Protein AF-A0A4R8M2X4-F1 (afdb_monomer)

Solvent-accessible surface area (backbone atoms only — not comparable to full-atom values): 29322 Å² total; per-residue (Å²): 137,91,82,79,92,83,80,90,91,91,87,83,79,78,72,80,80,67,71,84,81,82,80,88,87,82,89,84,91,85,84,87,88,74,78,79,73,76,73,49,38,53,64,43,32,56,53,47,50,54,36,44,57,55,33,51,54,30,36,40,53,32,40,55,54,49,45,53,54,57,68,51,76,60,61,52,57,66,76,42,53,43,42,47,54,52,39,38,48,64,18,52,60,10,71,50,45,54,51,42,66,60,44,47,61,53,35,51,52,26,44,54,48,53,50,52,52,50,52,48,56,19,50,56,28,44,77,68,78,38,76,63,65,71,89,64,79,33,100,78,75,44,32,75,68,55,41,51,50,52,47,49,44,50,52,49,51,52,51,50,38,59,61,58,57,59,52,55,58,54,39,46,49,49,34,52,52,31,42,52,40,51,52,42,51,52,50,52,73,44,41,59,65,69,52,42,54,52,46,54,52,49,44,54,49,31,54,50,51,53,51,45,54,53,51,52,52,49,52,54,50,47,32,71,74,66,69,50,60,65,71,58,53,45,52,52,46,52,51,49,37,53,59,44,57,66,49,38,60,56,32,43,52,47,20,55,50,50,50,52,50,43,50,58,70,31,71,93,72,29,97,68,83,58,72,70,60,53,55,56,47,50,55,53,23,52,53,29,58,43,34,48,78,79,35,73,77,54,59,63,70,44,33,57,42,41,30,65,44,36,61,37,64,60,53,54,50,52,53,42,51,51,47,50,50,50,37,51,59,75,43,35,39,61,73,71,53,49,60,40,63,91,31,66,90,45,44,88,44,52,50,89,44,47,40,52,58,44,50,56,54,40,52,52,41,51,53,51,48,53,51,50,54,53,49,53,51,52,52,50,54,51,53,50,52,54,52,52,48,53,54,48,51,52,52,52,52,51,51,48,51,52,48,31,61,72,43,6,54,70,40,54,50,52,44,49,51,43,46,55,45,31,76,56,20,69,65,39,52,52,51,46,50,52,50,66,75,71,52,95,62,90,47,78,64,47,54,50,48,51,50,52,45,52,25,55,75,70,52,64,33,71,54,33,42,52,30,47,50,54,46,51,50,50,62,66,44,40,63,57,51,49,54,50,49,54,48,52,36,52,54,49,38,49,56,26,48,79,71,76,42,78,62,82,66,87,83,78,66,56,47,78,93,67,89,81,71,90,78,66,58,90,90,71,118

Nearest PDB structures (foldseek):
  7t56-assembly1_B  TM=2.288E-01  e=4.014E+00  Acetivibrio thermocellus
  6ixv-assembly3_C  TM=2.273E-01  e=6.049E+00  Homo sapiens

Radius of gyration: 67.29 Å; Cα contacts (8 Å, |Δi|>4): 449; chains: 1; bounding box: 116×67×214 Å

Organism: NCBI:txid1005740

Foldseek 3Di:
DDDDDDDDDDDDDPPPPPPPPPDDDDDDDDDDDDPVPQDALVRLLVVLLVLLVVLLVLLLVLLLQLLVLLQDLDLDCCSQLVSLVVSLDRHLVDPSLVVSVVSLVSSVVNLVVLVVVLVVQQVVQVVVVHHRDDQDQDPNSDTSVNSVLSSLLSVLSNVCSVVLSCSSLSSVVLSVLSVLLVVLVVCLVCLCVLLVVLLVLLLVLLVLLVVLVVVLVVLVVCCVPVVDDLVVNLVSLVVSLVVLVVSLVVLVVQLVSLVVVLQALDPVNYDDDDPVSLVVLLVLLVCLLCVCVSRVSRDPSSSVSSNSSNCSSVVSVVSSVVSVVSSCVSCVCSNVVVSNPPRPLSGPPHSNCSSVSSVVSSVVSVVVSVVSVVVVVVVVVLVVLVVVLVVLVVVLVVLLVVLCVLFFPVNLVVLVVQLQCFPNHPVLLVVLVVCLVPDPDCDPVNVVSVVVNVCVLVLVPPRNVVSVVSNVVSLVCLVVSVVVNVVSQVVQCVSCVVSVHHRDRDDGRGDDRDPDDSDDPPVPD

Mean predicted aligned error: 16.34 Å

pLDDT: mean 83.35, std 17.22, range [23.52, 97.75]

Sequence (525 aa):
MKVRKILNCRGTVVILLMGAFLLAGAGGTASQEQEARMPTYEEVAVEVEKRLADAEQKILAGVAAVEELLKSSKTDASQMTGKWNEIREQSFASPVMKELAQLRPLLKLTIDRGLHEAVQASRDRMNKGNAPVPPSSGKAGITLPIARDIHRDAEELLGFAQEIQSVGEAVAWTLKVNRHIEALEFDIGNAPARVGAYVDDMKLMSASLVDIRRKANQALENYSRNQGSLPELRGEMERYLTQTMTMKYKTQNAAVSLVNTSKYLEPEAGYVIPATELKRMEVLAEYWKDGKNLYPLLRQDIADGVARWAPHPKAKWANYLESKKEFNKVYAPLLQGNLFQGIPLFEGKKYTELSGVVLDTEMTLRTVIAAIAGQEKNVEIRRSALTQDNVLTRKEQEEIRKLEAMYGPEREKSLKNAVYKAAGGYAKVVELERFLENSDIKDGAYAKVKEELDALLKRRHPEQQAADSAMQTFYRQLPEAQKRVDTIIADHGKRKRDLGLQPLLKEAKLAKEKQFDTLKPRSQW

Structure (mmCIF, N/CA/C/O backbone):
data_AF-A0A4R8M2X4-F1
#
_entry.id   AF-A0A4R8M2X4-F1
#
loop_
_atom_site.group_PDB
_atom_site.id
_atom_site.type_symbol
_atom_site.label_atom_id
_atom_site.label_alt_id
_atom_site.label_comp_id
_atom_site.label_asym_id
_atom_site.label_entity_id
_atom_site.label_seq_id
_atom_site.pdbx_PDB_ins_code
_atom_site.Cartn_x
_atom_site.Cartn_y
_atom_site.Cartn_z
_atom_site.occupancy
_atom_site.B_iso_or_equiv
_atom_site.auth_seq_id
_atom_site.auth_comp_id
_atom_site.auth_asym_id
_atom_site.auth_atom_id
_atom_site.pdbx_PDB_model_num
ATOM 1 N N . MET A 1 1 ? 42.757 38.088 -14.265 1.00 30.20 1 MET A N 1
ATOM 2 C CA . MET A 1 1 ? 43.886 37.471 -14.998 1.00 30.20 1 MET A CA 1
ATOM 3 C C . MET A 1 1 ? 43.566 37.469 -16.482 1.00 30.20 1 MET A C 1
ATOM 5 O O . MET A 1 1 ? 42.574 36.879 -16.880 1.00 30.20 1 MET A O 1
ATOM 9 N N . LYS A 1 2 ? 44.355 38.208 -17.269 1.00 26.00 2 LYS A N 1
ATOM 10 C CA . LYS A 1 2 ? 44.283 38.274 -18.734 1.00 26.00 2 LYS A CA 1
ATOM 11 C C . LYS A 1 2 ? 44.980 37.042 -19.316 1.00 26.00 2 LYS A C 1
ATOM 13 O O . LYS A 1 2 ? 46.136 36.812 -18.976 1.00 26.00 2 LYS A O 1
ATOM 18 N N . VAL A 1 3 ? 44.325 36.316 -20.220 1.00 25.19 3 VAL A N 1
ATOM 19 C CA . VAL A 1 3 ? 44.986 35.335 -21.094 1.00 25.19 3 VAL A CA 1
ATOM 20 C C . VAL A 1 3 ? 44.802 35.765 -22.547 1.00 25.19 3 VAL A C 1
ATOM 22 O O . VAL A 1 3 ? 43.767 36.294 -22.944 1.00 25.19 3 VAL A O 1
ATOM 25 N N . ARG A 1 4 ? 45.917 35.651 -23.264 1.00 25.39 4 ARG A N 1
ATOM 26 C CA . ARG A 1 4 ? 46.284 36.271 -24.534 1.00 25.39 4 ARG A CA 1
ATOM 27 C C . ARG A 1 4 ? 45.539 35.697 -25.740 1.00 25.39 4 ARG A C 1
ATOM 29 O O . ARG A 1 4 ? 45.296 34.501 -25.825 1.00 25.39 4 ARG A O 1
ATOM 36 N N . LYS A 1 5 ? 45.336 36.586 -26.718 1.00 25.95 5 LYS A N 1
ATOM 37 C CA . LYS A 1 5 ? 45.200 36.296 -28.151 1.00 25.95 5 LYS A CA 1
ATOM 38 C C . LYS A 1 5 ? 46.307 35.348 -28.632 1.00 25.95 5 LYS A C 1
ATOM 40 O O . LYS A 1 5 ? 47.479 35.659 -28.428 1.00 25.95 5 LYS A O 1
ATOM 45 N N . ILE A 1 6 ? 45.931 34.313 -29.381 1.00 26.03 6 ILE A N 1
ATOM 46 C CA . ILE A 1 6 ? 46.716 33.806 -30.513 1.00 26.03 6 ILE A CA 1
ATOM 47 C C . ILE A 1 6 ? 45.761 33.691 -31.701 1.00 26.03 6 ILE A C 1
ATOM 49 O O . ILE A 1 6 ? 44.702 33.074 -31.621 1.00 26.03 6 ILE A O 1
ATOM 53 N N . LEU A 1 7 ? 46.140 34.396 -32.759 1.00 24.03 7 LEU A N 1
ATOM 54 C CA . LEU A 1 7 ? 45.492 34.515 -34.054 1.00 24.03 7 LEU A CA 1
ATOM 55 C C . LEU A 1 7 ? 46.228 33.585 -35.038 1.00 24.03 7 LEU A C 1
ATOM 57 O O . LEU A 1 7 ? 47.436 33.410 -34.903 1.00 24.03 7 LEU A O 1
ATOM 61 N N . ASN A 1 8 ? 45.506 33.142 -36.071 1.00 23.89 8 ASN A N 1
ATOM 62 C CA . ASN A 1 8 ? 45.984 32.697 -37.389 1.00 23.89 8 ASN A CA 1
ATOM 63 C C . ASN A 1 8 ? 46.661 31.321 -37.526 1.00 23.89 8 ASN A C 1
ATOM 65 O O . ASN A 1 8 ? 47.800 31.118 -37.127 1.00 23.89 8 ASN A O 1
ATOM 69 N N . CYS A 1 9 ? 45.990 30.408 -38.241 1.00 23.52 9 CYS A N 1
ATOM 70 C CA . CYS A 1 9 ? 46.277 30.098 -39.656 1.00 23.52 9 CYS A CA 1
ATOM 71 C C . CYS A 1 9 ? 45.623 28.763 -40.046 1.00 23.52 9 CYS A C 1
ATOM 73 O O . CYS A 1 9 ? 46.068 27.717 -39.585 1.00 23.52 9 CYS A O 1
ATOM 75 N N . ARG A 1 10 ? 44.601 28.815 -40.916 1.00 26.25 10 ARG A N 1
ATOM 76 C CA . ARG A 1 10 ? 44.239 27.834 -41.970 1.00 26.25 10 ARG A CA 1
ATOM 77 C C . ARG A 1 10 ? 42.838 28.165 -42.487 1.00 26.25 10 ARG A C 1
ATOM 79 O O . ARG A 1 10 ? 41.844 27.553 -42.121 1.00 26.25 10 ARG A O 1
ATOM 86 N N . GLY A 1 11 ? 42.791 29.208 -43.306 1.00 30.09 11 GLY A N 1
ATOM 87 C CA . GLY A 1 11 ? 41.611 29.673 -44.024 1.00 30.09 11 GLY A CA 1
ATOM 88 C C . GLY A 1 11 ? 42.044 30.076 -45.424 1.00 30.09 11 GLY A C 1
ATOM 89 O O . GLY A 1 11 ? 42.375 31.230 -45.670 1.00 30.09 11 GLY A O 1
ATOM 90 N N . THR A 1 12 ? 42.162 29.094 -46.309 1.00 37.19 12 THR A N 1
ATOM 91 C CA . THR A 1 12 ? 42.389 29.257 -47.753 1.00 37.19 12 THR A CA 1
ATOM 92 C C . THR A 1 12 ? 42.083 27.872 -48.326 1.00 37.19 12 THR A C 1
ATOM 94 O O . THR A 1 12 ? 42.739 26.914 -47.938 1.00 37.19 12 THR A O 1
ATOM 97 N N . VAL A 1 13 ? 40.969 27.641 -49.029 1.00 34.38 13 VAL A N 1
ATOM 98 C CA . VAL A 1 13 ? 40.991 27.589 -50.507 1.00 34.38 13 VAL A CA 1
ATOM 99 C C . VAL A 1 13 ? 39.581 27.642 -51.158 1.00 34.38 13 VAL A C 1
ATOM 101 O O . VAL A 1 13 ? 39.486 27.754 -52.370 1.00 34.38 13 VAL A O 1
ATOM 104 N N . VAL A 1 14 ? 38.454 27.668 -50.433 1.00 33.22 14 VAL A N 1
ATOM 105 C CA . VAL A 1 14 ? 37.118 27.492 -51.076 1.00 33.22 14 VAL A CA 1
ATOM 106 C C . VAL A 1 14 ? 36.456 28.791 -51.602 1.00 33.22 14 VAL A C 1
ATOM 108 O O . VAL A 1 14 ? 35.419 28.748 -52.254 1.00 33.22 14 VAL A O 1
ATOM 111 N N . ILE A 1 15 ? 37.058 29.972 -51.422 1.00 35.56 15 ILE A N 1
ATOM 112 C CA . ILE A 1 15 ? 36.416 31.248 -51.822 1.00 35.56 15 ILE A CA 1
ATOM 113 C C . ILE A 1 15 ? 36.503 31.543 -53.340 1.00 35.56 15 ILE A C 1
ATOM 115 O O . ILE A 1 15 ? 35.775 32.395 -53.841 1.00 35.56 15 ILE A O 1
ATOM 119 N N . LEU A 1 16 ? 37.298 30.804 -54.120 1.00 34.41 16 LEU A N 1
ATOM 120 C CA . LEU A 1 16 ? 37.508 31.123 -55.542 1.00 34.41 16 LEU A CA 1
ATOM 121 C C . LEU A 1 16 ? 36.467 30.557 -56.528 1.00 34.41 16 LEU A C 1
ATOM 123 O O . LEU A 1 16 ? 36.491 30.952 -57.687 1.00 34.41 16 LEU A O 1
ATOM 127 N N . LEU A 1 17 ? 35.521 29.709 -56.100 1.00 35.78 17 LEU A N 1
ATOM 128 C CA . LEU A 1 17 ? 34.530 29.103 -57.015 1.00 35.78 17 LEU A CA 1
ATOM 129 C C . LEU A 1 17 ? 33.101 29.666 -56.915 1.00 35.78 17 LEU A C 1
ATOM 131 O O . LEU A 1 17 ? 32.301 29.417 -57.810 1.00 35.78 17 LEU A O 1
ATOM 135 N N . MET A 1 18 ? 32.774 30.472 -55.896 1.00 36.84 18 MET A N 1
ATOM 136 C CA . MET A 1 18 ? 31.434 31.083 -55.759 1.00 36.84 18 MET A CA 1
ATOM 137 C C . MET A 1 18 ? 31.378 32.596 -56.027 1.00 36.84 18 MET A C 1
ATOM 139 O O . MET A 1 18 ? 30.291 33.146 -56.185 1.00 36.84 18 MET A O 1
ATOM 143 N N . GLY A 1 19 ? 32.519 33.286 -56.131 1.00 31.70 19 GLY A N 1
ATOM 144 C CA . GLY A 1 19 ? 32.556 34.744 -56.334 1.00 31.70 19 GLY A CA 1
ATOM 145 C C . GLY A 1 19 ? 32.101 35.233 -57.717 1.00 31.70 19 GLY A C 1
ATOM 146 O O . GLY A 1 19 ? 31.880 36.427 -57.890 1.00 31.70 19 GLY A O 1
ATOM 147 N N . ALA A 1 20 ? 31.937 34.340 -58.697 1.00 37.81 20 ALA A N 1
ATOM 148 C CA . ALA A 1 20 ? 31.684 34.713 -60.090 1.00 37.81 20 ALA A CA 1
ATOM 149 C C . ALA A 1 20 ? 30.195 34.760 -60.499 1.00 37.81 20 ALA A C 1
ATOM 151 O O . ALA A 1 20 ? 29.905 35.119 -61.635 1.00 37.81 20 ALA A O 1
ATOM 152 N N . PHE A 1 21 ? 29.244 34.432 -59.612 1.00 40.00 21 PHE A N 1
ATOM 153 C CA . PHE A 1 21 ? 27.822 34.304 -59.991 1.00 40.00 21 PHE A CA 1
ATOM 154 C C . PHE A 1 21 ? 26.855 35.333 -59.371 1.00 40.00 21 PHE A C 1
ATOM 156 O O . PHE A 1 21 ? 25.647 35.199 -59.548 1.00 40.00 21 PHE A O 1
ATOM 163 N N . LEU A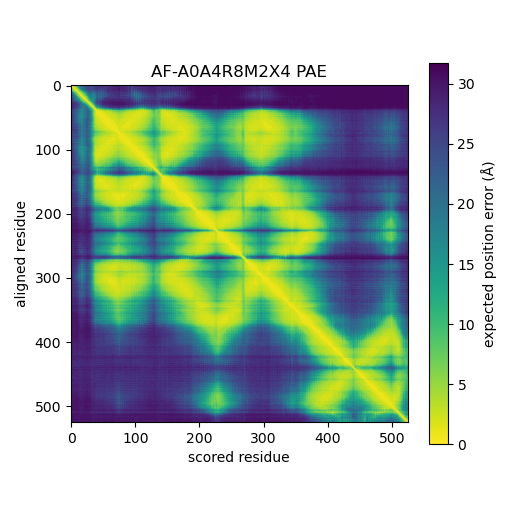 1 22 ? 27.342 36.383 -58.689 1.00 36.66 22 LEU A N 1
ATOM 164 C CA . LEU A 1 22 ? 26.475 37.386 -58.029 1.00 36.66 22 LEU A CA 1
ATOM 165 C C . LEU A 1 22 ? 26.706 38.863 -58.405 1.00 36.66 22 LEU A C 1
ATOM 167 O O . LEU A 1 22 ? 26.135 39.739 -57.762 1.00 36.66 22 LEU A O 1
ATOM 171 N N . LEU A 1 23 ? 27.462 39.182 -59.460 1.00 34.28 23 LEU A N 1
ATOM 172 C CA . LEU A 1 23 ? 27.629 40.575 -59.908 1.00 34.28 23 LEU A CA 1
ATOM 173 C C . LEU A 1 23 ? 27.471 40.707 -61.427 1.00 34.28 23 LEU A C 1
ATOM 175 O O . LEU A 1 23 ? 28.442 40.819 -62.167 1.00 34.28 23 LEU A O 1
ATOM 179 N N . ALA A 1 24 ? 26.221 40.738 -61.886 1.00 38.53 24 ALA A N 1
ATOM 180 C CA . ALA A 1 24 ? 25.860 41.270 -63.195 1.00 38.53 24 ALA A CA 1
ATOM 181 C C . ALA A 1 24 ? 24.995 42.520 -62.982 1.00 38.53 24 ALA A C 1
ATOM 183 O O . ALA A 1 24 ? 23.793 42.418 -62.752 1.00 38.53 24 ALA A O 1
ATOM 184 N N . GLY A 1 25 ? 25.617 43.702 -63.015 1.00 32.41 25 GLY A N 1
ATOM 185 C CA . GLY A 1 25 ? 24.890 44.969 -62.947 1.00 32.41 25 GLY A CA 1
ATOM 186 C C . GLY A 1 25 ? 25.736 46.182 -62.566 1.00 32.41 25 GLY A C 1
ATOM 187 O O . GLY A 1 25 ? 25.566 46.695 -61.470 1.00 32.41 25 GLY A O 1
ATOM 188 N N . ALA A 1 26 ? 26.634 46.618 -63.456 1.00 33.84 26 ALA A N 1
ATOM 189 C CA . ALA A 1 26 ? 27.012 48.020 -63.731 1.00 33.84 26 ALA A CA 1
ATOM 190 C C . ALA A 1 26 ? 28.356 48.036 -64.482 1.00 33.84 26 ALA A C 1
ATOM 19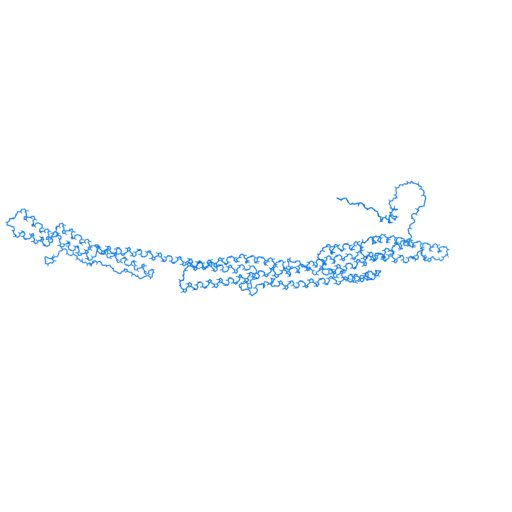2 O O . ALA A 1 26 ? 29.320 47.406 -64.060 1.00 33.84 26 ALA A O 1
ATOM 193 N N . GLY A 1 27 ? 28.386 48.701 -65.639 1.00 29.41 27 GLY A N 1
ATOM 194 C CA . GLY A 1 27 ? 29.486 48.649 -66.602 1.00 29.41 27 GLY A CA 1
ATOM 195 C C . GLY A 1 27 ? 30.730 49.464 -66.242 1.00 29.41 27 GLY A C 1
ATOM 196 O O . GLY A 1 27 ? 30.712 50.301 -65.345 1.00 29.41 27 GLY A O 1
ATOM 197 N N . GLY A 1 28 ? 31.795 49.247 -67.021 1.00 28.17 28 GLY A N 1
ATOM 198 C CA . GLY A 1 28 ? 32.978 50.112 -67.036 1.00 28.17 28 GLY A CA 1
ATOM 199 C C . GLY A 1 28 ? 34.302 49.374 -67.232 1.00 28.17 28 GLY A C 1
ATOM 200 O O . GLY A 1 28 ? 34.989 49.058 -66.274 1.00 28.17 28 GLY A O 1
ATOM 201 N N . THR A 1 29 ? 34.628 49.127 -68.498 1.00 32.31 29 THR A N 1
ATOM 202 C CA . THR A 1 29 ? 35.906 48.733 -69.126 1.00 32.31 29 THR A CA 1
ATOM 203 C C . THR A 1 29 ? 37.226 48.974 -68.363 1.00 32.31 29 THR A C 1
ATOM 205 O O . THR A 1 29 ? 37.575 50.127 -68.118 1.00 32.31 29 THR A O 1
ATOM 208 N N . ALA A 1 30 ? 38.035 47.918 -68.175 1.00 31.64 30 ALA A N 1
ATOM 209 C CA . ALA A 1 30 ? 39.402 47.788 -68.723 1.00 31.64 30 ALA A CA 1
ATOM 210 C C . ALA A 1 30 ? 40.079 46.455 -68.312 1.00 31.64 30 ALA A C 1
ATOM 212 O O . ALA A 1 30 ? 40.126 46.122 -67.132 1.00 31.64 30 ALA A O 1
ATOM 213 N N . SER A 1 31 ? 40.676 45.793 -69.314 1.00 33.09 31 SER A N 1
ATOM 214 C CA . SER A 1 31 ? 41.696 44.722 -69.263 1.00 33.09 31 SER A CA 1
ATOM 215 C C . SER A 1 31 ? 41.218 43.258 -69.291 1.00 33.09 31 SER A C 1
ATOM 217 O O . SER A 1 31 ? 40.565 42.758 -68.382 1.00 33.09 31 SER A O 1
ATOM 219 N N . GLN A 1 32 ? 41.573 42.597 -70.400 1.00 38.44 32 GLN A N 1
ATOM 220 C CA . GLN A 1 32 ? 41.346 41.196 -70.766 1.00 38.44 32 GLN A CA 1
ATOM 221 C C . GLN A 1 32 ? 42.093 40.191 -69.867 1.00 38.44 32 GLN A C 1
ATOM 223 O O . GLN A 1 32 ? 43.074 40.535 -69.218 1.00 38.44 32 GLN A O 1
ATOM 228 N N . GLU A 1 33 ? 41.646 38.932 -69.972 1.00 36.69 33 GLU A N 1
ATOM 229 C CA . GLU A 1 33 ? 42.269 37.679 -69.503 1.00 36.69 33 GLU A CA 1
ATOM 230 C C . GLU A 1 33 ? 41.954 37.204 -68.079 1.00 36.69 33 GLU A C 1
ATOM 232 O O . GLU A 1 33 ? 42.820 36.840 -67.293 1.00 36.69 33 GLU A O 1
ATOM 237 N N . GLN A 1 34 ? 40.663 37.037 -67.810 1.00 33.62 34 GLN A N 1
ATOM 238 C CA . GLN A 1 34 ? 40.184 35.793 -67.204 1.00 33.62 34 GLN A CA 1
ATOM 239 C C . GLN A 1 34 ? 38.731 35.596 -67.639 1.00 33.62 34 GLN A C 1
ATOM 241 O O . GLN A 1 34 ? 37.787 35.872 -66.904 1.00 33.62 34 GLN A O 1
ATOM 246 N N . GLU A 1 35 ? 38.530 35.125 -68.876 1.00 37.41 35 GLU A N 1
ATOM 247 C CA . GLU A 1 35 ? 37.345 34.305 -69.129 1.00 37.41 35 GLU A CA 1
ATOM 248 C C . GLU A 1 35 ? 37.392 33.202 -68.073 1.00 37.41 35 GLU A C 1
ATOM 250 O O . GLU A 1 35 ? 38.332 32.403 -68.054 1.00 37.41 35 GLU A O 1
ATOM 255 N N . ALA A 1 36 ? 36.445 33.211 -67.135 1.00 46.19 36 ALA A N 1
ATOM 256 C CA . ALA A 1 36 ? 36.276 32.135 -66.176 1.00 46.19 36 ALA A CA 1
ATOM 257 C C . ALA A 1 36 ? 35.954 30.873 -66.982 1.00 46.19 36 ALA A C 1
ATOM 259 O O . ALA A 1 36 ? 34.799 30.590 -67.299 1.00 46.19 36 ALA A O 1
ATOM 260 N N . ARG A 1 37 ? 37.004 30.168 -67.410 1.00 62.69 37 ARG A N 1
ATOM 261 C CA . ARG A 1 37 ? 36.914 28.947 -68.194 1.00 62.69 37 ARG A CA 1
ATOM 262 C C . ARG A 1 37 ? 36.084 27.981 -67.365 1.00 62.69 37 ARG A C 1
ATOM 264 O O . ARG A 1 37 ? 36.531 27.536 -66.312 1.00 62.69 37 ARG A O 1
ATOM 271 N N . MET A 1 38 ? 34.852 27.726 -67.804 1.00 67.25 38 MET A N 1
ATOM 272 C CA . MET A 1 38 ? 33.978 26.794 -67.102 1.00 67.25 38 MET A CA 1
ATOM 273 C C . MET A 1 38 ? 34.707 25.453 -66.969 1.00 67.25 38 MET A C 1
ATOM 275 O O . MET A 1 38 ? 35.207 24.960 -67.988 1.00 67.25 38 MET A O 1
ATOM 279 N N . PRO A 1 39 ? 34.758 24.868 -65.760 1.00 80.44 39 PRO A N 1
ATOM 280 C CA . PRO A 1 39 ? 35.546 23.673 -65.509 1.00 80.44 39 PRO A CA 1
ATOM 281 C C . PRO A 1 39 ? 35.091 22.534 -66.421 1.00 80.44 39 PRO A C 1
ATOM 283 O O . PRO A 1 39 ? 33.912 22.424 -66.781 1.00 80.44 39 PRO A O 1
ATOM 286 N N . THR A 1 40 ? 36.043 21.724 -66.863 1.00 85.12 40 THR A N 1
ATOM 287 C CA . THR A 1 40 ? 35.781 20.546 -67.702 1.00 85.12 40 THR A CA 1
ATOM 288 C C . THR A 1 40 ? 35.162 19.418 -66.873 1.00 85.12 40 THR A C 1
ATOM 290 O O . THR A 1 40 ? 35.250 19.425 -65.644 1.00 85.12 40 THR A O 1
ATOM 293 N N . TYR A 1 41 ? 34.500 18.448 -67.517 1.00 85.25 41 TYR A N 1
ATOM 294 C CA . TYR A 1 41 ? 33.925 17.323 -66.768 1.00 85.25 41 TYR A CA 1
ATOM 295 C C . TYR A 1 41 ? 35.024 16.478 -66.112 1.00 85.25 41 TYR A C 1
ATOM 297 O O . TYR A 1 41 ? 34.794 15.955 -65.028 1.00 85.25 41 TYR A O 1
ATOM 305 N N . GLU A 1 42 ? 36.223 16.400 -66.703 1.00 88.25 42 GLU A N 1
ATOM 306 C CA . GLU A 1 42 ? 37.369 15.718 -66.100 1.00 88.25 42 GLU A CA 1
ATOM 307 C C . GLU A 1 42 ? 37.820 16.395 -64.796 1.00 88.25 42 GLU A C 1
ATOM 309 O O . GLU A 1 42 ? 38.014 15.716 -63.793 1.00 88.25 42 GLU A O 1
ATOM 314 N N . GLU A 1 43 ? 37.942 17.727 -64.782 1.00 87.75 43 GLU A N 1
ATOM 315 C CA . GLU A 1 43 ? 38.360 18.487 -63.592 1.00 87.75 43 GLU A CA 1
ATOM 316 C C . GLU A 1 43 ? 37.350 18.361 -62.444 1.00 87.75 43 GLU A C 1
ATOM 318 O O . GLU A 1 43 ? 37.743 18.172 -61.292 1.00 87.75 43 GLU A O 1
ATOM 323 N N . VAL A 1 44 ? 36.049 18.431 -62.749 1.00 90.19 44 VAL A N 1
ATOM 324 C CA . VAL A 1 44 ? 35.001 18.271 -61.730 1.00 90.19 44 VAL A CA 1
ATOM 325 C C . VAL A 1 44 ? 34.918 16.817 -61.254 1.00 90.19 44 VAL A C 1
ATOM 327 O O . VAL A 1 44 ? 34.738 16.590 -60.061 1.00 90.19 44 VAL A O 1
ATOM 330 N N . ALA A 1 45 ? 35.083 15.832 -62.144 1.00 90.69 45 ALA A N 1
ATOM 331 C CA . ALA A 1 45 ? 35.029 14.414 -61.788 1.00 90.69 45 ALA A CA 1
ATOM 332 C C . ALA A 1 45 ? 36.162 14.004 -60.836 1.00 90.69 45 ALA A C 1
ATOM 334 O O . ALA A 1 45 ? 35.876 13.320 -59.859 1.00 90.69 45 ALA A O 1
ATOM 335 N N . VAL A 1 46 ? 37.402 14.472 -61.053 1.00 91.19 46 VAL A N 1
ATOM 336 C CA . VAL A 1 46 ? 38.529 14.217 -60.126 1.00 91.19 46 VAL A CA 1
ATOM 337 C C . VAL A 1 46 ? 38.218 14.748 -58.724 1.00 91.19 46 VAL A C 1
ATOM 339 O O . VAL A 1 46 ? 38.474 14.076 -57.724 1.00 91.19 46 VAL A O 1
ATOM 342 N N . GLU A 1 47 ? 37.664 15.960 -58.626 1.00 92.00 47 GLU A N 1
ATOM 343 C CA . GLU A 1 47 ? 37.327 16.531 -57.320 1.00 92.00 47 GLU A CA 1
ATOM 344 C C . GLU A 1 47 ? 36.155 15.779 -56.671 1.00 92.00 47 GLU A C 1
ATOM 346 O O . GLU A 1 47 ? 36.212 15.500 -55.475 1.00 92.00 47 GLU A O 1
ATOM 351 N N . VAL A 1 48 ? 35.126 15.385 -57.433 1.00 94.25 48 VAL A N 1
ATOM 352 C CA . VAL A 1 48 ? 34.016 14.566 -56.912 1.00 94.25 48 VAL A CA 1
ATOM 353 C C . VAL A 1 48 ? 34.512 13.205 -56.426 1.00 94.25 48 VAL A C 1
ATOM 355 O O . VAL A 1 48 ? 34.156 12.824 -55.318 1.00 94.25 48 VAL A O 1
ATOM 358 N N . GLU A 1 49 ? 35.362 12.509 -57.180 1.00 93.81 49 GLU A N 1
ATOM 359 C CA . GLU A 1 49 ? 35.939 11.210 -56.799 1.00 93.81 49 GLU A CA 1
ATOM 360 C C . GLU A 1 49 ? 36.733 11.307 -55.488 1.00 93.81 49 GLU A C 1
ATOM 362 O O . GLU A 1 49 ? 36.565 10.495 -54.575 1.00 93.81 49 GLU A O 1
ATOM 367 N N . LYS A 1 50 ? 37.533 12.366 -55.331 1.00 93.62 50 LYS A N 1
ATOM 368 C CA . LYS A 1 50 ? 38.253 12.632 -54.083 1.00 93.62 50 LYS A CA 1
ATOM 369 C C . LYS A 1 50 ? 37.301 12.860 -52.904 1.00 93.62 50 LYS A C 1
ATOM 371 O O . LYS A 1 50 ? 37.511 12.304 -51.826 1.00 93.62 50 LYS A O 1
ATOM 376 N N . ARG A 1 51 ? 36.257 13.677 -53.087 1.00 95.38 51 ARG A N 1
ATOM 377 C CA . ARG A 1 51 ? 35.265 13.946 -52.027 1.00 95.38 51 ARG A CA 1
ATOM 378 C C . ARG A 1 51 ? 34.397 12.740 -51.716 1.00 95.38 51 ARG A C 1
ATOM 380 O O . ARG A 1 51 ? 34.009 12.585 -50.563 1.00 95.38 51 ARG A O 1
ATOM 387 N N . LEU A 1 52 ? 34.130 11.893 -52.703 1.00 95.38 52 LEU A N 1
ATOM 388 C CA . LEU A 1 52 ? 33.429 10.630 -52.539 1.00 95.38 52 LEU A CA 1
ATOM 389 C C . LEU A 1 52 ? 34.209 9.708 -51.594 1.00 95.38 52 LEU A C 1
ATOM 391 O O . LEU A 1 52 ? 33.662 9.291 -50.578 1.00 95.38 52 LEU A O 1
ATOM 395 N N . ALA A 1 53 ? 35.504 9.492 -51.845 1.00 93.81 53 ALA A N 1
ATOM 396 C CA . ALA A 1 53 ? 36.346 8.661 -50.982 1.00 93.81 53 ALA A CA 1
ATOM 397 C C . ALA A 1 53 ? 36.414 9.190 -49.534 1.00 93.81 53 ALA A C 1
ATOM 399 O O . ALA A 1 53 ? 36.289 8.423 -48.574 1.00 93.81 53 ALA A O 1
ATOM 400 N N . ASP A 1 54 ? 36.561 10.508 -49.355 1.00 95.12 54 ASP A N 1
ATOM 401 C CA . ASP A 1 54 ? 36.541 11.136 -48.027 1.00 95.12 54 ASP A CA 1
ATOM 402 C C . ASP A 1 54 ? 35.169 10.974 -47.336 1.00 95.12 54 ASP A C 1
ATOM 404 O O . ASP A 1 54 ? 35.102 10.707 -46.130 1.00 95.12 54 ASP A O 1
ATOM 408 N N . ALA A 1 55 ? 34.070 11.121 -48.083 1.00 96.31 55 ALA A N 1
ATOM 409 C CA . ALA A 1 55 ? 32.701 10.963 -47.596 1.00 96.31 55 ALA A CA 1
ATOM 410 C C . ALA A 1 55 ? 32.406 9.526 -47.145 1.00 96.31 55 ALA A C 1
ATOM 412 O O . ALA A 1 55 ? 31.872 9.325 -46.052 1.00 96.31 55 ALA A O 1
ATOM 413 N N . GLU A 1 56 ? 32.809 8.528 -47.930 1.00 96.38 56 GLU A N 1
ATOM 414 C CA . GLU A 1 56 ? 32.665 7.113 -47.582 1.00 96.38 56 GLU A CA 1
ATOM 415 C C . GLU A 1 56 ? 33.376 6.775 -46.270 1.00 96.38 56 GLU A C 1
ATOM 417 O O . GLU A 1 56 ? 32.800 6.120 -45.402 1.00 96.38 56 GLU A O 1
ATOM 422 N N . GLN A 1 57 ? 34.601 7.272 -46.072 1.00 96.25 57 GLN A N 1
ATOM 423 C CA . GLN A 1 57 ? 35.345 7.056 -44.826 1.00 96.25 57 GLN A CA 1
ATOM 424 C C . GLN A 1 57 ? 34.641 7.691 -43.621 1.00 96.25 57 GLN A C 1
ATOM 426 O O . GLN A 1 57 ? 34.589 7.103 -42.535 1.00 96.25 57 GLN A O 1
ATOM 431 N N . LYS A 1 58 ? 34.061 8.886 -43.797 1.00 96.62 58 LYS A N 1
ATOM 432 C CA . LYS A 1 58 ? 33.272 9.551 -42.749 1.00 96.62 58 LYS A CA 1
ATOM 433 C C . LYS A 1 58 ? 32.008 8.776 -42.409 1.00 96.62 58 LYS A C 1
ATOM 435 O O . LYS A 1 58 ? 31.699 8.633 -41.222 1.00 96.62 58 LYS A O 1
ATOM 440 N N . ILE A 1 59 ? 31.307 8.270 -43.417 1.00 97.06 59 ILE A N 1
ATOM 441 C CA . ILE A 1 59 ? 30.108 7.451 -43.249 1.00 97.06 59 ILE A CA 1
ATOM 442 C C . ILE A 1 59 ? 30.455 6.135 -42.555 1.00 97.06 59 ILE A C 1
ATOM 444 O O . ILE A 1 59 ? 29.808 5.809 -41.567 1.00 97.06 59 ILE A O 1
ATOM 448 N N . LEU A 1 60 ? 31.503 5.427 -42.981 1.00 96.81 60 LEU A N 1
ATOM 449 C CA . LEU A 1 60 ? 31.936 4.171 -42.364 1.00 96.81 60 LEU A CA 1
ATOM 450 C C . LEU A 1 60 ? 32.254 4.344 -40.870 1.00 96.81 60 LEU A C 1
ATOM 452 O O . LEU A 1 60 ? 31.787 3.568 -40.034 1.00 96.81 60 LEU A O 1
ATOM 456 N N . ALA A 1 61 ? 32.990 5.403 -40.515 1.00 96.38 61 ALA A N 1
ATOM 457 C CA . ALA A 1 61 ? 33.267 5.739 -39.118 1.00 96.38 61 ALA A CA 1
ATOM 458 C C . ALA A 1 61 ? 31.985 6.075 -38.338 1.00 96.38 61 ALA A C 1
ATOM 460 O O . ALA A 1 61 ? 31.810 5.634 -37.200 1.00 96.38 61 ALA A O 1
ATOM 461 N N . GLY A 1 62 ? 31.067 6.820 -38.962 1.00 97.31 62 GLY A N 1
ATOM 462 C CA . GLY A 1 62 ? 29.754 7.112 -38.391 1.00 97.31 62 GLY A CA 1
ATOM 463 C C . GLY A 1 62 ? 28.940 5.846 -38.165 1.00 97.31 62 GLY A C 1
ATOM 464 O O . GLY A 1 62 ? 28.277 5.718 -37.137 1.00 97.31 62 GLY A O 1
ATOM 465 N N . VAL A 1 63 ? 29.046 4.879 -39.078 1.00 97.44 63 VAL A N 1
ATOM 466 C CA . VAL A 1 63 ? 28.281 3.644 -39.005 1.00 97.44 63 VAL A CA 1
ATOM 467 C C . VAL A 1 63 ? 28.699 2.793 -37.808 1.00 97.44 63 VAL A C 1
ATOM 469 O O . VAL A 1 63 ? 27.854 2.319 -37.045 1.00 97.44 63 VAL A O 1
ATOM 472 N N . ALA A 1 64 ? 30.009 2.666 -37.594 1.00 97.12 64 ALA A N 1
ATOM 473 C CA . ALA A 1 64 ? 30.557 2.004 -36.416 1.00 97.12 64 ALA A CA 1
ATOM 474 C C . ALA A 1 64 ? 30.171 2.731 -35.113 1.00 97.12 64 ALA A C 1
ATOM 476 O O . ALA A 1 64 ? 29.807 2.094 -34.128 1.00 97.12 64 ALA A O 1
ATOM 477 N N . ALA A 1 65 ? 30.191 4.068 -35.102 1.00 97.50 65 ALA A N 1
ATOM 478 C CA . ALA A 1 65 ? 29.823 4.846 -33.918 1.00 97.50 65 ALA A CA 1
ATOM 479 C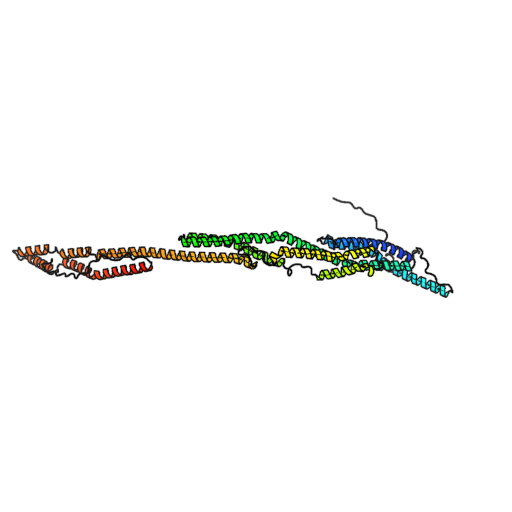 C . ALA A 1 65 ? 28.333 4.701 -33.543 1.00 97.50 65 ALA A C 1
ATOM 481 O O . ALA A 1 65 ? 27.996 4.648 -32.358 1.00 97.50 65 ALA A O 1
ATOM 482 N N . VAL A 1 66 ? 27.439 4.605 -34.532 1.00 97.75 66 VAL A N 1
ATOM 483 C CA . VAL A 1 66 ? 26.009 4.331 -34.307 1.00 97.75 66 VAL A CA 1
ATOM 484 C C . VAL A 1 66 ? 25.794 2.933 -33.734 1.00 97.75 66 VAL A C 1
ATOM 486 O O . VAL A 1 66 ? 24.990 2.776 -32.815 1.00 97.75 66 VAL A O 1
ATOM 489 N N . GLU A 1 67 ? 26.530 1.932 -34.222 1.00 97.38 67 GLU A N 1
ATOM 490 C CA . GLU A 1 67 ? 26.471 0.564 -33.692 1.00 97.38 67 GLU A CA 1
ATOM 491 C C . GLU A 1 67 ? 26.746 0.552 -32.176 1.00 97.38 67 GLU A C 1
ATOM 493 O O . GLU A 1 67 ? 25.986 -0.029 -31.397 1.00 97.38 67 GLU A O 1
ATOM 498 N N . GLU A 1 68 ? 27.771 1.283 -31.732 1.00 97.00 68 GLU A N 1
ATOM 499 C CA . GLU A 1 68 ? 28.106 1.418 -30.311 1.00 97.00 68 GLU A CA 1
ATOM 500 C C . GLU A 1 68 ? 27.031 2.161 -29.500 1.00 97.00 68 GLU A C 1
ATOM 502 O O . GLU A 1 68 ? 26.763 1.801 -28.348 1.00 97.00 68 GLU A O 1
ATOM 507 N N . LEU A 1 69 ? 26.348 3.150 -30.091 1.00 96.25 69 LEU A N 1
ATOM 508 C CA . LEU A 1 69 ? 25.202 3.795 -29.442 1.00 96.25 69 LEU A CA 1
ATOM 509 C C . LEU A 1 69 ? 24.032 2.830 -29.251 1.00 96.25 69 LEU A C 1
ATOM 511 O O . LEU A 1 69 ? 23.461 2.785 -28.163 1.00 96.25 69 LEU A O 1
ATOM 515 N N . LEU A 1 70 ? 23.692 2.032 -30.262 1.00 96.75 70 LEU A N 1
ATOM 516 C CA . LEU A 1 70 ? 22.593 1.063 -30.175 1.00 96.75 70 LEU A CA 1
ATOM 517 C C . LEU A 1 70 ? 22.891 -0.069 -29.175 1.00 96.75 70 LEU A C 1
ATOM 519 O O . LEU A 1 70 ? 21.979 -0.575 -28.515 1.00 96.75 70 LEU A O 1
ATOM 523 N N . LYS A 1 71 ? 24.166 -0.438 -28.998 1.00 95.62 71 LYS A N 1
ATOM 524 C CA . LYS A 1 71 ? 24.604 -1.375 -27.947 1.00 95.62 71 LYS A CA 1
ATOM 525 C C . LYS A 1 71 ? 24.546 -0.768 -26.547 1.00 95.62 71 LYS A C 1
ATOM 527 O O . LYS A 1 71 ? 24.326 -1.493 -25.572 1.00 95.62 71 LYS A O 1
ATOM 532 N N . SER A 1 72 ? 24.706 0.546 -26.427 1.00 94.62 72 SER A N 1
ATOM 533 C CA . SER A 1 72 ? 24.857 1.235 -25.148 1.00 94.62 72 SER A CA 1
ATOM 534 C C . SER A 1 72 ? 23.689 1.016 -24.179 1.00 94.62 72 SER A C 1
ATOM 536 O O . SER A 1 72 ? 22.520 0.982 -24.567 1.00 94.62 72 SER A O 1
ATOM 538 N N . SER A 1 73 ? 23.997 0.879 -22.890 1.00 94.31 73 SER A N 1
ATOM 539 C CA . SER A 1 73 ? 23.029 0.846 -21.782 1.00 94.31 73 SER A CA 1
ATOM 540 C C . SER A 1 73 ? 22.821 2.215 -21.126 1.00 94.31 73 SER A C 1
ATOM 542 O O . SER A 1 73 ? 22.142 2.318 -20.111 1.00 94.31 73 SER A O 1
ATOM 544 N N . LYS A 1 74 ? 23.407 3.280 -21.683 1.00 95.69 74 LYS A N 1
ATOM 545 C CA . LYS A 1 74 ? 23.341 4.623 -21.102 1.00 95.69 74 LYS A CA 1
ATOM 546 C C . LYS A 1 74 ? 21.912 5.166 -21.083 1.00 95.69 74 LYS A C 1
ATOM 548 O O . LYS A 1 74 ? 21.141 4.968 -22.026 1.00 95.69 74 LYS A O 1
ATOM 553 N N . THR A 1 75 ? 21.602 5.909 -20.026 1.00 94.44 75 THR A N 1
ATOM 554 C CA . THR A 1 75 ? 20.291 6.532 -19.771 1.00 94.44 75 THR A CA 1
ATOM 555 C C . THR A 1 75 ? 20.328 8.061 -19.857 1.00 94.44 75 THR A C 1
ATOM 557 O O . THR A 1 75 ? 19.290 8.733 -19.829 1.00 94.44 75 THR A O 1
ATOM 560 N N . ASP A 1 76 ? 21.519 8.632 -20.039 1.00 94.50 76 ASP A N 1
ATOM 561 C CA . ASP A 1 76 ? 21.719 10.064 -20.221 1.00 94.50 76 ASP A CA 1
ATOM 562 C C . ASP A 1 76 ? 21.485 10.497 -21.682 1.00 94.50 76 ASP A C 1
ATOM 564 O O . ASP A 1 76 ? 22.012 9.910 -22.632 1.00 94.50 76 ASP A O 1
ATOM 568 N N . ALA A 1 77 ? 20.698 11.561 -21.869 1.00 94.19 77 ALA A N 1
ATOM 569 C CA . ALA A 1 77 ? 20.337 12.048 -23.200 1.00 94.19 77 ALA A CA 1
ATOM 570 C C . ALA A 1 77 ? 21.527 12.664 -23.950 1.00 94.19 77 ALA A C 1
ATOM 572 O O . ALA A 1 77 ? 21.619 12.506 -25.169 1.00 94.19 77 ALA A O 1
ATOM 573 N N . SER A 1 78 ? 22.451 13.335 -23.253 1.00 94.38 78 SER A N 1
ATOM 574 C CA . SER A 1 78 ? 23.651 13.903 -23.882 1.00 94.38 78 SER A CA 1
ATOM 575 C C . SER A 1 78 ? 24.558 12.797 -24.423 1.00 94.38 78 SER A C 1
ATOM 577 O O . SER A 1 78 ? 25.140 12.938 -25.497 1.00 94.38 78 SER A O 1
ATOM 579 N N . GLN A 1 79 ? 24.598 11.649 -23.744 1.00 94.88 79 GLN A N 1
ATOM 580 C CA . GLN A 1 79 ? 25.429 10.517 -24.140 1.00 94.88 79 GLN A CA 1
ATOM 581 C C . GLN A 1 79 ? 24.787 9.580 -25.175 1.00 94.88 79 GLN A C 1
ATOM 583 O O . GLN A 1 79 ? 25.501 8.752 -25.734 1.00 94.88 79 GLN A O 1
ATOM 588 N N . MET A 1 80 ? 23.481 9.704 -25.428 1.00 96.56 80 MET A N 1
ATOM 589 C CA . MET A 1 80 ? 22.750 8.911 -26.424 1.00 96.56 80 MET A CA 1
ATOM 590 C C . MET A 1 80 ? 22.322 9.775 -27.612 1.00 96.56 80 MET A C 1
ATOM 592 O O . MET A 1 80 ? 22.985 9.794 -28.645 1.00 96.56 80 MET A O 1
ATOM 596 N N . THR A 1 81 ? 21.246 10.551 -27.467 1.00 95.31 81 THR A N 1
ATOM 597 C CA . THR A 1 81 ? 20.727 11.412 -28.540 1.00 95.31 81 THR A CA 1
ATOM 598 C C . THR A 1 81 ? 21.654 12.589 -28.855 1.00 95.31 81 THR A C 1
ATOM 600 O O . THR A 1 81 ? 21.753 12.999 -30.008 1.00 95.31 81 THR A O 1
ATOM 603 N N . GLY A 1 82 ? 22.378 13.112 -27.857 1.00 95.62 82 GLY A N 1
ATOM 604 C CA . GLY A 1 82 ? 23.410 14.132 -28.065 1.00 95.62 82 GLY A CA 1
ATOM 605 C C . GLY A 1 82 ? 24.579 13.591 -28.887 1.00 95.62 82 GLY A C 1
ATOM 606 O O . GLY A 1 82 ? 24.940 14.181 -29.902 1.00 95.62 82 GLY A O 1
ATOM 607 N N . LYS A 1 83 ? 25.088 12.407 -28.527 1.00 97.06 83 LYS A N 1
ATOM 608 C CA . LYS A 1 83 ? 26.119 11.707 -29.308 1.00 97.06 83 LYS A CA 1
ATOM 609 C C . LYS A 1 83 ? 25.658 11.338 -30.713 1.00 97.06 83 LYS A C 1
ATOM 611 O O . LYS A 1 83 ? 26.443 11.464 -31.644 1.00 97.06 83 LYS A O 1
ATOM 616 N N . TRP A 1 84 ? 24.394 10.961 -30.896 1.00 97.50 84 TRP A N 1
ATOM 617 C CA . TRP A 1 84 ? 23.824 10.789 -32.233 1.00 97.50 84 TRP A CA 1
ATOM 618 C C . TRP A 1 84 ? 23.901 12.080 -33.060 1.00 97.50 84 TRP A C 1
ATOM 620 O O . TRP A 1 84 ? 24.350 12.034 -34.201 1.00 97.50 84 TRP A O 1
ATOM 630 N N . ASN A 1 85 ? 23.528 13.232 -32.494 1.00 97.12 85 ASN A N 1
ATOM 631 C CA . ASN A 1 85 ? 23.617 14.511 -33.207 1.00 97.12 85 ASN A CA 1
ATOM 632 C C . ASN A 1 85 ? 25.064 14.859 -33.588 1.00 97.12 85 ASN A C 1
ATOM 634 O O . ASN A 1 85 ? 25.301 15.301 -34.712 1.00 97.12 85 ASN A O 1
ATOM 638 N N . GLU A 1 86 ? 26.027 14.603 -32.694 1.00 97.12 86 GLU A N 1
ATOM 639 C CA . GLU A 1 86 ? 27.457 14.760 -32.996 1.00 97.12 86 GLU A CA 1
ATOM 640 C C . GLU A 1 86 ? 27.888 13.856 -34.164 1.00 97.12 86 GLU A C 1
ATOM 642 O O . GLU A 1 86 ? 28.498 14.339 -35.117 1.00 97.12 86 GLU A O 1
ATOM 647 N N . ILE A 1 87 ? 27.536 12.565 -34.134 1.00 97.44 87 ILE A N 1
ATOM 648 C CA . ILE A 1 87 ? 27.857 11.611 -35.210 1.00 97.44 87 ILE A CA 1
ATOM 649 C C . ILE A 1 87 ? 27.208 12.045 -36.524 1.00 97.44 87 ILE A C 1
ATOM 651 O O . ILE A 1 87 ? 27.859 12.051 -37.568 1.00 97.44 87 ILE A O 1
ATOM 655 N N . ARG A 1 88 ? 25.937 12.453 -36.488 1.00 96.94 88 ARG A N 1
ATOM 656 C CA . ARG A 1 88 ? 25.221 12.962 -37.659 1.00 96.94 88 ARG A CA 1
ATOM 657 C C . ARG A 1 88 ? 25.986 14.113 -38.300 1.00 96.94 88 ARG A C 1
ATOM 659 O O . ARG A 1 88 ? 26.198 14.089 -39.504 1.00 96.94 88 ARG A O 1
ATOM 666 N N . GLU A 1 89 ? 26.430 15.093 -37.522 1.00 95.94 89 GLU A N 1
ATOM 667 C CA . GLU A 1 89 ? 27.145 16.266 -38.041 1.00 95.94 89 GLU A CA 1
ATOM 668 C C . GLU A 1 89 ? 28.579 15.963 -38.487 1.00 95.94 89 GLU A C 1
ATOM 670 O O . GLU A 1 89 ? 29.077 16.600 -39.414 1.00 95.94 89 GLU A O 1
ATOM 675 N N . GLN A 1 90 ? 29.246 14.988 -37.869 1.00 96.00 90 GLN A N 1
ATOM 676 C CA . GLN A 1 90 ? 30.626 14.623 -38.201 1.00 96.00 90 GLN A CA 1
ATOM 677 C C . GLN A 1 90 ? 30.735 13.639 -39.371 1.00 96.00 90 GLN A C 1
ATOM 679 O O . GLN A 1 90 ? 31.749 13.653 -40.074 1.00 96.00 90 GLN A O 1
ATOM 684 N N . SER A 1 91 ? 29.705 12.818 -39.590 1.00 95.69 91 SER A N 1
ATOM 685 C CA . SER A 1 91 ? 29.704 11.730 -40.570 1.00 95.69 91 SER A CA 1
ATOM 686 C C . SER A 1 91 ? 28.679 11.946 -41.681 1.00 95.69 91 SER A C 1
ATOM 688 O O . SER A 1 91 ? 29.062 12.235 -42.813 1.00 95.69 91 SER A O 1
ATOM 690 N N . PHE A 1 92 ? 27.385 11.863 -41.363 1.00 95.19 92 PHE A N 1
ATOM 691 C CA . PHE A 1 92 ? 26.298 11.796 -42.355 1.00 95.19 92 PHE A CA 1
ATOM 692 C C . PHE A 1 92 ? 25.895 13.160 -42.950 1.00 95.19 92 PHE A C 1
ATOM 694 O O . PHE A 1 92 ? 25.371 13.230 -44.056 1.00 95.19 92 PHE A O 1
ATOM 701 N N . ALA A 1 93 ? 26.170 14.253 -42.240 1.00 94.31 93 ALA A N 1
ATOM 702 C CA . ALA A 1 93 ? 25.926 15.640 -42.644 1.00 94.31 93 ALA A CA 1
ATOM 703 C C . ALA A 1 93 ? 27.210 16.490 -42.563 1.00 94.31 93 ALA A C 1
ATOM 705 O O . ALA A 1 93 ? 27.163 17.705 -42.332 1.00 94.31 93 ALA A O 1
ATOM 706 N N . SER A 1 94 ? 28.360 15.829 -42.729 1.00 95.25 94 SER A N 1
ATOM 707 C CA . SER A 1 94 ? 29.684 16.434 -42.610 1.00 95.25 94 SER A CA 1
ATOM 708 C C . SER A 1 94 ? 29.942 17.515 -43.670 1.00 95.25 94 SER A C 1
ATOM 710 O O . SER A 1 94 ? 29.257 17.562 -44.696 1.00 95.25 94 SER A O 1
ATOM 712 N N . PRO A 1 95 ? 30.943 18.395 -43.471 1.00 95.44 95 PRO A N 1
ATOM 713 C CA . PRO A 1 95 ? 31.330 19.370 -44.490 1.00 95.44 95 PRO A CA 1
ATOM 714 C C . PRO A 1 95 ? 31.617 18.731 -45.855 1.00 95.44 95 PRO A C 1
ATOM 716 O O . PRO A 1 95 ? 31.163 19.252 -46.866 1.00 95.44 95 PRO A O 1
ATOM 719 N N . VAL A 1 96 ? 32.260 17.557 -45.877 1.00 94.62 96 VAL A N 1
ATOM 720 C CA . VAL A 1 96 ? 32.551 16.816 -47.116 1.00 94.62 96 VAL A CA 1
ATOM 721 C C . VAL A 1 96 ? 31.264 16.361 -47.810 1.00 94.62 96 VAL A C 1
ATOM 723 O O . VAL A 1 96 ? 31.159 16.489 -49.024 1.00 94.62 96 VAL A O 1
ATOM 726 N N . MET A 1 97 ? 30.245 15.921 -47.062 1.00 94.12 97 MET A N 1
ATOM 727 C CA . MET A 1 97 ? 28.933 15.579 -47.634 1.00 94.12 97 MET A CA 1
ATOM 728 C C . MET A 1 97 ? 28.253 16.797 -48.270 1.00 94.12 97 MET A C 1
ATOM 730 O O . MET A 1 97 ? 27.654 16.694 -49.339 1.00 94.12 97 MET A O 1
ATOM 734 N N . LYS A 1 98 ? 28.363 17.971 -47.635 1.00 94.19 98 LYS A N 1
ATOM 735 C CA . LYS A 1 98 ? 27.813 19.228 -48.171 1.00 94.19 98 LYS A CA 1
ATOM 736 C C . LYS A 1 98 ? 28.551 19.674 -49.432 1.00 94.19 98 LYS A C 1
ATOM 738 O O . LYS A 1 98 ? 27.908 20.107 -50.382 1.00 94.19 98 LYS A O 1
ATOM 743 N N . GLU A 1 99 ? 29.874 19.549 -49.448 1.00 94.56 99 GLU A N 1
ATOM 744 C CA . GLU A 1 99 ? 30.702 19.823 -50.626 1.00 94.56 99 GLU A CA 1
ATOM 745 C C . GLU A 1 99 ? 30.361 18.862 -51.774 1.00 94.56 99 GLU A C 1
ATOM 747 O O . GLU A 1 99 ? 30.127 19.308 -52.895 1.00 94.56 99 GLU A O 1
ATOM 752 N N . LEU A 1 100 ? 30.220 17.562 -51.492 1.00 94.69 100 LEU A N 1
ATOM 753 C CA . LEU A 1 100 ? 29.808 16.557 -52.475 1.00 94.69 100 LEU A CA 1
ATOM 754 C C . LEU A 1 100 ? 28.417 16.868 -53.058 1.00 94.69 100 LEU A C 1
ATOM 756 O O . LEU A 1 100 ? 28.229 16.819 -54.273 1.00 94.69 100 LEU A O 1
ATOM 760 N N . ALA A 1 101 ? 27.462 17.278 -52.215 1.00 94.38 101 ALA A N 1
ATOM 761 C CA . ALA A 1 101 ? 26.125 17.696 -52.640 1.00 94.38 101 ALA A CA 1
ATOM 762 C C . ALA A 1 101 ? 26.131 18.942 -53.546 1.00 94.38 101 ALA A C 1
ATOM 764 O O . ALA A 1 101 ? 25.245 19.085 -54.388 1.00 94.38 101 ALA A O 1
ATOM 765 N N . GLN A 1 102 ? 27.116 19.833 -53.393 1.00 94.25 102 GLN A N 1
ATOM 766 C CA . GLN A 1 102 ? 27.298 21.017 -54.243 1.00 94.25 102 GLN A CA 1
ATOM 767 C C . GLN A 1 102 ? 28.011 20.684 -55.560 1.00 94.25 102 GLN A C 1
ATOM 769 O O . GLN A 1 102 ? 27.660 21.232 -56.605 1.00 94.25 102 GLN A O 1
ATOM 774 N N . LEU A 1 103 ? 28.993 19.778 -55.526 1.00 93.50 103 LEU A N 1
ATOM 775 C CA . LEU A 1 103 ? 29.774 19.388 -56.701 1.00 93.50 103 LEU A CA 1
ATOM 776 C C . LEU A 1 103 ? 29.015 18.434 -57.631 1.00 93.50 103 LEU A C 1
ATOM 778 O O . LEU A 1 103 ? 29.184 18.519 -58.845 1.00 93.50 103 LEU A O 1
ATOM 782 N N . ARG A 1 104 ? 28.138 17.566 -57.107 1.00 94.62 104 ARG A N 1
ATOM 783 C CA . ARG A 1 104 ? 27.379 16.600 -57.924 1.00 94.62 104 ARG A CA 1
ATOM 784 C C . ARG A 1 104 ? 26.533 17.271 -59.025 1.00 94.62 104 ARG A C 1
ATOM 786 O O . ARG A 1 104 ? 26.654 16.856 -60.178 1.00 94.62 104 ARG A O 1
ATOM 793 N N . PRO A 1 105 ? 25.707 18.306 -58.754 1.00 94.50 105 PRO A N 1
ATOM 794 C CA . PRO A 1 105 ? 24.974 19.010 -59.810 1.00 94.50 105 PRO A CA 1
ATOM 795 C C . PRO A 1 105 ? 25.889 19.659 -60.854 1.00 94.50 105 PRO A C 1
ATOM 797 O O . PRO A 1 105 ? 25.555 19.664 -62.038 1.00 94.50 105 PRO A O 1
ATOM 800 N N . LEU A 1 106 ? 27.048 20.177 -60.430 1.00 92.94 106 LEU A N 1
ATOM 801 C CA . LEU A 1 106 ? 28.038 20.751 -61.341 1.00 92.94 106 LEU A CA 1
ATOM 802 C C . LEU A 1 106 ? 28.636 19.674 -62.255 1.00 92.94 106 LEU A C 1
ATOM 804 O O . LEU A 1 106 ? 28.756 19.904 -63.455 1.00 92.94 106 LEU A O 1
ATOM 808 N N . LEU A 1 107 ? 28.944 18.492 -61.715 1.00 93.25 107 LEU A N 1
ATOM 809 C CA . LEU A 1 107 ? 29.416 17.348 -62.495 1.00 93.25 107 LEU A CA 1
ATOM 810 C C . LEU A 1 107 ? 28.370 16.901 -63.521 1.00 93.25 107 LEU A C 1
ATOM 812 O O . LEU A 1 107 ? 28.703 16.662 -64.677 1.00 93.25 107 LEU A O 1
ATOM 816 N N . LYS A 1 108 ? 27.092 16.846 -63.133 1.00 94.25 108 LYS A N 1
ATOM 817 C CA . LYS A 1 108 ? 26.000 16.536 -64.065 1.00 94.25 108 LYS A CA 1
ATOM 818 C C . LYS A 1 108 ? 25.961 17.518 -65.236 1.00 94.25 108 LYS A C 1
ATOM 820 O O . LYS A 1 108 ? 25.943 17.100 -66.389 1.00 94.25 108 LYS A O 1
ATOM 825 N N . LEU A 1 109 ? 26.015 18.816 -64.937 1.00 93.06 109 LEU A N 1
ATOM 826 C CA . LEU A 1 109 ? 25.989 19.871 -65.947 1.00 93.06 109 LEU A CA 1
ATOM 827 C C . LEU A 1 109 ? 27.177 19.770 -66.917 1.00 93.06 109 LEU A C 1
ATOM 829 O O . LEU A 1 109 ? 27.006 19.919 -68.128 1.00 93.06 109 LEU A O 1
ATOM 833 N N . THR A 1 110 ? 28.384 19.518 -66.404 1.00 90.06 110 THR A N 1
ATOM 834 C CA . THR A 1 110 ? 29.583 19.405 -67.247 1.00 90.06 110 THR A CA 1
ATOM 835 C C . THR A 1 110 ? 29.594 18.117 -68.068 1.00 90.06 110 THR A C 1
ATOM 837 O O . THR A 1 110 ? 30.037 18.161 -69.218 1.00 90.06 110 THR A O 1
ATOM 840 N N . ILE A 1 111 ? 29.053 17.010 -67.543 1.00 90.56 111 ILE A N 1
ATOM 841 C CA . ILE A 1 111 ? 28.809 15.768 -68.294 1.00 90.56 111 ILE A CA 1
ATOM 842 C C . ILE A 1 111 ? 27.823 16.017 -69.440 1.00 90.56 111 ILE A C 1
ATOM 844 O O . ILE A 1 111 ? 28.119 15.656 -70.579 1.00 90.56 111 ILE A O 1
ATOM 848 N N . ASP A 1 112 ? 26.680 16.649 -69.166 1.00 89.69 112 ASP A N 1
ATOM 849 C CA . ASP A 1 112 ? 25.643 16.932 -70.168 1.00 89.69 112 ASP A CA 1
ATOM 850 C C . ASP A 1 112 ? 26.184 17.820 -71.295 1.00 89.69 112 ASP A C 1
ATOM 852 O O . ASP A 1 112 ? 25.964 17.545 -72.480 1.00 89.69 112 ASP A O 1
ATOM 856 N N . ARG A 1 113 ? 26.983 18.835 -70.944 1.00 86.88 113 ARG A N 1
ATOM 857 C CA . ARG A 1 113 ? 27.698 19.662 -71.922 1.00 86.88 113 ARG A CA 1
ATOM 858 C C . ARG A 1 113 ? 28.710 18.845 -72.730 1.00 86.88 113 ARG A C 1
ATOM 860 O O . ARG A 1 113 ? 28.703 18.934 -73.954 1.00 86.88 113 ARG A O 1
ATOM 867 N N . GLY A 1 114 ? 29.546 18.037 -72.076 1.00 84.69 114 GLY A N 1
ATOM 868 C CA . GLY A 1 114 ? 30.553 17.210 -72.751 1.00 84.69 114 GLY A CA 1
ATOM 869 C C . GLY A 1 114 ? 29.935 16.206 -73.732 1.00 84.69 114 GLY A C 1
ATOM 870 O O . GLY A 1 114 ? 30.466 15.981 -74.818 1.00 84.69 114 GLY A O 1
ATOM 871 N N . LEU A 1 115 ? 28.764 15.658 -73.401 1.00 84.88 115 LEU A N 1
ATOM 872 C CA . LEU A 1 115 ? 27.980 14.815 -74.306 1.00 84.88 115 LEU A CA 1
ATOM 873 C C . LEU A 1 115 ? 27.467 15.594 -75.513 1.00 84.88 115 LEU A C 1
ATOM 875 O O . LEU A 1 115 ? 27.580 15.116 -76.641 1.00 84.88 115 LEU A O 1
ATOM 879 N N . HIS A 1 116 ? 26.912 16.782 -75.285 1.00 85.00 116 HIS A N 1
ATOM 880 C CA . HIS A 1 116 ? 26.412 17.633 -76.357 1.00 85.00 116 HIS A CA 1
ATOM 881 C C . HIS A 1 116 ? 27.535 18.030 -77.326 1.00 85.00 116 HIS A C 1
ATOM 883 O O . HIS A 1 116 ? 27.377 17.890 -78.538 1.00 85.00 116 HIS A O 1
ATOM 889 N N . GLU A 1 117 ? 28.693 18.434 -76.803 1.00 82.75 117 GLU A N 1
ATOM 890 C CA . GLU A 1 117 ? 29.888 18.760 -77.590 1.00 82.75 117 GLU A CA 1
ATOM 891 C C . GLU A 1 117 ? 30.401 17.546 -78.383 1.00 82.75 117 GLU A C 1
ATOM 893 O O . GLU A 1 117 ? 30.695 17.666 -79.573 1.00 82.75 117 GLU A O 1
ATOM 898 N N . ALA A 1 118 ? 30.444 16.354 -77.777 1.00 78.94 118 ALA A N 1
ATOM 899 C CA . ALA A 1 118 ? 30.862 15.125 -78.458 1.00 78.94 118 ALA A CA 1
ATOM 900 C C . ALA A 1 118 ? 29.903 14.718 -79.595 1.00 78.94 118 ALA A C 1
ATOM 902 O O . ALA A 1 118 ? 30.342 14.286 -80.670 1.00 78.94 118 ALA A O 1
ATOM 903 N N . VAL A 1 119 ? 28.592 14.880 -79.386 1.00 83.50 119 VAL A N 1
ATOM 904 C CA . VAL A 1 119 ? 27.559 14.625 -80.402 1.00 83.50 119 VAL A CA 1
ATOM 905 C C . VAL A 1 119 ? 27.655 15.641 -81.540 1.00 83.50 119 VAL A C 1
ATOM 907 O O . VAL A 1 119 ? 27.616 15.247 -82.708 1.00 83.50 119 VAL A O 1
ATOM 910 N N . GLN A 1 120 ? 27.832 16.927 -81.227 1.00 81.81 120 GLN A N 1
ATOM 911 C CA . GLN A 1 120 ? 28.021 17.981 -82.228 1.00 81.81 120 GLN A CA 1
ATOM 912 C C . GLN A 1 120 ? 29.287 17.750 -83.058 1.00 81.81 120 GLN A C 1
ATOM 914 O O . GLN A 1 120 ? 29.206 17.708 -84.283 1.00 81.81 120 GLN A O 1
ATOM 919 N N . ALA A 1 121 ? 30.427 17.484 -82.417 1.00 80.06 121 ALA A N 1
ATOM 920 C CA . ALA A 1 121 ? 31.684 17.199 -83.107 1.00 80.06 121 ALA A CA 1
ATOM 921 C C . ALA A 1 121 ? 31.585 15.964 -84.023 1.00 80.06 121 ALA A C 1
ATOM 923 O O . ALA A 1 121 ? 32.134 15.953 -85.128 1.00 80.06 121 ALA A O 1
ATOM 924 N N . SER A 1 122 ? 30.851 14.932 -83.597 1.00 79.25 122 SER A N 1
ATOM 925 C CA . SER A 1 122 ? 30.592 13.740 -84.412 1.00 79.25 122 SER A CA 1
ATOM 926 C C . SER A 1 122 ? 29.685 14.036 -85.606 1.00 79.25 122 SER A C 1
ATOM 928 O O . SER A 1 122 ? 29.957 13.564 -86.711 1.00 79.25 122 SER A O 1
ATOM 930 N N . ARG A 1 123 ? 28.640 14.847 -85.412 1.00 80.44 123 ARG A N 1
ATOM 931 C CA . ARG A 1 123 ? 27.734 15.288 -86.482 1.00 80.44 123 ARG A CA 1
ATOM 932 C C . ARG A 1 123 ? 28.459 16.152 -87.512 1.00 80.44 123 ARG A C 1
ATOM 934 O O . ARG A 1 123 ? 28.300 15.930 -88.709 1.00 80.44 123 ARG A O 1
ATOM 941 N N . ASP A 1 124 ? 29.308 17.069 -87.063 1.00 79.75 124 ASP A N 1
ATOM 942 C CA . ASP A 1 124 ? 30.102 17.936 -87.936 1.00 79.75 124 ASP A CA 1
ATOM 943 C C . ASP A 1 124 ? 31.137 17.154 -88.748 1.00 79.75 124 ASP A C 1
ATOM 945 O O . ASP A 1 124 ? 31.386 17.484 -89.910 1.00 79.75 124 ASP A O 1
ATOM 949 N N . ARG A 1 125 ? 31.727 16.094 -88.178 1.00 76.06 125 ARG A N 1
ATOM 950 C CA . ARG A 1 125 ? 32.611 15.191 -88.929 1.00 76.06 125 ARG A CA 1
ATOM 951 C C . ARG A 1 125 ? 31.859 14.364 -89.960 1.00 76.06 125 ARG A C 1
ATOM 953 O O . ARG A 1 125 ? 32.315 14.308 -91.099 1.00 76.06 125 ARG A O 1
ATOM 960 N N . MET A 1 126 ? 30.708 13.803 -89.597 1.00 77.38 126 MET A N 1
ATOM 961 C CA . MET A 1 126 ? 29.866 13.056 -90.536 1.00 77.38 126 MET A CA 1
ATOM 962 C C . MET A 1 126 ? 29.390 13.935 -91.699 1.00 77.38 126 MET A C 1
ATOM 964 O O . MET A 1 126 ? 29.490 13.525 -92.852 1.00 77.38 126 MET A O 1
ATOM 968 N N . ASN A 1 127 ? 28.983 15.180 -91.427 1.00 80.19 127 ASN A N 1
ATOM 969 C CA . ASN A 1 127 ? 28.615 16.154 -92.463 1.00 80.19 127 ASN A CA 1
ATOM 970 C C . ASN A 1 127 ? 29.784 16.504 -93.404 1.00 80.19 127 ASN A C 1
ATOM 972 O O . ASN A 1 127 ? 29.560 16.904 -94.543 1.00 80.19 127 ASN A O 1
ATOM 976 N N . LYS A 1 128 ? 31.032 16.347 -92.945 1.00 81.00 128 LYS A N 1
ATOM 977 C CA . LYS A 1 128 ? 32.263 16.549 -93.728 1.00 81.00 128 LYS A CA 1
ATOM 978 C C . LYS A 1 128 ? 32.802 15.253 -94.357 1.00 81.00 128 LYS A C 1
ATOM 980 O O . LYS A 1 128 ? 33.943 15.238 -94.806 1.00 81.00 128 LYS A O 1
ATOM 985 N N . GLY A 1 129 ? 32.017 14.170 -94.369 1.00 71.38 129 GLY A N 1
ATOM 986 C CA . GLY A 1 129 ? 32.399 12.873 -94.945 1.00 71.38 129 GLY A CA 1
ATOM 987 C C . GLY A 1 129 ? 33.419 12.075 -94.122 1.00 71.38 129 GLY A C 1
ATOM 988 O O . GLY A 1 129 ? 33.942 11.075 -94.603 1.00 71.38 129 GLY A O 1
ATOM 989 N N . ASN A 1 130 ? 33.708 12.499 -92.888 1.00 74.62 130 ASN A N 1
ATOM 990 C CA . ASN A 1 130 ? 34.661 11.845 -91.997 1.00 74.62 130 ASN A CA 1
ATOM 991 C C . ASN A 1 130 ? 33.957 10.912 -91.004 1.00 74.62 130 ASN A C 1
ATOM 993 O O . ASN A 1 130 ? 32.816 11.150 -90.603 1.00 74.62 130 ASN A O 1
ATOM 997 N N . ALA A 1 131 ? 34.677 9.884 -90.547 1.00 69.12 131 ALA A N 1
ATOM 998 C CA . ALA A 1 131 ? 34.194 8.989 -89.501 1.00 69.12 131 ALA A CA 1
ATOM 999 C C . ALA A 1 131 ? 33.865 9.761 -88.195 1.00 69.12 131 ALA A C 1
ATOM 1001 O O . ALA A 1 131 ? 34.552 10.747 -87.879 1.00 69.12 131 ALA A O 1
ATOM 1002 N N . PRO A 1 132 ? 32.845 9.321 -87.427 1.00 66.75 132 PRO A N 1
ATOM 1003 C CA . PRO A 1 132 ? 32.491 9.908 -86.134 1.00 66.75 132 PRO A CA 1
ATOM 1004 C C . PRO A 1 132 ? 33.689 9.966 -85.181 1.00 66.75 132 PRO A C 1
ATOM 1006 O O . PRO A 1 132 ? 34.602 9.143 -85.263 1.00 66.75 132 PRO A O 1
ATOM 1009 N N . VAL A 1 133 ? 33.686 10.932 -84.260 1.00 64.00 133 VAL A N 1
ATOM 1010 C CA . VAL A 1 133 ? 34.736 11.028 -83.240 1.00 64.00 133 VAL A CA 1
ATOM 1011 C C . VAL A 1 133 ? 34.472 9.939 -82.194 1.00 64.00 133 VAL A C 1
ATOM 1013 O O . VAL A 1 133 ? 33.416 9.978 -81.561 1.00 64.00 133 VAL A O 1
ATOM 1016 N N . PRO A 1 134 ? 35.377 8.963 -81.985 1.00 58.94 134 PRO A N 1
ATOM 1017 C CA . PRO A 1 134 ? 35.264 8.087 -80.828 1.00 58.94 134 PRO A CA 1
ATOM 1018 C C . PRO A 1 134 ? 35.407 8.942 -79.562 1.00 58.94 134 PRO A C 1
ATOM 1020 O O . PRO A 1 134 ? 36.171 9.910 -79.588 1.00 58.94 134 PRO A O 1
ATOM 1023 N N . PRO A 1 135 ? 34.701 8.622 -78.465 1.00 57.06 135 PRO A N 1
ATOM 1024 C CA . PRO A 1 135 ? 34.843 9.360 -77.215 1.00 57.06 135 PRO A CA 1
ATOM 1025 C C . PRO A 1 135 ? 36.326 9.377 -76.828 1.00 57.06 135 PRO A C 1
ATOM 1027 O O . PRO A 1 135 ? 36.912 8.335 -76.540 1.00 57.06 135 PRO A O 1
ATOM 1030 N N . SER A 1 136 ? 36.963 10.543 -76.925 1.00 55.75 136 SER A N 1
ATOM 1031 C CA . SER A 1 136 ? 38.396 10.668 -76.680 1.00 55.75 136 SER A CA 1
ATOM 1032 C C . SER A 1 136 ? 38.688 10.387 -75.212 1.00 55.75 136 SER A C 1
ATOM 1034 O O . SER A 1 136 ? 37.937 10.827 -74.341 1.00 55.75 136 SER A O 1
ATOM 1036 N N . SER A 1 137 ? 39.805 9.714 -74.932 1.00 54.50 137 SER A N 1
ATOM 1037 C CA . SER A 1 137 ? 40.368 9.652 -73.585 1.00 54.50 137 SER A CA 1
ATOM 1038 C C . SER A 1 137 ? 40.594 11.080 -73.078 1.00 54.50 137 SER A C 1
ATOM 1040 O O . SER A 1 137 ? 41.377 11.824 -73.678 1.00 54.50 137 SER A O 1
ATOM 1042 N N . GLY A 1 138 ? 39.881 11.474 -72.020 1.00 56.56 138 GLY A N 1
ATOM 1043 C CA . GLY A 1 138 ? 40.022 12.792 -71.407 1.00 56.56 138 GLY A CA 1
ATOM 1044 C C . GLY A 1 138 ? 41.448 13.026 -70.909 1.00 56.56 138 GLY A C 1
ATOM 1045 O O . GLY A 1 138 ? 42.202 12.083 -70.653 1.00 56.56 138 GLY A O 1
ATOM 1046 N N . LYS A 1 139 ? 41.836 14.297 -70.760 1.00 57.06 139 LYS A N 1
ATOM 1047 C CA . LYS A 1 139 ? 43.217 14.703 -70.416 1.00 57.06 139 LYS A CA 1
ATOM 1048 C C . LYS A 1 139 ? 43.734 14.150 -69.076 1.00 57.06 139 LYS A C 1
ATOM 1050 O O . LYS A 1 139 ? 44.937 14.187 -68.848 1.00 57.06 139 LYS A O 1
ATOM 1055 N N . ALA A 1 140 ? 42.848 13.631 -68.225 1.00 60.31 140 ALA A N 1
ATOM 1056 C CA . ALA A 1 140 ? 43.156 13.059 -66.913 1.00 60.31 140 ALA A CA 1
ATOM 1057 C C . ALA A 1 140 ? 42.904 11.537 -66.820 1.00 60.31 140 ALA A C 1
ATOM 1059 O O . ALA A 1 140 ? 42.837 10.997 -65.723 1.00 60.31 140 ALA A O 1
ATOM 1060 N N . GLY A 1 141 ? 42.689 10.836 -67.940 1.00 70.94 141 GLY A N 1
ATOM 1061 C CA . GLY A 1 141 ? 42.294 9.417 -67.932 1.00 70.94 141 GLY A CA 1
ATOM 1062 C C . GLY A 1 141 ? 40.819 9.171 -67.578 1.00 70.94 141 GLY A C 1
ATOM 1063 O O . GLY A 1 141 ? 40.316 8.072 -67.796 1.00 70.94 141 GLY A O 1
ATOM 1064 N N . ILE A 1 142 ? 40.096 10.201 -67.124 1.00 80.12 142 ILE A N 1
ATOM 1065 C CA . ILE A 1 142 ? 38.643 10.167 -66.931 1.00 80.12 142 ILE A CA 1
ATOM 1066 C C . ILE A 1 142 ? 37.944 10.290 -68.285 1.00 80.12 142 ILE A C 1
ATOM 1068 O O . ILE A 1 142 ? 38.121 11.263 -69.017 1.00 80.12 142 ILE A O 1
ATOM 1072 N N . THR A 1 143 ? 37.127 9.293 -68.610 1.00 85.38 143 THR A N 1
ATOM 1073 C CA . THR A 1 143 ? 36.243 9.297 -69.782 1.00 85.38 143 THR A CA 1
ATOM 1074 C C . THR A 1 143 ? 34.821 9.692 -69.377 1.00 85.38 143 THR A C 1
ATOM 1076 O O . THR A 1 143 ? 34.459 9.608 -68.205 1.00 85.38 143 THR A O 1
ATOM 1079 N N . LEU A 1 144 ? 33.982 10.099 -70.337 1.00 83.56 144 LEU A N 1
ATOM 1080 C CA . LEU A 1 144 ? 32.568 10.418 -70.078 1.00 83.56 144 LEU A CA 1
ATOM 1081 C C . LEU A 1 144 ? 31.794 9.291 -69.351 1.00 83.56 144 LEU A C 1
ATOM 1083 O O . LEU A 1 144 ? 31.012 9.616 -68.457 1.00 83.56 144 LEU A O 1
ATOM 1087 N N . PRO A 1 145 ? 31.980 7.992 -69.677 1.00 87.81 145 PRO A N 1
ATOM 1088 C CA . PRO A 1 145 ? 31.414 6.897 -68.885 1.00 87.81 145 PRO A CA 1
ATOM 1089 C C . PRO A 1 145 ? 31.875 6.898 -67.424 1.00 87.81 145 PRO A C 1
ATOM 1091 O O . PRO A 1 145 ? 31.030 6.888 -66.540 1.00 87.81 145 PRO A O 1
ATOM 1094 N N . ILE A 1 146 ? 33.183 7.028 -67.171 1.00 89.81 146 ILE A N 1
ATOM 1095 C CA . ILE A 1 146 ? 33.740 7.057 -65.806 1.00 89.81 146 ILE A CA 1
ATOM 1096 C C . ILE A 1 146 ? 33.178 8.246 -65.012 1.00 89.81 146 ILE A C 1
ATOM 1098 O O . ILE A 1 146 ? 32.765 8.090 -63.870 1.00 89.81 146 ILE A O 1
ATOM 1102 N N . ALA A 1 147 ? 33.083 9.431 -65.626 1.00 89.69 147 ALA A N 1
ATOM 1103 C CA . ALA A 1 147 ? 32.491 10.604 -64.980 1.00 89.69 147 ALA A CA 1
ATOM 1104 C C . ALA A 1 147 ? 31.007 10.394 -64.618 1.00 89.69 147 ALA A C 1
ATOM 1106 O O . ALA A 1 147 ? 30.547 10.869 -63.579 1.00 89.69 147 ALA A O 1
ATOM 1107 N N . ARG A 1 148 ? 30.247 9.671 -65.455 1.00 91.88 148 ARG A N 1
ATOM 1108 C CA . ARG A 1 148 ? 28.856 9.294 -65.156 1.00 91.88 148 ARG A CA 1
ATOM 1109 C C . ARG A 1 148 ? 28.760 8.293 -64.010 1.00 91.88 148 ARG A C 1
ATOM 1111 O O . ARG A 1 148 ? 27.830 8.425 -63.221 1.00 91.88 148 ARG A O 1
ATOM 1118 N N . ASP A 1 149 ? 29.675 7.335 -63.926 1.00 94.12 149 ASP A N 1
ATOM 1119 C CA . ASP A 1 149 ? 29.710 6.364 -62.829 1.00 94.12 149 ASP A CA 1
ATOM 1120 C C . ASP A 1 149 ? 30.025 7.078 -61.504 1.00 94.12 149 ASP A C 1
ATOM 1122 O O . ASP A 1 149 ? 29.221 7.005 -60.581 1.00 94.12 149 ASP A O 1
ATOM 1126 N N . ILE A 1 150 ? 31.049 7.945 -61.475 1.00 94.44 150 ILE A N 1
ATOM 1127 C CA . ILE A 1 150 ? 31.368 8.810 -60.318 1.00 94.44 150 ILE A CA 1
ATOM 1128 C C . ILE A 1 150 ? 30.158 9.664 -59.893 1.00 94.44 150 ILE A C 1
ATOM 1130 O O . ILE A 1 150 ? 29.887 9.831 -58.703 1.00 94.44 150 ILE A O 1
ATOM 1134 N N . HIS A 1 151 ? 29.404 10.220 -60.852 1.00 95.50 151 HIS A N 1
ATOM 1135 C CA . HIS A 1 151 ? 28.177 10.959 -60.542 1.00 95.50 151 HIS A CA 1
ATOM 1136 C C . HIS A 1 151 ? 27.125 10.071 -59.861 1.00 95.50 151 HIS A C 1
ATOM 1138 O O . HIS A 1 151 ? 26.473 10.532 -58.922 1.00 95.50 151 HIS A O 1
ATOM 1144 N N . ARG A 1 152 ? 26.922 8.836 -60.341 1.00 95.81 152 ARG A N 1
ATOM 1145 C CA . ARG A 1 152 ? 25.950 7.893 -59.761 1.00 95.81 152 ARG A CA 1
ATOM 1146 C C . ARG A 1 152 ? 26.367 7.453 -58.363 1.00 95.81 152 ARG A C 1
ATOM 1148 O O . ARG A 1 152 ? 25.526 7.495 -57.474 1.00 95.81 152 ARG A O 1
ATOM 1155 N N . ASP A 1 153 ? 27.644 7.145 -58.153 1.00 94.94 153 ASP A N 1
ATOM 1156 C CA . ASP A 1 153 ? 28.170 6.779 -56.833 1.00 94.94 153 ASP A CA 1
ATOM 1157 C C . ASP A 1 153 ? 27.942 7.918 -55.824 1.00 94.94 153 ASP A C 1
ATOM 1159 O O . ASP A 1 153 ? 27.447 7.705 -54.717 1.00 94.94 153 ASP A O 1
ATOM 1163 N N . ALA A 1 154 ? 28.214 9.165 -56.232 1.00 95.69 154 ALA A N 1
ATOM 1164 C CA . ALA A 1 154 ? 27.954 10.343 -55.407 1.00 95.69 154 ALA A CA 1
ATOM 1165 C C . ALA A 1 154 ? 26.459 10.568 -55.135 1.00 95.69 154 ALA A C 1
ATOM 1167 O O . ALA A 1 154 ? 26.086 10.966 -54.030 1.00 95.69 154 ALA A O 1
ATOM 1168 N N . GLU A 1 155 ? 25.595 10.351 -56.128 1.00 95.81 155 GLU A N 1
ATOM 1169 C CA . GLU A 1 155 ? 24.141 10.439 -55.971 1.00 95.81 155 GLU A CA 1
ATOM 1170 C C . GLU A 1 155 ? 23.619 9.411 -54.965 1.00 95.81 155 GLU A C 1
ATOM 1172 O O . GLU A 1 155 ? 22.859 9.774 -54.063 1.00 95.81 155 GLU A O 1
ATOM 1177 N N . GLU A 1 156 ? 24.078 8.169 -55.082 1.00 95.56 156 GLU A N 1
ATOM 1178 C CA . GLU A 1 156 ? 23.669 7.065 -54.227 1.00 95.56 156 GLU A CA 1
ATOM 1179 C C . GLU A 1 156 ? 24.160 7.241 -52.784 1.00 95.56 156 GLU A C 1
ATOM 1181 O O . GLU A 1 156 ? 23.363 7.147 -51.84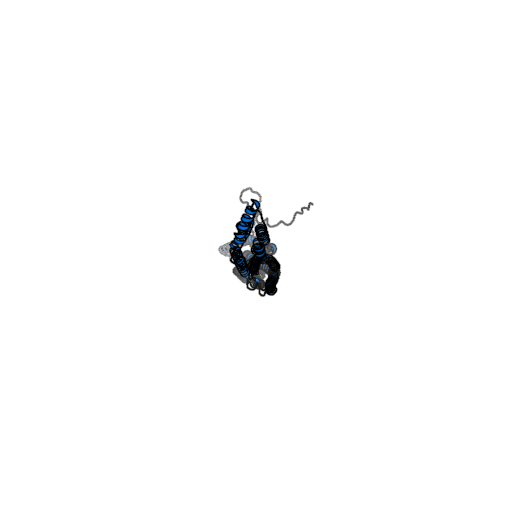9 1.00 95.56 156 GLU A O 1
ATOM 1186 N N . LEU A 1 157 ? 25.434 7.608 -52.589 1.00 96.12 157 LEU A N 1
ATOM 1187 C CA . LEU A 1 157 ? 26.000 7.867 -51.261 1.00 96.12 157 LEU A CA 1
ATOM 1188 C C . LEU A 1 157 ? 25.270 9.010 -50.536 1.00 96.12 157 LEU A C 1
ATOM 1190 O O . LEU A 1 157 ? 25.023 8.931 -49.330 1.00 96.12 157 LEU A O 1
ATOM 1194 N N . LEU A 1 158 ? 24.904 10.073 -51.263 1.00 95.88 158 LEU A N 1
ATOM 1195 C CA . LEU A 1 158 ? 24.128 11.193 -50.722 1.00 95.88 158 LEU A CA 1
ATOM 1196 C C . LEU A 1 158 ? 22.704 10.774 -50.338 1.00 95.88 158 LEU A C 1
ATOM 1198 O O . LEU A 1 158 ? 22.229 11.181 -49.275 1.00 95.88 158 LEU A O 1
ATOM 1202 N N . GLY A 1 159 ? 22.044 9.965 -51.172 1.00 94.50 159 GLY A N 1
ATOM 1203 C CA . GLY A 1 159 ? 20.723 9.404 -50.876 1.00 94.50 159 GLY A CA 1
ATOM 1204 C C . GLY A 1 159 ? 20.749 8.538 -49.618 1.00 94.50 159 GLY A C 1
ATOM 1205 O O . GLY A 1 159 ? 20.012 8.802 -48.664 1.00 94.50 159 GLY A O 1
ATOM 1206 N N . PHE A 1 160 ? 21.692 7.597 -49.557 1.00 95.62 160 PHE A N 1
ATOM 1207 C CA . PHE A 1 160 ? 21.924 6.756 -48.385 1.00 95.62 160 PHE A CA 1
ATOM 1208 C C . PHE A 1 160 ? 22.157 7.591 -47.116 1.00 95.62 160 PHE A C 1
ATOM 1210 O O . PHE A 1 160 ? 21.498 7.379 -46.096 1.00 95.62 160 PHE A O 1
ATOM 1217 N N . ALA A 1 161 ? 23.050 8.585 -47.165 1.00 94.88 161 ALA A N 1
ATOM 1218 C CA . ALA A 1 161 ? 23.382 9.418 -46.009 1.00 94.88 161 ALA A CA 1
ATOM 1219 C C . ALA A 1 161 ? 22.211 10.278 -45.503 1.00 94.88 161 ALA A C 1
ATOM 1221 O O . ALA A 1 161 ? 22.196 10.675 -44.333 1.00 94.88 161 ALA A O 1
ATOM 1222 N N . GLN A 1 162 ? 21.235 10.581 -46.360 1.00 93.38 162 GLN A N 1
ATOM 1223 C CA . GLN A 1 162 ? 20.011 11.272 -45.973 1.00 93.38 162 GLN A CA 1
ATOM 1224 C C . GLN A 1 162 ? 19.021 10.315 -45.297 1.00 93.38 162 GLN A C 1
ATOM 1226 O O . GLN A 1 162 ? 18.507 10.628 -44.222 1.00 93.38 162 GLN A O 1
ATOM 1231 N N . GLU A 1 163 ? 18.773 9.147 -45.887 1.00 92.50 163 GLU A N 1
ATOM 1232 C CA . GLU A 1 163 ? 17.771 8.193 -45.393 1.00 92.50 163 GLU A CA 1
ATOM 1233 C C . GLU A 1 163 ? 18.212 7.471 -44.112 1.00 92.50 163 GLU A C 1
ATOM 1235 O O . GLU A 1 163 ? 17.403 7.236 -43.202 1.00 92.50 163 GLU A O 1
ATOM 1240 N N . ILE A 1 164 ? 19.512 7.187 -43.977 1.00 93.19 164 ILE A N 1
ATOM 1241 C CA . ILE A 1 164 ? 20.061 6.473 -42.817 1.00 93.19 164 ILE A CA 1
ATOM 1242 C C . ILE A 1 164 ? 19.926 7.263 -41.507 1.00 93.19 164 ILE A C 1
ATOM 1244 O O . ILE A 1 164 ? 19.993 6.686 -40.423 1.00 93.19 164 ILE A O 1
ATOM 1248 N N . GLN A 1 165 ? 19.650 8.571 -41.574 1.00 91.38 165 GLN A N 1
ATOM 1249 C CA . GLN A 1 165 ? 19.417 9.418 -40.397 1.00 91.38 165 GLN A CA 1
ATOM 1250 C C . GLN A 1 165 ? 18.179 9.008 -39.588 1.00 91.38 165 GLN A C 1
ATOM 1252 O O . GLN A 1 165 ? 18.070 9.366 -38.413 1.00 91.38 165 GLN A O 1
ATOM 1257 N N . SER A 1 166 ? 17.284 8.208 -40.176 1.00 89.94 166 SER A N 1
ATOM 1258 C CA . SER A 1 166 ? 16.180 7.547 -39.470 1.00 89.94 166 SER A CA 1
ATOM 1259 C C . SER A 1 166 ? 16.646 6.680 -38.292 1.00 89.94 166 SER A C 1
ATOM 1261 O O . SER A 1 166 ? 15.888 6.497 -37.341 1.00 89.94 166 SER A O 1
ATOM 1263 N N . VAL A 1 167 ? 17.911 6.237 -38.259 1.00 94.19 167 VAL A N 1
ATOM 1264 C CA . VAL A 1 167 ? 18.487 5.536 -37.097 1.00 94.19 167 VAL A CA 1
ATOM 1265 C C . VAL A 1 167 ? 18.466 6.371 -35.812 1.00 94.19 167 VAL A C 1
ATOM 1267 O O . VAL A 1 167 ? 18.441 5.812 -34.716 1.00 94.19 167 VAL A O 1
ATOM 1270 N N . GLY A 1 168 ? 18.377 7.701 -35.914 1.00 94.94 168 GLY A N 1
ATOM 1271 C CA . GLY A 1 168 ? 18.149 8.574 -34.762 1.00 94.94 168 GLY A CA 1
ATOM 1272 C C . GLY A 1 168 ? 16.871 8.234 -33.986 1.00 94.94 168 GLY A C 1
ATOM 1273 O O . GLY A 1 168 ? 16.851 8.353 -32.760 1.00 94.94 168 GLY A O 1
ATOM 1274 N N . GLU A 1 169 ? 15.834 7.742 -34.673 1.00 95.38 169 GLU A N 1
ATOM 1275 C CA . GLU A 1 169 ? 14.605 7.228 -34.056 1.00 95.38 169 GLU A CA 1
ATOM 1276 C C . GLU A 1 169 ? 14.912 6.014 -33.166 1.00 95.38 169 GLU A C 1
ATOM 1278 O O . GLU A 1 169 ? 14.483 5.954 -32.013 1.00 95.38 169 GLU A O 1
ATOM 1283 N N . ALA A 1 170 ? 15.736 5.088 -33.661 1.00 95.75 170 ALA A N 1
ATOM 1284 C CA . ALA A 1 170 ? 16.143 3.899 -32.923 1.00 95.75 170 ALA A CA 1
ATOM 1285 C C . ALA A 1 170 ? 17.078 4.200 -31.749 1.00 95.75 170 ALA A C 1
ATOM 1287 O O . ALA A 1 170 ? 16.969 3.562 -30.699 1.00 95.75 170 ALA A O 1
ATOM 1288 N N . VAL A 1 171 ? 17.956 5.200 -31.870 1.00 96.75 171 VAL A N 1
ATOM 1289 C CA . VAL A 1 171 ? 18.781 5.674 -30.746 1.00 96.75 171 VAL A CA 1
ATOM 1290 C C . VAL A 1 171 ? 17.902 6.290 -29.653 1.00 96.75 171 VAL A C 1
ATOM 1292 O O . VAL A 1 171 ? 18.079 5.977 -28.474 1.00 96.75 171 VAL A O 1
ATOM 1295 N N . ALA A 1 1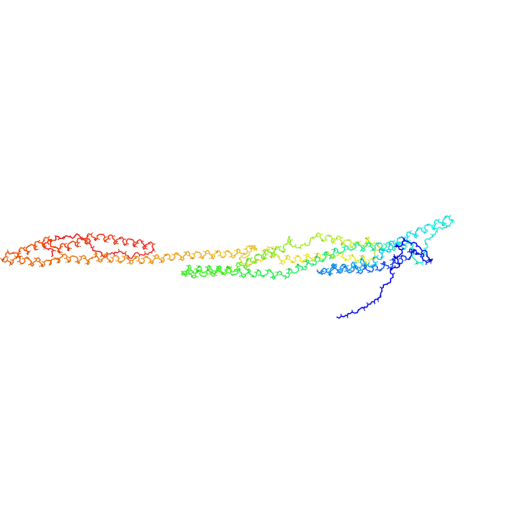72 ? 16.931 7.131 -30.022 1.00 95.19 172 ALA A N 1
ATOM 1296 C CA . ALA A 1 172 ? 15.996 7.728 -29.069 1.00 95.19 172 ALA A CA 1
ATOM 1297 C C . ALA A 1 172 ? 15.120 6.668 -28.382 1.00 95.19 172 ALA A C 1
ATOM 1299 O O . ALA A 1 172 ? 14.928 6.709 -27.163 1.00 95.19 172 ALA A O 1
ATOM 1300 N N . TRP A 1 173 ? 14.640 5.682 -29.140 1.00 95.44 173 TRP A N 1
ATOM 1301 C CA . TRP A 1 173 ? 13.905 4.545 -28.592 1.00 95.44 173 TRP A CA 1
ATOM 1302 C C . TRP A 1 173 ? 14.777 3.697 -27.655 1.00 95.44 173 TRP A C 1
ATOM 1304 O O . TRP A 1 173 ? 14.343 3.358 -26.557 1.00 95.44 173 TRP A O 1
ATOM 1314 N N . THR A 1 174 ? 16.038 3.439 -28.013 1.00 95.12 174 THR A N 1
ATOM 1315 C CA . THR A 1 174 ? 16.992 2.714 -27.154 1.00 95.12 174 THR A CA 1
ATOM 1316 C C . THR A 1 174 ? 17.224 3.447 -25.832 1.00 95.12 174 THR A C 1
ATOM 1318 O O . THR A 1 174 ? 17.183 2.826 -24.773 1.00 95.12 174 THR A O 1
ATOM 1321 N N . LEU A 1 175 ? 17.396 4.775 -25.863 1.00 95.19 175 LEU A N 1
ATOM 1322 C CA . LEU A 1 175 ? 17.490 5.606 -24.656 1.00 95.19 175 LEU A CA 1
ATOM 1323 C C . LEU A 1 175 ? 16.245 5.457 -23.768 1.00 95.19 175 LEU A C 1
ATOM 1325 O O . LEU A 1 175 ? 16.369 5.306 -22.552 1.00 95.19 175 LEU A O 1
ATOM 1329 N N . LYS A 1 176 ? 15.050 5.493 -24.367 1.00 93.12 176 LYS A N 1
ATOM 1330 C CA . LYS A 1 176 ? 13.790 5.284 -23.645 1.00 93.12 176 LYS A CA 1
ATOM 1331 C C . LYS A 1 176 ? 13.766 3.902 -22.988 1.00 93.12 176 LYS A C 1
ATOM 1333 O O . LYS A 1 176 ? 13.543 3.820 -21.786 1.00 93.12 176 LYS A O 1
ATOM 1338 N N . VAL A 1 177 ? 14.066 2.837 -23.731 1.00 93.75 177 VAL A N 1
ATOM 1339 C CA . VAL A 1 177 ? 14.121 1.465 -23.199 1.00 93.75 177 VAL A CA 1
ATOM 1340 C C . VAL A 1 177 ? 15.120 1.347 -22.046 1.00 93.75 177 VAL A C 1
ATOM 1342 O O . VAL A 1 177 ? 14.755 0.834 -20.991 1.00 93.75 177 VAL A O 1
ATOM 1345 N N . ASN A 1 178 ? 16.334 1.884 -22.194 1.00 94.56 178 ASN A N 1
ATOM 1346 C CA . ASN A 1 178 ? 17.350 1.858 -21.138 1.00 94.56 178 ASN A CA 1
ATOM 1347 C C . ASN A 1 178 ? 16.863 2.554 -19.855 1.00 94.56 178 ASN A C 1
ATOM 1349 O O . ASN A 1 178 ? 17.037 2.015 -18.768 1.00 94.56 178 ASN A O 1
ATOM 1353 N N . ARG A 1 179 ? 16.208 3.720 -19.964 1.00 92.44 179 ARG A N 1
ATOM 1354 C CA . ARG A 1 179 ? 15.650 4.437 -18.799 1.00 92.44 179 ARG A CA 1
ATOM 1355 C C . ARG A 1 179 ? 14.572 3.641 -18.079 1.00 92.44 179 ARG A C 1
ATOM 1357 O O . ARG A 1 179 ? 14.508 3.669 -16.857 1.00 92.44 179 ARG A O 1
ATOM 1364 N N . HIS A 1 180 ? 13.720 2.940 -18.824 1.00 90.44 180 HIS A N 1
ATOM 1365 C CA . HIS A 1 180 ? 12.726 2.067 -18.205 1.00 90.44 180 HIS A CA 1
ATOM 1366 C C . HIS A 1 180 ? 13.374 0.864 -17.524 1.00 90.44 180 HIS A C 1
ATOM 1368 O O . HIS A 1 180 ? 12.932 0.495 -16.443 1.00 90.44 180 HIS A O 1
ATOM 1374 N N . ILE A 1 181 ? 14.399 0.260 -18.130 1.00 91.94 181 ILE A N 1
ATOM 1375 C CA . ILE A 1 181 ? 15.157 -0.827 -17.497 1.00 91.94 181 ILE A CA 1
ATOM 1376 C C . ILE A 1 181 ? 15.759 -0.340 -16.173 1.00 91.94 181 ILE A C 1
ATOM 1378 O O . ILE A 1 181 ? 15.513 -0.963 -15.148 1.00 91.94 181 ILE A O 1
ATOM 1382 N N . GLU A 1 182 ? 16.441 0.809 -16.170 1.00 91.38 182 GLU A N 1
ATOM 1383 C CA . GLU A 1 182 ? 17.030 1.402 -14.959 1.00 91.38 182 GLU A CA 1
ATOM 1384 C C . GLU A 1 182 ? 15.971 1.704 -13.885 1.00 91.38 182 GLU A C 1
ATOM 1386 O O . GLU A 1 182 ? 16.177 1.404 -12.711 1.00 91.38 182 GLU A O 1
ATOM 1391 N N . ALA A 1 183 ? 14.808 2.240 -14.273 1.00 88.31 183 ALA A N 1
ATOM 1392 C CA . ALA A 1 183 ? 13.704 2.480 -13.342 1.00 88.31 183 ALA A CA 1
ATOM 1393 C C . ALA A 1 183 ? 13.164 1.174 -12.729 1.00 88.31 183 ALA A C 1
ATOM 1395 O O . ALA A 1 183 ? 12.961 1.103 -11.517 1.00 88.31 183 ALA A O 1
ATOM 1396 N N . LEU A 1 184 ? 12.983 0.126 -13.541 1.00 88.44 184 LEU A N 1
ATOM 1397 C CA . LEU A 1 184 ? 12.556 -1.191 -13.060 1.00 88.44 184 LEU A CA 1
ATOM 1398 C C . LEU A 1 184 ? 13.594 -1.804 -12.114 1.00 88.44 184 LEU A C 1
ATOM 1400 O O . LEU A 1 184 ? 13.225 -2.322 -11.065 1.00 88.44 184 LEU A O 1
ATOM 1404 N N . GLU A 1 185 ? 14.879 -1.734 -12.456 1.00 89.69 185 GLU A N 1
ATOM 1405 C CA . GLU A 1 185 ? 15.978 -2.230 -11.618 1.00 89.69 185 GLU A CA 1
ATOM 1406 C C . GLU A 1 185 ? 16.062 -1.477 -10.286 1.00 89.69 185 GLU A C 1
ATOM 1408 O O . GLU A 1 185 ? 16.224 -2.099 -9.232 1.00 89.69 185 GLU A O 1
ATOM 1413 N N . PHE A 1 186 ? 15.878 -0.155 -10.310 1.00 88.19 186 PHE A N 1
ATOM 1414 C CA . PHE A 1 186 ? 15.789 0.660 -9.103 1.00 88.19 186 PHE A CA 1
ATOM 1415 C C . PHE A 1 186 ? 14.612 0.229 -8.222 1.00 88.19 186 PHE A C 1
ATOM 1417 O O . PHE A 1 186 ? 14.784 0.029 -7.016 1.00 88.19 186 PHE A O 1
ATOM 1424 N N . ASP A 1 187 ? 13.422 0.051 -8.794 1.00 84.75 187 ASP A N 1
ATOM 1425 C CA . ASP A 1 187 ? 12.252 -0.377 -8.029 1.00 84.75 187 ASP A CA 1
ATOM 1426 C C . ASP A 1 187 ? 12.404 -1.806 -7.494 1.00 84.75 187 ASP A C 1
ATOM 1428 O O . ASP A 1 187 ? 12.010 -2.056 -6.354 1.00 84.75 187 ASP A O 1
ATOM 1432 N N . ILE A 1 188 ? 13.008 -2.725 -8.255 1.00 87.25 188 ILE A N 1
ATOM 1433 C CA . ILE A 1 188 ? 13.349 -4.085 -7.804 1.00 87.25 188 ILE A CA 1
ATOM 1434 C C . ILE A 1 188 ? 14.288 -4.026 -6.595 1.00 87.25 188 ILE A C 1
ATOM 1436 O O . ILE A 1 188 ? 14.004 -4.645 -5.569 1.00 87.25 188 ILE A O 1
ATOM 1440 N N . GLY A 1 189 ? 15.379 -3.261 -6.687 1.00 86.50 189 GLY A N 1
ATOM 1441 C CA . GLY A 1 189 ? 16.371 -3.151 -5.615 1.00 86.50 189 GLY A CA 1
ATOM 1442 C C . GLY A 1 189 ? 15.812 -2.537 -4.328 1.00 86.50 189 GLY A C 1
ATOM 1443 O O . GLY A 1 189 ? 16.210 -2.924 -3.231 1.00 86.50 189 GLY A O 1
ATOM 1444 N N . ASN A 1 190 ? 14.848 -1.620 -4.446 1.00 84.12 190 ASN A N 1
ATOM 1445 C CA . ASN A 1 190 ? 14.228 -0.945 -3.303 1.00 84.12 190 ASN A CA 1
ATOM 1446 C C . ASN A 1 190 ? 12.965 -1.640 -2.769 1.00 84.12 190 ASN A C 1
ATOM 1448 O O . ASN A 1 190 ? 12.495 -1.285 -1.681 1.00 84.12 190 ASN A O 1
ATOM 1452 N N . ALA A 1 191 ? 12.418 -2.626 -3.487 1.00 79.12 191 ALA A N 1
ATOM 1453 C CA . ALA A 1 191 ? 11.198 -3.330 -3.094 1.00 79.12 191 ALA A CA 1
ATOM 1454 C C . ALA A 1 191 ? 11.273 -3.920 -1.674 1.00 79.12 191 ALA A C 1
ATOM 1456 O O . ALA A 1 191 ? 10.350 -3.671 -0.890 1.00 79.12 191 ALA A O 1
ATOM 1457 N N . PRO A 1 192 ? 12.358 -4.629 -1.281 1.00 76.19 192 PRO A N 1
ATOM 1458 C CA . PRO A 1 192 ? 12.437 -5.243 0.042 1.00 76.19 192 PRO A CA 1
ATOM 1459 C C . PRO A 1 192 ? 12.396 -4.216 1.173 1.00 76.19 192 PRO A C 1
ATOM 1461 O O . PRO A 1 192 ? 11.719 -4.436 2.170 1.00 76.19 192 PRO A O 1
ATOM 1464 N N . ALA A 1 193 ? 13.063 -3.071 1.010 1.00 81.38 193 ALA A N 1
ATOM 1465 C CA . ALA A 1 193 ? 13.065 -2.019 2.022 1.00 81.38 193 ALA A CA 1
ATOM 1466 C C . ALA A 1 193 ? 11.700 -1.322 2.114 1.00 81.38 193 ALA A C 1
ATOM 1468 O O . ALA A 1 193 ? 11.175 -1.118 3.209 1.00 81.38 193 ALA A O 1
ATOM 1469 N N . ARG A 1 194 ? 11.104 -0.980 0.964 1.00 77.88 194 ARG A N 1
ATOM 1470 C CA . ARG A 1 194 ? 9.847 -0.221 0.909 1.00 77.88 194 ARG A CA 1
ATOM 1471 C C . ARG A 1 194 ? 8.660 -1.049 1.401 1.00 77.88 194 ARG A C 1
ATOM 1473 O O . ARG A 1 194 ? 7.814 -0.535 2.123 1.00 77.88 194 ARG A O 1
ATOM 1480 N N . VAL A 1 195 ? 8.595 -2.319 1.013 1.00 83.88 195 VAL A N 1
ATOM 1481 C CA . VAL A 1 195 ? 7.464 -3.203 1.315 1.00 83.88 195 VAL A CA 1
ATOM 1482 C C . VAL A 1 195 ? 7.703 -4.009 2.599 1.00 83.88 195 VAL A C 1
ATOM 1484 O O . VAL A 1 195 ? 6.776 -4.194 3.389 1.00 83.88 195 VAL A O 1
ATOM 1487 N N . GLY A 1 196 ? 8.941 -4.440 2.854 1.00 85.44 196 GLY A N 1
ATOM 1488 C CA . GLY A 1 196 ? 9.302 -5.236 4.031 1.00 85.44 196 GLY A CA 1
ATOM 1489 C C . GLY A 1 196 ? 9.068 -4.507 5.353 1.00 85.44 196 GLY A C 1
ATOM 1490 O O . GLY A 1 196 ? 8.570 -5.116 6.294 1.00 85.44 196 GLY A O 1
ATOM 1491 N N . ALA A 1 197 ? 9.296 -3.190 5.402 1.00 87.56 197 ALA A N 1
ATOM 1492 C CA . ALA A 1 197 ? 8.997 -2.389 6.591 1.00 87.56 197 ALA A CA 1
ATOM 1493 C C . ALA A 1 197 ? 7.516 -2.491 7.005 1.00 87.56 197 ALA A C 1
ATOM 1495 O O . ALA A 1 197 ? 7.211 -2.677 8.181 1.00 87.56 197 ALA A O 1
ATOM 1496 N N . TYR A 1 198 ? 6.590 -2.453 6.038 1.00 90.44 198 TYR A N 1
ATOM 1497 C CA . TYR A 1 198 ? 5.162 -2.624 6.321 1.00 90.44 198 TYR A CA 1
ATOM 1498 C C . TYR A 1 198 ? 4.827 -4.044 6.776 1.00 90.44 198 TYR A C 1
ATOM 1500 O O . TYR A 1 198 ? 3.997 -4.217 7.665 1.00 90.44 198 TYR A O 1
ATOM 1508 N N . VAL A 1 199 ? 5.461 -5.058 6.184 1.00 91.50 199 VAL A N 1
ATOM 1509 C CA . VAL A 1 199 ? 5.295 -6.461 6.590 1.00 91.50 199 VAL A CA 1
ATOM 1510 C C . VAL A 1 199 ? 5.711 -6.649 8.047 1.00 91.50 199 VAL A C 1
ATOM 1512 O O . VAL A 1 199 ? 4.963 -7.243 8.823 1.00 91.50 199 VAL A O 1
ATOM 1515 N N . ASP A 1 200 ? 6.868 -6.125 8.436 1.00 91.75 200 ASP A N 1
ATOM 1516 C CA . ASP A 1 200 ? 7.382 -6.270 9.797 1.00 91.75 200 ASP A CA 1
ATOM 1517 C C . ASP A 1 200 ? 6.561 -5.466 10.812 1.00 91.75 200 ASP A C 1
ATOM 1519 O O . ASP A 1 200 ? 6.229 -5.989 11.880 1.00 91.75 200 ASP A O 1
ATOM 1523 N N . ASP A 1 201 ? 6.118 -4.258 10.451 1.00 91.69 201 ASP A N 1
ATOM 1524 C CA . ASP A 1 201 ? 5.164 -3.496 11.260 1.00 91.69 201 ASP A CA 1
ATOM 1525 C C . ASP A 1 201 ? 3.853 -4.274 11.464 1.00 91.69 201 ASP A C 1
ATOM 1527 O O . ASP A 1 201 ? 3.383 -4.399 12.598 1.00 91.69 201 ASP A O 1
ATOM 1531 N N . MET A 1 202 ? 3.268 -4.854 10.406 1.00 94.19 202 MET A N 1
ATOM 1532 C CA . MET A 1 202 ? 2.027 -5.631 10.525 1.00 94.19 202 MET A CA 1
ATOM 1533 C C . MET A 1 202 ? 2.223 -6.920 11.336 1.00 94.19 202 MET A C 1
ATOM 1535 O O . MET A 1 202 ? 1.325 -7.289 12.095 1.00 94.19 202 MET A O 1
ATOM 1539 N N . LYS A 1 203 ? 3.388 -7.582 11.259 1.00 95.00 203 LYS A N 1
ATOM 1540 C CA . LYS A 1 203 ? 3.726 -8.724 12.133 1.00 95.00 203 LYS A CA 1
ATOM 1541 C C . LYS A 1 203 ? 3.738 -8.319 13.604 1.00 95.00 203 LYS A C 1
ATOM 1543 O O . LYS A 1 203 ? 3.099 -8.978 14.425 1.00 95.00 203 LYS A O 1
ATOM 1548 N N . LEU A 1 204 ? 4.433 -7.231 13.940 1.00 94.00 204 LEU A N 1
ATOM 1549 C CA . LEU A 1 204 ? 4.516 -6.728 15.314 1.00 94.00 204 LEU A CA 1
ATOM 1550 C C . LEU A 1 204 ? 3.139 -6.313 15.841 1.00 94.00 204 LEU A C 1
ATOM 1552 O O . LEU A 1 204 ? 2.774 -6.639 16.976 1.00 94.00 204 LEU A O 1
ATOM 1556 N N . MET A 1 205 ? 2.354 -5.625 15.012 1.00 94.38 205 MET A N 1
ATOM 1557 C CA . MET A 1 205 ? 0.996 -5.208 15.360 1.00 94.38 205 MET A CA 1
ATOM 1558 C C . MET A 1 205 ? 0.071 -6.406 15.550 1.00 94.38 205 MET A C 1
ATOM 1560 O O . MET A 1 205 ? -0.659 -6.456 16.535 1.00 94.38 205 MET A O 1
ATOM 1564 N N . SER A 1 206 ? 0.139 -7.397 14.663 1.00 95.69 206 SER A N 1
ATOM 1565 C CA . SER A 1 206 ? -0.620 -8.642 14.779 1.00 95.69 206 SER A CA 1
ATOM 1566 C C . SER A 1 206 ? -0.340 -9.353 16.101 1.00 95.69 206 SER A C 1
ATOM 1568 O O . SER A 1 206 ? -1.266 -9.609 16.872 1.00 95.69 206 SER A O 1
ATOM 1570 N N . ALA A 1 207 ? 0.938 -9.596 16.406 1.00 95.75 207 ALA A N 1
ATOM 1571 C CA . ALA A 1 207 ? 1.355 -10.231 17.651 1.00 95.75 207 ALA A CA 1
ATOM 1572 C C . ALA A 1 207 ? 0.864 -9.452 18.881 1.00 95.75 207 ALA A C 1
ATOM 1574 O O . ALA A 1 207 ? 0.345 -10.043 19.830 1.00 95.75 207 ALA A O 1
ATOM 1575 N N . SER A 1 208 ? 0.956 -8.120 18.838 1.00 95.88 208 SER A N 1
ATOM 1576 C CA . SER A 1 208 ? 0.491 -7.257 19.926 1.00 95.88 208 SER A CA 1
ATOM 1577 C C . SER A 1 208 ? -1.029 -7.303 20.104 1.00 95.88 208 SER A C 1
ATOM 1579 O O . SER A 1 208 ? -1.505 -7.401 21.231 1.00 95.88 208 SER A O 1
ATOM 1581 N N . LEU A 1 209 ? -1.808 -7.275 19.019 1.00 96.12 209 LEU A N 1
ATOM 1582 C CA . LEU A 1 209 ? -3.271 -7.369 19.080 1.00 96.12 209 LEU A CA 1
ATOM 1583 C C . LEU A 1 209 ? -3.733 -8.737 19.589 1.00 96.12 209 LEU A C 1
ATOM 1585 O O . LEU A 1 209 ? -4.659 -8.806 20.398 1.00 96.12 209 LEU A O 1
ATOM 1589 N N . VAL A 1 210 ? -3.089 -9.822 19.151 1.00 95.94 210 VAL A N 1
ATOM 1590 C CA . VAL A 1 210 ? -3.360 -11.177 19.656 1.00 95.94 210 VAL A CA 1
ATOM 1591 C C . VAL A 1 210 ? -3.074 -11.254 21.156 1.00 95.94 210 VAL A C 1
ATOM 1593 O O . VAL A 1 210 ? -3.909 -11.756 21.911 1.00 95.94 210 VAL A O 1
ATOM 1596 N N . ASP A 1 211 ? -1.939 -10.717 21.608 1.00 96.50 211 ASP A N 1
ATOM 1597 C CA . ASP A 1 211 ? -1.584 -10.693 23.028 1.00 96.50 211 ASP A CA 1
ATOM 1598 C C . ASP A 1 211 ? -2.555 -9.838 23.858 1.00 96.50 211 ASP A C 1
ATOM 1600 O O . ASP A 1 211 ? -2.996 -10.280 24.920 1.00 96.50 211 ASP A O 1
ATOM 1604 N N . ILE A 1 212 ? -2.961 -8.668 23.355 1.00 96.56 212 ILE A N 1
ATOM 1605 C CA . ILE A 1 212 ? -3.975 -7.813 23.990 1.00 96.56 212 ILE A CA 1
ATOM 1606 C C . ILE A 1 212 ? -5.302 -8.562 24.131 1.00 96.56 212 ILE A C 1
ATOM 1608 O O . ILE A 1 212 ? -5.848 -8.618 25.231 1.00 96.56 212 ILE A O 1
ATOM 1612 N N . ARG A 1 213 ? -5.808 -9.175 23.052 1.00 95.19 213 ARG A N 1
ATOM 1613 C CA . ARG A 1 213 ? -7.067 -9.943 23.081 1.00 95.19 213 ARG A CA 1
ATOM 1614 C C . ARG A 1 213 ? -6.994 -11.085 24.094 1.00 95.19 213 ARG A C 1
ATOM 1616 O O . ARG A 1 213 ? -7.915 -11.269 24.886 1.00 95.19 213 ARG A O 1
ATOM 1623 N N . ARG A 1 214 ? -5.879 -11.818 24.114 1.00 96.12 214 ARG A N 1
ATOM 1624 C CA . ARG A 1 214 ? -5.640 -12.910 25.065 1.00 96.12 214 ARG A CA 1
ATOM 1625 C C . ARG A 1 214 ? -5.624 -12.409 26.511 1.00 96.12 214 ARG A C 1
ATOM 1627 O O . ARG A 1 214 ? -6.306 -12.986 27.353 1.00 96.12 214 ARG A O 1
ATOM 1634 N N . LYS A 1 215 ? -4.864 -11.350 26.805 1.00 95.69 215 LYS A N 1
ATOM 1635 C CA . LYS A 1 215 ? -4.758 -10.772 28.154 1.00 95.69 215 LYS A CA 1
ATOM 1636 C C . LYS A 1 215 ? -6.082 -10.176 28.631 1.00 95.69 215 LYS A C 1
ATOM 1638 O O . LYS A 1 215 ? -6.446 -10.389 29.781 1.00 95.69 215 LYS A O 1
ATOM 1643 N N . ALA A 1 216 ? -6.825 -9.507 27.751 1.00 94.94 216 ALA A N 1
ATOM 1644 C CA . ALA A 1 216 ? -8.148 -8.981 28.068 1.00 94.94 216 ALA A CA 1
ATOM 1645 C C . ALA A 1 216 ? -9.126 -10.108 28.449 1.00 94.94 216 ALA A C 1
ATOM 1647 O O . ALA A 1 216 ? -9.790 -10.031 29.480 1.00 94.94 216 ALA A O 1
ATOM 1648 N N . ASN A 1 217 ? -9.153 -11.200 27.680 1.00 93.88 217 ASN A N 1
ATOM 1649 C CA . ASN A 1 217 ? -9.984 -12.360 28.012 1.00 93.88 217 ASN A CA 1
ATOM 1650 C C . ASN A 1 217 ? -9.572 -13.003 29.347 1.00 93.88 217 ASN A C 1
ATOM 1652 O O . ASN A 1 217 ? -10.431 -13.317 30.165 1.00 93.88 217 ASN A O 1
ATOM 1656 N N . GLN A 1 218 ? -8.268 -13.138 29.610 1.00 93.50 218 GLN A N 1
ATOM 1657 C CA . GLN A 1 218 ? -7.770 -13.661 30.889 1.00 93.50 218 GLN A CA 1
ATOM 1658 C C . GLN A 1 218 ? -8.158 -12.777 32.081 1.00 93.50 218 GLN A C 1
ATOM 1660 O O . GLN A 1 218 ? -8.553 -13.296 33.122 1.00 93.50 218 GLN A O 1
ATOM 1665 N N . ALA A 1 219 ? -8.082 -11.452 31.940 1.00 92.94 219 ALA A N 1
ATOM 1666 C CA . ALA A 1 219 ? -8.500 -10.517 32.981 1.00 92.94 219 ALA A CA 1
ATOM 1667 C C . ALA A 1 219 ? -10.003 -10.641 33.290 1.00 92.94 219 ALA A C 1
ATOM 1669 O O . ALA A 1 219 ? -10.394 -10.683 34.459 1.00 92.94 219 ALA A O 1
ATOM 1670 N N . LEU A 1 220 ? -10.840 -10.791 32.256 1.00 92.25 220 LEU A N 1
ATOM 1671 C CA . LEU A 1 220 ? -12.278 -11.035 32.413 1.00 92.25 220 LEU A CA 1
ATOM 1672 C C . LEU A 1 220 ? -12.574 -12.364 33.122 1.00 92.25 220 LEU A C 1
ATOM 1674 O O . LEU A 1 220 ? -13.404 -12.405 34.032 1.00 92.25 220 LEU A O 1
ATOM 1678 N N . GLU A 1 221 ? -11.881 -13.442 32.750 1.00 91.31 221 GLU A N 1
ATOM 1679 C CA . GLU A 1 221 ? -12.024 -14.745 33.413 1.00 91.31 221 GLU A CA 1
ATOM 1680 C C . GLU A 1 221 ? -11.591 -14.696 34.883 1.00 91.31 221 GLU A C 1
ATOM 1682 O O . GLU A 1 221 ? -12.299 -15.208 35.753 1.00 91.31 221 GLU A O 1
ATOM 1687 N N . ASN A 1 222 ? -10.459 -14.052 35.177 1.00 89.19 222 ASN A N 1
ATOM 1688 C CA . ASN A 1 222 ? -9.953 -13.896 36.540 1.00 89.19 222 ASN A CA 1
ATOM 1689 C C . ASN A 1 222 ? -10.924 -13.094 37.410 1.00 89.19 222 ASN A C 1
ATOM 1691 O O . ASN A 1 222 ? -11.212 -13.501 38.537 1.00 89.19 222 ASN A O 1
ATOM 1695 N N . TYR A 1 223 ? -11.474 -11.999 36.876 1.00 89.56 223 TYR A N 1
ATOM 1696 C CA . TYR A 1 223 ? -12.525 -11.235 37.543 1.00 89.56 223 TYR A CA 1
ATOM 1697 C C . TYR A 1 223 ? -13.745 -12.115 37.845 1.00 89.56 223 TYR A C 1
ATOM 1699 O O . TYR A 1 223 ? -14.211 -12.150 38.984 1.00 89.56 223 TYR A O 1
ATOM 1707 N N . SER A 1 224 ? -14.222 -12.875 36.853 1.00 86.50 224 SER A N 1
ATOM 1708 C CA . SER A 1 224 ? -15.402 -13.730 37.004 1.00 86.50 224 SER A CA 1
ATOM 1709 C C . SER A 1 224 ? -15.206 -14.860 38.018 1.00 86.50 224 SER A C 1
ATOM 1711 O O . SER A 1 224 ? -16.170 -15.229 38.687 1.00 86.50 224 SER A O 1
ATOM 1713 N N . ARG A 1 225 ? -14.003 -15.440 38.120 1.00 86.31 225 ARG A N 1
ATOM 1714 C CA . ARG A 1 225 ? -13.720 -16.558 39.039 1.00 86.31 225 ARG A CA 1
ATOM 1715 C C . ARG A 1 225 ? -13.443 -16.098 40.465 1.00 86.31 225 ARG A C 1
ATOM 1717 O O . ARG A 1 225 ? -13.923 -16.726 41.401 1.00 86.31 225 ARG A O 1
ATOM 1724 N N . ASN A 1 226 ? -12.689 -15.014 40.621 1.00 84.19 226 ASN A N 1
ATOM 1725 C CA . ASN A 1 226 ? -12.177 -14.588 41.923 1.00 84.19 226 ASN A CA 1
ATOM 1726 C C . ASN A 1 226 ? -12.943 -13.402 42.521 1.00 84.19 226 ASN A C 1
ATOM 1728 O O . ASN A 1 226 ? -12.550 -12.918 43.577 1.00 84.19 226 ASN A O 1
ATOM 1732 N N . GLN A 1 227 ? -14.000 -12.916 41.853 1.00 74.44 227 GLN A N 1
ATOM 1733 C CA . GLN A 1 227 ? -14.682 -11.662 42.199 1.00 74.44 227 GLN A CA 1
ATOM 1734 C C . GLN A 1 227 ? -13.679 -10.515 42.394 1.00 74.44 227 GLN A C 1
ATOM 1736 O O . GLN A 1 227 ? -13.656 -9.849 43.429 1.00 74.44 227 GLN A O 1
ATOM 1741 N N . GLY A 1 228 ? -12.811 -10.329 41.395 1.00 77.56 228 GLY A N 1
ATOM 1742 C CA . GLY A 1 228 ? -11.786 -9.285 41.417 1.00 77.56 228 GLY A CA 1
ATOM 1743 C C . GLY A 1 228 ? -12.372 -7.871 41.536 1.00 77.56 228 GLY A C 1
ATOM 1744 O O . GLY A 1 228 ? -13.579 -7.653 41.449 1.00 77.56 228 GLY A O 1
ATOM 1745 N N . SER A 1 229 ? -11.510 -6.875 41.711 1.00 87.81 229 SER A N 1
ATOM 1746 C CA . SER A 1 229 ? -11.931 -5.475 41.791 1.00 87.81 229 SER A CA 1
ATOM 1747 C C . SER A 1 229 ? -12.374 -4.950 40.415 1.00 87.81 229 SER A C 1
ATOM 1749 O O . SER A 1 229 ? -11.604 -4.981 39.454 1.00 87.81 229 SER A O 1
ATOM 1751 N N . LEU A 1 230 ? -13.610 -4.440 40.311 1.00 89.50 230 LEU A N 1
ATOM 1752 C CA . LEU A 1 230 ? -14.125 -3.799 39.087 1.00 89.50 230 LEU A CA 1
ATOM 1753 C C . LEU A 1 230 ? -13.242 -2.619 38.620 1.00 89.50 230 LEU A C 1
ATOM 1755 O O . LEU A 1 230 ? -12.900 -2.591 37.436 1.00 89.50 230 LEU A O 1
ATOM 1759 N N . PRO A 1 231 ? -12.802 -1.701 39.511 1.00 89.81 231 PRO A N 1
ATOM 1760 C CA . PRO A 1 231 ? -11.869 -0.635 39.145 1.00 89.81 231 PRO A CA 1
ATOM 1761 C C . PRO A 1 231 ? -10.543 -1.125 38.553 1.00 89.81 231 PRO A C 1
ATOM 1763 O O . PRO A 1 231 ? -10.025 -0.516 37.619 1.00 89.81 231 PRO A O 1
ATOM 1766 N N . GLU A 1 232 ? -9.991 -2.229 39.068 1.00 90.94 232 GLU A N 1
ATOM 1767 C CA . GLU A 1 232 ? -8.739 -2.799 38.550 1.00 90.94 232 GLU A CA 1
ATOM 1768 C C . GLU A 1 232 ? -8.942 -3.364 37.143 1.00 90.94 232 GLU A C 1
ATOM 1770 O O . GLU A 1 232 ? -8.190 -3.021 36.229 1.00 90.94 232 GLU A O 1
ATOM 1775 N N . LEU A 1 233 ? -10.009 -4.147 36.941 1.00 93.81 233 LEU A N 1
ATOM 1776 C CA . LEU A 1 233 ? -10.374 -4.675 35.625 1.00 93.81 233 LEU A CA 1
ATOM 1777 C C . LEU A 1 233 ? -10.589 -3.542 34.614 1.00 93.81 233 LEU A C 1
ATOM 1779 O O . LEU A 1 233 ? -10.103 -3.612 33.485 1.00 93.81 233 LEU A O 1
ATOM 1783 N N . ARG A 1 234 ? -11.291 -2.477 35.018 1.00 94.12 234 ARG A N 1
ATOM 1784 C CA . ARG A 1 234 ? -11.497 -1.291 34.184 1.00 94.12 234 ARG A CA 1
ATOM 1785 C C . ARG A 1 234 ? -10.169 -0.659 33.773 1.00 94.12 234 ARG A C 1
ATOM 1787 O O . ARG A 1 234 ? -9.968 -0.416 32.584 1.00 94.12 234 ARG A O 1
ATOM 1794 N N . GLY A 1 235 ? -9.266 -0.443 34.729 1.00 94.25 235 GLY A N 1
ATOM 1795 C CA . GLY A 1 235 ? -7.940 0.119 34.470 1.00 94.25 235 GLY A CA 1
ATOM 1796 C C . GLY A 1 235 ? -7.108 -0.738 33.511 1.00 94.25 235 GLY A C 1
ATOM 1797 O O . GLY A 1 235 ? -6.444 -0.206 32.618 1.00 94.25 235 GLY A O 1
ATOM 1798 N N . GLU A 1 236 ? -7.183 -2.068 33.622 1.00 94.81 236 GLU A N 1
ATOM 1799 C CA . GLU A 1 236 ? -6.529 -2.973 32.671 1.00 94.81 236 GLU A CA 1
ATOM 1800 C C . GLU A 1 236 ? -7.108 -2.851 31.256 1.00 94.81 236 GLU A C 1
ATOM 1802 O O . GLU A 1 236 ? -6.341 -2.723 30.295 1.00 94.81 236 GLU A O 1
ATOM 1807 N N . MET A 1 237 ? -8.438 -2.831 31.117 1.00 97.12 237 MET A N 1
ATOM 1808 C CA . MET A 1 237 ? -9.101 -2.673 29.816 1.00 97.12 237 MET A CA 1
ATOM 1809 C C . MET A 1 237 ? -8.807 -1.314 29.178 1.00 97.12 237 MET A C 1
ATOM 1811 O O . MET A 1 237 ? -8.551 -1.245 27.976 1.00 97.12 237 MET A O 1
ATOM 1815 N N . GLU A 1 238 ? -8.786 -0.235 29.964 1.00 96.75 238 GLU A N 1
ATOM 1816 C CA . GLU A 1 238 ? -8.421 1.109 29.499 1.00 96.75 238 GLU A CA 1
ATOM 1817 C C . GLU A 1 238 ? -6.955 1.170 29.036 1.00 96.75 238 GLU A C 1
ATOM 1819 O O . GLU A 1 238 ? -6.646 1.778 28.001 1.00 96.75 238 GLU A O 1
ATOM 1824 N N . ARG A 1 239 ? -6.044 0.472 29.728 1.00 96.62 239 ARG A N 1
ATOM 1825 C CA . ARG A 1 239 ? -4.646 0.325 29.291 1.00 96.62 239 ARG A CA 1
ATOM 1826 C C . ARG A 1 239 ? -4.553 -0.408 27.952 1.00 96.62 239 ARG A C 1
ATOM 1828 O O . ARG A 1 239 ? -3.852 0.060 27.052 1.00 96.62 239 ARG A O 1
ATOM 1835 N N . TYR A 1 240 ? -5.260 -1.527 27.796 1.00 97.12 240 TYR A N 1
ATOM 1836 C CA . TYR A 1 240 ? -5.300 -2.279 26.537 1.00 97.12 240 TYR A CA 1
ATOM 1837 C C . TYR A 1 240 ? -5.934 -1.477 25.395 1.00 97.12 240 TYR A C 1
ATOM 1839 O O . TYR A 1 240 ? -5.446 -1.524 24.262 1.00 97.12 240 TYR A O 1
ATOM 1847 N N . LEU A 1 241 ? -6.973 -0.689 25.685 1.00 96.69 241 LEU A N 1
ATOM 1848 C CA . LEU A 1 241 ? -7.595 0.212 24.716 1.00 96.69 241 LEU A CA 1
ATOM 1849 C C . LEU A 1 241 ? -6.597 1.273 24.247 1.00 96.69 241 LEU A C 1
ATOM 1851 O O . LEU A 1 241 ? -6.449 1.485 23.047 1.00 96.69 241 LEU A O 1
ATOM 1855 N N . THR A 1 242 ? -5.855 1.880 25.174 1.00 95.06 242 THR A N 1
ATOM 1856 C CA . THR A 1 242 ? -4.824 2.877 24.854 1.00 95.06 242 THR A CA 1
ATOM 1857 C C . THR A 1 242 ? -3.736 2.280 23.956 1.00 95.06 242 THR A C 1
ATOM 1859 O O . THR A 1 242 ? -3.389 2.870 22.934 1.00 95.06 242 THR A O 1
ATOM 1862 N N . GLN A 1 243 ? -3.242 1.080 24.280 1.00 93.94 243 GLN A N 1
ATOM 1863 C CA . GLN A 1 243 ? -2.270 0.359 23.445 1.00 93.94 243 GLN A CA 1
ATOM 1864 C C . GLN A 1 243 ? -2.823 0.042 22.049 1.00 93.94 243 GLN A C 1
ATOM 1866 O O . GLN A 1 243 ? -2.110 0.179 21.061 1.00 93.94 243 GLN A O 1
ATOM 1871 N N . THR A 1 244 ? -4.099 -0.329 21.946 1.00 94.75 244 THR A N 1
ATOM 1872 C CA . THR A 1 244 ? -4.761 -0.592 20.658 1.00 94.75 244 THR A CA 1
ATOM 1873 C C . THR A 1 244 ? -4.912 0.692 19.836 1.00 94.75 244 THR A C 1
ATOM 1875 O O . THR A 1 244 ? -4.660 0.702 18.633 1.00 94.75 244 THR A O 1
ATOM 1878 N N . MET A 1 245 ? -5.264 1.813 20.468 1.00 92.00 245 MET A N 1
ATOM 1879 C CA . MET A 1 245 ? -5.454 3.091 19.776 1.00 92.00 245 MET A CA 1
ATOM 1880 C C . MET A 1 245 ? -4.155 3.650 19.181 1.00 92.00 245 MET A C 1
ATOM 1882 O O . MET A 1 245 ? -4.197 4.249 18.107 1.00 92.00 245 MET A O 1
ATOM 1886 N N . THR A 1 246 ? -2.994 3.431 19.807 1.00 90.75 246 THR A N 1
ATOM 1887 C CA . THR A 1 246 ? -1.706 3.876 19.231 1.00 90.75 246 THR A CA 1
ATOM 1888 C C . THR A 1 246 ? -1.342 3.116 17.951 1.00 90.75 246 THR A C 1
ATOM 1890 O O . THR A 1 246 ? -0.683 3.668 17.069 1.00 90.75 246 THR A O 1
ATOM 1893 N N . MET A 1 247 ? -1.831 1.882 17.793 1.00 93.50 247 MET A N 1
ATOM 1894 C CA . MET A 1 247 ? -1.645 1.062 16.590 1.00 93.50 247 MET A CA 1
ATOM 1895 C C . MET A 1 247 ? -2.483 1.552 15.396 1.00 93.50 247 MET A C 1
ATOM 1897 O O . MET A 1 247 ? -2.134 1.298 14.242 1.00 93.50 247 MET A O 1
ATOM 1901 N N . LYS A 1 248 ? -3.564 2.300 15.637 1.00 89.31 248 LYS A N 1
ATOM 1902 C CA . LYS A 1 248 ? -4.486 2.767 14.591 1.00 89.31 248 LYS A CA 1
ATOM 1903 C C . LYS A 1 248 ? -3.806 3.654 13.548 1.00 89.31 248 LYS A C 1
ATOM 1905 O O . LYS A 1 248 ? -3.965 3.433 12.352 1.00 89.31 248 LYS A O 1
ATOM 1910 N N . TYR A 1 249 ? -2.996 4.616 13.987 1.00 86.25 249 TYR A N 1
ATOM 1911 C CA . TYR A 1 249 ? -2.302 5.526 13.070 1.00 86.25 249 TYR A CA 1
ATOM 1912 C C . TYR A 1 249 ? -1.298 4.789 12.181 1.00 86.25 249 TYR A C 1
ATOM 1914 O O . TYR A 1 249 ? -1.214 5.058 10.985 1.00 86.25 249 TYR A O 1
ATOM 1922 N N . LYS A 1 250 ? -0.578 3.807 12.739 1.00 88.88 250 LYS A N 1
ATOM 1923 C CA . LYS A 1 250 ? 0.377 2.997 11.972 1.00 88.88 250 LYS A CA 1
ATOM 1924 C C . LYS A 1 250 ? -0.314 2.167 10.889 1.00 88.88 250 LYS A C 1
ATOM 1926 O O . LYS A 1 250 ? 0.129 2.181 9.746 1.00 88.88 250 LYS A O 1
ATOM 1931 N N . THR A 1 251 ? -1.429 1.509 11.212 1.00 91.25 251 THR A N 1
ATOM 1932 C CA . THR A 1 251 ? -2.203 0.725 10.226 1.00 91.25 251 THR A CA 1
ATOM 1933 C C . THR A 1 251 ? -2.850 1.602 9.163 1.00 91.25 251 THR A C 1
ATOM 1935 O O . THR A 1 251 ? -2.872 1.216 7.999 1.00 91.25 251 THR A O 1
ATOM 1938 N N . GLN A 1 252 ? -3.349 2.786 9.526 1.00 90.81 252 GLN A N 1
ATOM 1939 C CA . GLN A 1 252 ? -3.890 3.744 8.558 1.00 90.81 252 GLN A CA 1
ATOM 1940 C C . GLN A 1 252 ? -2.811 4.250 7.594 1.00 90.81 252 GLN A C 1
ATOM 1942 O O . GLN A 1 252 ? -3.022 4.245 6.383 1.00 90.81 252 GLN A O 1
ATOM 1947 N N . ASN A 1 253 ? -1.639 4.626 8.111 1.00 90.06 253 ASN A N 1
ATOM 1948 C CA . ASN A 1 253 ? -0.525 5.076 7.278 1.00 90.06 253 ASN A CA 1
ATOM 1949 C C . ASN A 1 253 ? -0.027 3.960 6.350 1.00 90.06 253 ASN A C 1
ATOM 1951 O O . ASN A 1 253 ? 0.211 4.210 5.169 1.00 90.06 253 ASN A O 1
ATOM 1955 N N . ALA A 1 254 ? 0.081 2.727 6.858 1.00 91.06 254 ALA A N 1
ATOM 1956 C CA . ALA A 1 254 ? 0.429 1.563 6.049 1.00 91.06 254 ALA A CA 1
ATOM 1957 C C . ALA A 1 254 ? -0.603 1.315 4.940 1.00 91.06 254 ALA A C 1
ATOM 1959 O O . ALA A 1 254 ? -0.224 1.165 3.782 1.00 91.06 254 ALA A O 1
ATOM 1960 N N . ALA A 1 255 ? -1.900 1.350 5.264 1.00 91.94 255 ALA A N 1
ATOM 1961 C CA . ALA A 1 255 ? -2.982 1.182 4.295 1.00 91.94 255 ALA A CA 1
ATOM 1962 C C . ALA A 1 255 ? -2.891 2.194 3.145 1.00 91.94 255 ALA A C 1
ATOM 1964 O O . ALA A 1 255 ? -2.871 1.805 1.978 1.00 91.94 255 ALA A O 1
ATOM 1965 N N . VAL A 1 256 ? -2.788 3.487 3.468 1.00 91.00 256 VAL A N 1
ATOM 1966 C CA . VAL A 1 256 ? -2.697 4.557 2.462 1.00 91.00 256 VAL A CA 1
ATOM 1967 C C . VAL A 1 256 ? -1.443 4.399 1.607 1.00 91.00 256 VAL A C 1
ATOM 1969 O O . VAL A 1 256 ? -1.519 4.476 0.381 1.00 91.00 256 VAL A O 1
ATOM 1972 N N . SER A 1 257 ? -0.296 4.142 2.236 1.00 89.75 257 SER A N 1
ATOM 1973 C CA . SER A 1 257 ? 0.969 4.005 1.516 1.00 89.75 257 SER A CA 1
ATOM 1974 C C . SER A 1 257 ? 0.980 2.796 0.580 1.00 89.75 257 SER A C 1
ATOM 1976 O O . SER A 1 257 ? 1.390 2.919 -0.573 1.00 89.75 257 SER A O 1
ATOM 1978 N N . LEU A 1 258 ? 0.473 1.644 1.027 1.00 90.56 258 LEU A N 1
ATOM 1979 C CA . LEU A 1 258 ? 0.418 0.425 0.217 1.00 90.56 258 LEU A CA 1
ATOM 1980 C C . LEU A 1 258 ? -0.552 0.558 -0.956 1.00 90.56 258 LEU A C 1
ATOM 1982 O O . LEU A 1 258 ? -0.204 0.143 -2.056 1.00 90.56 258 LEU A O 1
ATOM 1986 N N . VAL A 1 259 ? -1.714 1.192 -0.761 1.00 89.19 259 VAL A N 1
ATOM 1987 C CA . VAL A 1 259 ? -2.658 1.490 -1.855 1.00 89.19 259 VAL A CA 1
ATOM 1988 C C . VAL A 1 259 ? -2.033 2.434 -2.883 1.00 89.19 259 VAL A C 1
ATOM 1990 O O . VAL A 1 259 ? -2.189 2.236 -4.085 1.00 89.19 259 VAL A O 1
ATOM 1993 N N . ASN A 1 260 ? -1.318 3.468 -2.438 1.00 85.69 260 ASN A N 1
ATOM 1994 C CA . ASN A 1 260 ? -0.649 4.387 -3.359 1.00 85.69 260 ASN A CA 1
ATOM 1995 C C . ASN A 1 260 ? 0.508 3.705 -4.093 1.00 85.69 260 ASN A C 1
ATOM 1997 O O . ASN A 1 260 ? 0.683 3.909 -5.292 1.00 85.69 260 ASN A O 1
ATOM 2001 N N . THR A 1 261 ? 1.268 2.866 -3.388 1.00 83.69 261 THR A N 1
ATOM 2002 C CA . THR A 1 261 ? 2.374 2.102 -3.968 1.00 83.69 261 THR A CA 1
ATOM 2003 C C . THR A 1 261 ? 1.853 1.097 -4.991 1.00 83.69 261 THR A C 1
ATOM 2005 O O . THR A 1 261 ? 2.394 1.040 -6.088 1.00 83.69 261 THR A O 1
ATOM 2008 N N . SER A 1 262 ? 0.777 0.359 -4.697 1.00 83.31 262 SER A N 1
ATOM 2009 C CA . SER A 1 262 ? 0.198 -0.590 -5.654 1.00 83.31 262 SER A CA 1
ATOM 2010 C C . SER A 1 262 ? -0.290 0.120 -6.916 1.00 83.31 262 SER A C 1
ATOM 2012 O O . SER A 1 262 ? 0.050 -0.307 -8.012 1.00 83.31 262 SER A O 1
ATOM 2014 N N . LYS A 1 263 ? -0.983 1.258 -6.775 1.00 80.62 263 LYS A N 1
ATOM 2015 C CA . LYS A 1 263 ? -1.441 2.070 -7.916 1.00 80.62 263 LYS A CA 1
ATOM 2016 C C . LYS A 1 263 ? -0.295 2.602 -8.770 1.00 80.62 263 LYS A C 1
ATOM 2018 O O . LYS A 1 263 ? -0.403 2.598 -9.985 1.00 80.62 263 LYS A O 1
ATOM 2023 N N . TYR A 1 264 ? 0.790 3.070 -8.153 1.00 74.06 264 TYR A N 1
ATOM 2024 C CA . TYR A 1 264 ? 1.958 3.561 -8.891 1.00 74.06 264 TYR A CA 1
ATOM 2025 C C . TYR A 1 264 ? 2.624 2.457 -9.725 1.00 74.06 264 TYR A C 1
ATOM 2027 O O . TYR A 1 264 ? 3.130 2.716 -10.813 1.00 74.06 264 TYR A O 1
ATOM 2035 N N . LEU A 1 265 ? 2.615 1.227 -9.208 1.00 75.12 265 LEU A N 1
ATOM 2036 C CA . LEU A 1 265 ? 3.243 0.068 -9.839 1.00 75.12 265 LEU A CA 1
ATOM 2037 C C . LEU A 1 265 ? 2.309 -0.661 -10.824 1.00 75.12 265 LEU A C 1
ATOM 2039 O O . LEU A 1 265 ? 2.771 -1.524 -11.572 1.00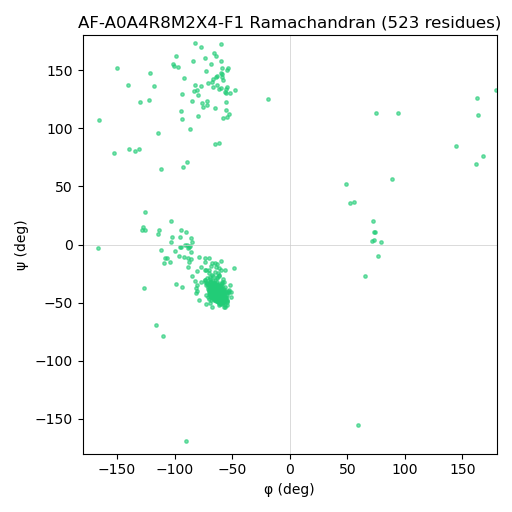 75.12 265 LEU A O 1
ATOM 2043 N N . GLU A 1 266 ? 1.009 -0.344 -10.836 1.00 66.06 266 GLU A N 1
ATOM 2044 C CA . GLU A 1 266 ? 0.033 -0.961 -11.734 1.00 66.06 266 GLU A CA 1
ATOM 2045 C C . GLU A 1 266 ? 0.227 -0.511 -13.198 1.00 66.06 266 GLU A C 1
ATOM 2047 O O . GLU A 1 266 ? 0.423 0.677 -13.467 1.00 66.06 266 GLU A O 1
ATOM 2052 N N . PRO A 1 267 ? 0.115 -1.426 -14.183 1.00 54.94 267 PRO A N 1
ATOM 2053 C CA . PRO A 1 267 ? 0.406 -1.134 -15.591 1.00 54.94 267 PRO A CA 1
ATOM 2054 C C . PRO A 1 267 ? -0.462 -0.047 -16.241 1.00 54.94 267 PRO A C 1
ATOM 2056 O O . PRO A 1 267 ? -0.019 0.557 -17.211 1.00 54.94 267 PRO A O 1
ATOM 2059 N N . GLU A 1 268 ? -1.687 0.185 -15.751 1.00 47.75 268 GLU A N 1
ATOM 2060 C CA . GLU A 1 268 ? -2.604 1.199 -16.307 1.00 47.75 268 GLU A CA 1
ATOM 2061 C C . GLU A 1 268 ? -2.242 2.633 -15.883 1.00 47.75 268 GLU A C 1
ATOM 2063 O O . GLU A 1 268 ? -2.621 3.589 -16.559 1.00 47.75 268 GLU A O 1
ATOM 2068 N N . ALA A 1 269 ? -1.462 2.788 -14.808 1.00 47.47 269 ALA A N 1
ATOM 2069 C CA . ALA A 1 269 ? -0.902 4.064 -14.359 1.00 47.47 269 ALA A CA 1
ATOM 2070 C C . ALA A 1 269 ? 0.625 4.158 -14.580 1.00 47.47 269 ALA A C 1
ATOM 2072 O O . ALA A 1 269 ? 1.190 5.254 -14.544 1.00 47.47 269 ALA A O 1
ATOM 2073 N N . GLY A 1 270 ? 1.289 3.023 -14.828 1.00 50.88 270 GLY A N 1
ATOM 2074 C CA . GLY A 1 270 ? 2.729 2.882 -15.013 1.00 50.88 270 GLY A CA 1
ATOM 2075 C C . GLY A 1 270 ? 3.188 2.977 -16.472 1.00 50.88 270 GLY A C 1
ATOM 2076 O O . GLY A 1 270 ? 2.556 2.495 -17.407 1.00 50.88 270 GLY A O 1
ATOM 2077 N N . TYR A 1 271 ? 4.352 3.590 -16.663 1.00 57.09 271 TYR A N 1
ATOM 2078 C CA . TYR A 1 271 ? 5.023 3.817 -17.942 1.00 57.09 271 TYR A CA 1
ATOM 2079 C C . TYR A 1 271 ? 5.429 2.459 -18.586 1.00 57.09 271 TYR A C 1
ATOM 2081 O O . TYR A 1 271 ? 6.536 1.957 -18.386 1.00 57.09 271 TYR A O 1
ATOM 2089 N N . VAL A 1 272 ? 4.535 1.812 -19.345 1.00 73.88 272 VAL A N 1
ATOM 2090 C CA . VAL A 1 272 ? 4.846 0.616 -20.157 1.00 73.88 272 VAL A CA 1
ATOM 2091 C C . VAL A 1 272 ? 5.198 1.060 -21.571 1.00 73.88 272 VAL A C 1
ATOM 2093 O O . VAL A 1 272 ? 4.441 1.801 -22.191 1.00 73.88 272 VAL A O 1
ATOM 2096 N N . ILE A 1 273 ? 6.326 0.589 -22.107 1.00 81.69 273 ILE A N 1
ATOM 2097 C CA . ILE A 1 273 ? 6.652 0.823 -23.517 1.00 81.69 273 ILE A CA 1
ATOM 2098 C C . ILE A 1 273 ? 5.706 -0.046 -24.360 1.00 81.69 273 ILE A C 1
ATOM 2100 O O . ILE A 1 273 ? 5.709 -1.268 -24.192 1.00 81.69 273 ILE A O 1
ATOM 2104 N N . PRO A 1 274 ? 4.871 0.531 -25.242 1.00 83.31 274 PRO A N 1
ATOM 2105 C CA . PRO A 1 274 ? 3.970 -0.243 -26.083 1.00 83.31 274 PRO A CA 1
ATOM 2106 C C . PRO A 1 274 ? 4.743 -1.159 -27.035 1.00 83.31 274 PRO A C 1
ATOM 2108 O O . PRO A 1 274 ? 5.689 -0.731 -27.694 1.00 83.31 274 PRO A O 1
ATOM 2111 N N . ALA A 1 275 ? 4.288 -2.404 -27.198 1.00 83.50 275 ALA A N 1
ATOM 2112 C CA . ALA A 1 275 ? 4.884 -3.339 -28.158 1.00 83.50 275 ALA A CA 1
ATOM 2113 C C . ALA A 1 275 ? 4.798 -2.838 -29.617 1.00 83.50 275 ALA A C 1
ATOM 2115 O O . ALA A 1 275 ? 5.562 -3.271 -30.476 1.00 83.50 275 ALA A O 1
ATOM 2116 N N . THR A 1 276 ? 3.886 -1.905 -29.909 1.00 85.56 276 THR A N 1
ATOM 2117 C CA . THR A 1 276 ? 3.797 -1.226 -31.208 1.00 85.56 276 THR A CA 1
ATOM 2118 C C . THR A 1 276 ? 5.038 -0.392 -31.526 1.00 85.56 276 THR A C 1
ATOM 2120 O O . THR A 1 276 ? 5.365 -0.252 -32.700 1.00 85.56 276 THR A O 1
ATOM 2123 N N . GLU A 1 277 ? 5.760 0.111 -30.518 1.00 89.06 277 GLU A N 1
ATOM 2124 C CA . GLU A 1 277 ? 7.021 0.832 -30.735 1.00 89.06 277 GLU A CA 1
ATOM 2125 C C . GLU A 1 277 ? 8.132 -0.109 -31.230 1.00 89.06 277 GLU A C 1
ATOM 2127 O O . GLU A 1 277 ? 8.904 0.276 -32.103 1.00 89.06 277 GLU A O 1
ATOM 2132 N N . LEU A 1 278 ? 8.170 -1.371 -30.772 1.00 90.88 278 LEU A N 1
ATOM 2133 C CA . LEU A 1 278 ? 9.119 -2.361 -31.300 1.00 90.88 278 LEU A CA 1
ATOM 2134 C C . LEU A 1 278 ? 8.873 -2.642 -32.785 1.00 90.88 278 LEU A C 1
ATOM 2136 O O . LEU A 1 278 ? 9.829 -2.697 -33.549 1.00 90.88 278 LEU A O 1
ATOM 2140 N N . LYS A 1 279 ? 7.610 -2.768 -33.213 1.00 92.38 279 LYS A N 1
ATOM 2141 C CA . LYS A 1 279 ? 7.280 -3.017 -34.630 1.00 92.38 279 LYS A CA 1
ATOM 2142 C C . LYS A 1 279 ? 7.872 -1.951 -35.550 1.00 92.38 279 LYS A C 1
ATOM 2144 O O . LYS A 1 279 ? 8.330 -2.253 -36.646 1.00 92.38 279 LYS A O 1
ATOM 2149 N N . ARG A 1 280 ? 7.897 -0.695 -35.096 1.00 92.94 280 ARG A N 1
ATOM 2150 C CA . ARG A 1 280 ? 8.523 0.407 -35.832 1.00 92.94 280 ARG A CA 1
ATOM 2151 C C . ARG A 1 280 ? 10.042 0.231 -35.942 1.00 92.94 280 ARG A C 1
ATOM 2153 O O . ARG A 1 280 ? 10.600 0.484 -37.004 1.00 92.94 280 ARG A O 1
ATOM 2160 N N . MET A 1 281 ? 10.692 -0.257 -34.888 1.00 95.44 281 MET A N 1
ATOM 2161 C CA . MET A 1 281 ? 12.119 -0.593 -34.916 1.00 95.44 281 MET A CA 1
ATOM 2162 C C . MET A 1 281 ? 12.421 -1.800 -35.807 1.00 95.44 281 MET A C 1
ATOM 2164 O O . MET A 1 281 ? 13.457 -1.822 -36.461 1.00 95.44 281 MET A O 1
ATOM 2168 N N . GLU A 1 282 ? 11.524 -2.785 -35.867 1.00 93.75 282 GLU A N 1
ATOM 2169 C CA . GLU A 1 282 ? 11.651 -3.939 -36.765 1.00 93.75 282 GLU A CA 1
ATOM 2170 C C . GLU A 1 282 ? 11.596 -3.512 -38.238 1.00 93.75 282 GLU A C 1
ATOM 2172 O O . GLU A 1 282 ? 12.398 -3.990 -39.033 1.00 93.75 282 GLU A O 1
ATOM 2177 N N . VAL A 1 283 ? 10.740 -2.546 -38.592 1.00 94.06 283 VAL A N 1
ATOM 2178 C CA . VAL A 1 283 ? 10.716 -1.964 -39.948 1.00 94.06 283 VAL A CA 1
ATOM 2179 C C . VAL A 1 283 ? 12.053 -1.302 -40.298 1.00 94.06 283 VAL A C 1
ATOM 2181 O O . VAL A 1 283 ? 12.582 -1.534 -41.382 1.00 94.06 283 VAL A O 1
ATOM 2184 N N . LEU A 1 284 ? 12.628 -0.513 -39.381 1.00 94.44 284 LEU A N 1
ATOM 2185 C CA . LEU A 1 284 ? 13.956 0.082 -39.587 1.00 94.44 284 LEU A CA 1
ATOM 2186 C C . LEU A 1 284 ? 15.049 -0.992 -39.695 1.00 94.44 284 LEU A C 1
ATOM 2188 O O . LEU A 1 284 ? 15.945 -0.877 -40.524 1.00 94.44 284 LEU A O 1
ATOM 2192 N N . ALA A 1 285 ? 14.956 -2.056 -38.898 1.00 95.12 285 ALA A N 1
ATOM 2193 C CA . ALA A 1 285 ? 15.904 -3.162 -38.925 1.00 95.12 285 ALA A CA 1
ATOM 2194 C C . ALA A 1 285 ? 15.889 -3.927 -40.257 1.00 95.12 285 ALA A C 1
ATOM 2196 O O . ALA A 1 285 ? 16.956 -4.307 -40.735 1.00 95.12 285 ALA A O 1
ATOM 2197 N N . GLU A 1 286 ? 14.721 -4.137 -40.870 1.00 94.56 286 GLU A N 1
ATOM 2198 C CA . GLU A 1 286 ? 14.635 -4.734 -42.210 1.00 94.56 286 GLU A CA 1
ATOM 2199 C C . GLU A 1 286 ? 15.245 -3.817 -43.275 1.00 94.56 286 GLU A C 1
ATOM 2201 O O . GLU A 1 286 ? 16.035 -4.281 -44.094 1.00 94.56 286 GLU A O 1
ATOM 2206 N N . TYR A 1 287 ? 14.986 -2.508 -43.199 1.00 93.38 287 TYR A N 1
ATOM 2207 C CA . TYR A 1 287 ? 15.630 -1.529 -44.078 1.00 93.38 287 TYR A CA 1
ATOM 2208 C C . TYR A 1 287 ? 17.166 -1.564 -43.962 1.00 93.38 287 TYR A C 1
ATOM 2210 O O . TYR A 1 287 ? 17.869 -1.560 -44.969 1.00 93.38 287 TYR A O 1
ATOM 2218 N N . TRP A 1 288 ? 17.711 -1.672 -42.746 1.00 95.62 288 TRP A N 1
ATOM 2219 C CA . TRP A 1 288 ? 19.162 -1.767 -42.540 1.00 95.62 288 TRP A CA 1
ATOM 2220 C C . TRP A 1 288 ? 19.773 -3.059 -43.088 1.00 95.62 288 TRP A C 1
ATOM 2222 O O . TRP A 1 288 ? 20.891 -3.031 -43.598 1.00 95.62 288 TRP A O 1
ATOM 2232 N N . LYS A 1 289 ? 19.061 -4.190 -43.003 1.00 94.44 289 LYS A N 1
ATOM 2233 C CA . LYS A 1 289 ? 19.512 -5.459 -43.603 1.00 94.44 289 LYS A CA 1
ATOM 2234 C C . LYS A 1 289 ? 19.540 -5.392 -45.125 1.00 94.44 289 LYS A C 1
ATOM 2236 O O . LYS A 1 289 ? 20.431 -5.972 -45.737 1.00 94.44 289 LYS A O 1
ATOM 2241 N N . ASP A 1 290 ? 18.571 -4.698 -45.716 1.00 91.69 290 ASP A N 1
ATOM 2242 C CA . ASP A 1 290 ? 18.408 -4.594 -47.166 1.00 91.69 290 ASP A CA 1
ATOM 2243 C C . ASP A 1 290 ? 19.261 -3.482 -47.801 1.00 91.69 290 ASP A C 1
ATOM 2245 O O . ASP A 1 290 ? 19.235 -3.285 -49.014 1.00 91.69 290 ASP A O 1
ATOM 2249 N N . GLY A 1 291 ? 20.071 -2.772 -47.003 1.00 87.12 291 GLY A N 1
ATOM 2250 C CA . GLY A 1 291 ? 20.841 -1.608 -47.447 1.00 87.12 291 GLY A CA 1
ATOM 2251 C C . GLY A 1 291 ? 21.700 -1.850 -48.695 1.00 87.12 291 GLY A C 1
ATOM 2252 O O . GLY A 1 291 ? 21.796 -0.966 -49.536 1.00 87.12 291 GLY A O 1
ATOM 2253 N N . LYS A 1 292 ? 22.256 -3.055 -48.872 1.00 89.06 292 LYS A N 1
ATOM 2254 C CA . LYS A 1 292 ? 23.036 -3.420 -50.070 1.00 89.06 292 LYS A CA 1
ATOM 2255 C C . LYS A 1 292 ? 22.191 -3.522 -51.346 1.00 89.06 292 LYS A C 1
ATOM 2257 O O . LYS A 1 292 ? 22.689 -3.246 -52.430 1.00 89.06 292 LYS A O 1
ATOM 2262 N N . ASN A 1 293 ? 20.939 -3.960 -51.236 1.00 92.06 293 ASN A N 1
ATOM 2263 C CA . ASN A 1 293 ? 20.046 -4.065 -52.391 1.00 92.06 293 ASN A CA 1
ATOM 2264 C C . ASN A 1 293 ? 19.445 -2.701 -52.746 1.00 92.06 293 ASN A C 1
ATOM 2266 O O . ASN A 1 293 ? 19.245 -2.411 -53.923 1.00 92.06 293 ASN A O 1
ATOM 2270 N N . LEU A 1 294 ? 19.183 -1.871 -51.732 1.00 89.38 294 LEU A N 1
ATOM 2271 C CA . LEU A 1 294 ? 18.677 -0.507 -51.897 1.00 89.38 294 LEU A CA 1
ATOM 2272 C C . LEU A 1 294 ? 19.741 0.448 -52.454 1.00 89.38 294 LEU A C 1
ATOM 2274 O O . LEU A 1 294 ? 19.404 1.349 -53.220 1.00 89.38 294 LEU A O 1
ATOM 2278 N N . TYR A 1 295 ? 21.008 0.219 -52.104 1.00 93.31 295 TYR A N 1
ATOM 2279 C CA . TYR A 1 295 ? 22.158 1.009 -52.536 1.00 93.31 295 TYR A CA 1
ATOM 2280 C C . TYR A 1 295 ? 23.273 0.078 -53.061 1.00 93.31 295 TYR A C 1
ATOM 2282 O O . TYR A 1 295 ? 24.172 -0.302 -52.304 1.00 93.31 295 TYR A O 1
ATOM 2290 N N . PRO A 1 296 ? 23.193 -0.362 -54.334 1.00 93.38 296 PRO A N 1
ATOM 2291 C CA . PRO A 1 296 ? 24.118 -1.339 -54.917 1.00 93.38 296 PRO A CA 1
ATOM 2292 C C . PRO A 1 296 ? 25.525 -0.806 -55.241 1.00 93.38 296 PRO A C 1
ATOM 2294 O O . PRO A 1 296 ? 26.447 -1.614 -55.377 1.00 93.38 296 PRO A O 1
ATOM 2297 N N . LEU A 1 297 ? 25.698 0.508 -55.400 1.00 93.88 297 LEU A N 1
ATOM 2298 C CA . LEU A 1 297 ? 26.985 1.187 -55.605 1.00 93.88 297 LEU A CA 1
ATOM 2299 C C . LEU A 1 297 ? 27.660 1.560 -54.276 1.00 93.88 297 LEU A C 1
ATOM 2301 O O . LEU A 1 297 ? 28.856 1.847 -54.247 1.00 93.88 297 LEU A O 1
ATOM 2305 N N . LEU A 1 298 ? 26.923 1.528 -53.163 1.00 92.88 298 LEU A N 1
ATOM 2306 C CA . LEU A 1 298 ? 27.463 1.771 -51.833 1.00 92.88 298 LEU A CA 1
ATOM 2307 C C . LEU A 1 298 ? 28.568 0.768 -51.489 1.00 92.88 298 LEU A C 1
ATOM 2309 O O . LEU A 1 298 ? 28.424 -0.451 -51.626 1.00 92.88 298 LEU A O 1
ATOM 2313 N N . ARG A 1 299 ? 29.666 1.289 -50.938 1.00 93.69 299 ARG A N 1
ATOM 2314 C CA . ARG A 1 299 ? 30.784 0.482 -50.455 1.00 93.69 299 ARG A CA 1
ATOM 2315 C C . ARG A 1 299 ? 30.312 -0.616 -49.493 1.00 93.69 299 ARG A C 1
ATOM 2317 O O . ARG A 1 299 ? 29.599 -0.364 -48.519 1.00 93.69 299 ARG A O 1
ATOM 2324 N N . GLN A 1 300 ? 30.753 -1.847 -49.752 1.00 93.31 300 GLN A N 1
ATOM 2325 C CA . GLN A 1 300 ? 30.231 -3.041 -49.084 1.00 93.31 300 GLN A CA 1
ATOM 2326 C C . GLN A 1 300 ? 30.370 -3.009 -47.553 1.00 93.31 300 GLN A C 1
ATOM 2328 O O . GLN A 1 300 ? 29.458 -3.433 -46.853 1.00 93.31 300 GLN A O 1
ATOM 2333 N N . ASP A 1 301 ? 31.473 -2.497 -47.012 1.00 95.12 301 ASP A N 1
ATOM 2334 C CA . ASP A 1 301 ? 31.689 -2.437 -45.560 1.00 95.12 301 ASP A CA 1
ATOM 2335 C C . ASP A 1 301 ? 30.777 -1.427 -44.842 1.00 95.12 301 ASP A C 1
ATOM 2337 O O . ASP A 1 301 ? 30.471 -1.619 -43.661 1.00 95.12 301 ASP A O 1
ATOM 2341 N N . ILE A 1 302 ? 30.291 -0.396 -45.542 1.00 96.12 302 ILE A N 1
ATOM 2342 C CA . ILE A 1 302 ? 29.250 0.509 -45.045 1.00 96.12 302 ILE A CA 1
ATOM 2343 C C . ILE A 1 302 ? 27.921 -0.247 -44.958 1.00 96.12 302 ILE A C 1
ATOM 2345 O O . ILE A 1 302 ? 27.293 -0.244 -43.897 1.00 96.12 302 ILE A O 1
ATOM 2349 N N . ALA A 1 303 ? 27.519 -0.933 -46.033 1.00 94.88 303 ALA A N 1
ATOM 2350 C CA . ALA A 1 303 ? 26.280 -1.712 -46.073 1.00 94.88 303 ALA A CA 1
ATOM 2351 C C . ALA A 1 303 ? 26.280 -2.847 -45.029 1.00 94.88 303 ALA A C 1
ATOM 2353 O O . ALA A 1 303 ? 25.345 -2.966 -44.235 1.00 94.88 303 ALA A O 1
ATOM 2354 N N . ASP A 1 304 ? 27.369 -3.617 -44.954 1.00 94.88 304 ASP A N 1
ATOM 2355 C CA . ASP A 1 304 ? 27.559 -4.673 -43.955 1.00 94.88 304 ASP A CA 1
ATOM 2356 C C . ASP A 1 304 ? 27.583 -4.089 -42.530 1.00 94.88 304 ASP A C 1
ATOM 2358 O O . ASP A 1 304 ? 27.112 -4.717 -41.581 1.00 94.88 304 ASP A O 1
ATOM 2362 N N . GLY A 1 305 ? 28.117 -2.874 -42.362 1.00 95.62 305 GLY A N 1
ATOM 2363 C CA . GLY A 1 305 ? 28.111 -2.139 -41.099 1.00 95.62 305 GLY A CA 1
ATOM 2364 C C . GLY A 1 305 ? 26.717 -1.768 -40.610 1.00 95.62 305 GLY A C 1
ATOM 2365 O O . GLY A 1 305 ? 26.392 -2.002 -39.447 1.00 95.62 305 GLY A O 1
ATOM 2366 N N . VAL A 1 306 ? 25.881 -1.246 -41.501 1.00 96.44 306 VAL A N 1
ATOM 2367 C CA . VAL A 1 306 ? 24.486 -0.895 -41.209 1.00 96.44 306 VAL A CA 1
ATOM 2368 C C . VAL A 1 306 ? 23.664 -2.138 -40.879 1.00 96.44 306 VAL A C 1
ATOM 2370 O O . VAL A 1 306 ? 22.906 -2.137 -39.908 1.00 96.44 306 VAL A O 1
ATOM 2373 N N . ALA A 1 307 ? 23.855 -3.235 -41.616 1.00 96.06 307 ALA A N 1
ATOM 2374 C CA . ALA A 1 307 ? 23.145 -4.487 -41.366 1.00 96.06 307 ALA A CA 1
ATOM 2375 C C . ALA A 1 307 ? 23.377 -5.032 -39.941 1.00 96.06 307 ALA A C 1
ATOM 2377 O O . ALA A 1 307 ? 22.479 -5.651 -39.359 1.00 96.06 307 ALA A O 1
ATOM 2378 N N . ARG A 1 308 ? 24.539 -4.753 -39.325 1.00 96.44 308 ARG A N 1
ATOM 2379 C CA . ARG A 1 308 ? 24.829 -5.134 -37.928 1.00 96.44 308 ARG A CA 1
ATOM 2380 C C . ARG A 1 308 ? 23.982 -4.400 -36.890 1.00 96.44 308 ARG A C 1
ATOM 2382 O O . ARG A 1 308 ? 23.900 -4.871 -35.759 1.00 96.44 308 ARG A O 1
ATOM 2389 N N . TRP A 1 309 ? 23.312 -3.305 -37.241 1.00 97.19 309 TRP A N 1
ATOM 2390 C CA . TRP A 1 309 ? 22.428 -2.589 -36.315 1.00 97.19 309 TRP A CA 1
ATOM 2391 C C . TRP A 1 309 ? 21.114 -3.321 -36.048 1.00 97.19 309 TRP A C 1
ATOM 2393 O O . TRP A 1 309 ? 20.567 -3.245 -34.946 1.00 97.19 309 TRP A O 1
ATOM 2403 N N . ALA A 1 310 ? 20.616 -4.051 -37.049 1.00 95.88 310 ALA A N 1
ATOM 2404 C CA . ALA A 1 310 ? 19.313 -4.708 -37.051 1.00 95.88 310 ALA A CA 1
ATOM 2405 C C . ALA A 1 310 ? 18.994 -5.587 -35.820 1.00 95.88 310 ALA A C 1
ATOM 2407 O O . ALA A 1 310 ? 17.861 -5.529 -35.336 1.00 95.88 310 ALA A O 1
ATOM 2408 N N . PRO A 1 311 ? 19.918 -6.396 -35.262 1.00 96.19 311 PRO A N 1
ATOM 2409 C CA . PRO A 1 311 ? 19.621 -7.201 -34.075 1.00 96.19 311 PRO A CA 1
ATOM 2410 C C . PRO A 1 311 ? 19.457 -6.390 -32.778 1.00 96.19 311 PRO A C 1
ATOM 2412 O O . PRO A 1 311 ? 18.838 -6.888 -31.832 1.00 96.19 311 PRO A O 1
ATOM 2415 N N . HIS A 1 312 ? 19.996 -5.169 -32.688 1.00 96.06 312 HIS A N 1
ATOM 2416 C CA . HIS A 1 312 ? 20.083 -4.450 -31.412 1.00 96.06 312 HIS A CA 1
ATOM 2417 C C . HIS A 1 312 ? 18.726 -4.043 -30.821 1.00 96.06 312 HIS A C 1
ATOM 2419 O O . HIS A 1 312 ? 18.531 -4.303 -29.630 1.00 96.06 312 HIS A O 1
ATOM 2425 N N . PRO A 1 313 ? 17.753 -3.500 -31.582 1.00 94.38 313 PRO A N 1
ATOM 2426 C CA . PRO A 1 313 ? 16.458 -3.152 -31.007 1.00 94.38 313 PRO A CA 1
ATOM 2427 C C . PRO A 1 313 ? 15.735 -4.348 -30.378 1.00 94.38 313 PRO A C 1
ATOM 2429 O O . PRO A 1 313 ? 15.240 -4.267 -29.253 1.00 94.38 313 PRO A O 1
ATOM 2432 N N . LYS A 1 314 ? 15.754 -5.502 -31.054 1.00 94.12 314 LYS A N 1
ATOM 2433 C CA . LYS A 1 314 ? 15.150 -6.737 -30.540 1.00 94.12 314 LYS A CA 1
ATOM 2434 C C . LYS A 1 314 ? 15.859 -7.243 -29.281 1.00 94.12 314 LYS A C 1
ATOM 2436 O O . LYS A 1 314 ? 15.190 -7.654 -28.335 1.00 94.12 314 LYS A O 1
ATOM 2441 N N . ALA A 1 315 ? 17.190 -7.178 -29.240 1.00 95.25 315 ALA A N 1
ATOM 2442 C CA . ALA A 1 315 ? 17.958 -7.535 -28.047 1.00 95.25 315 ALA A CA 1
ATOM 2443 C C . ALA A 1 315 ? 17.632 -6.613 -26.856 1.00 95.25 315 ALA A C 1
ATOM 2445 O O . ALA A 1 315 ? 17.414 -7.092 -25.744 1.00 95.25 315 ALA A O 1
ATOM 2446 N N . LYS A 1 316 ? 17.516 -5.297 -27.085 1.00 93.81 316 LYS A N 1
ATOM 2447 C CA . LYS A 1 316 ? 17.120 -4.328 -26.047 1.00 93.81 316 LYS A CA 1
ATOM 2448 C C . LYS A 1 316 ? 15.715 -4.589 -25.521 1.00 93.81 316 LYS A C 1
ATOM 2450 O O . LYS A 1 316 ? 15.496 -4.546 -24.313 1.00 93.81 316 LYS A O 1
ATOM 2455 N N . TRP A 1 317 ? 14.784 -4.916 -26.411 1.00 93.94 317 TRP A N 1
ATOM 2456 C CA . TRP A 1 317 ? 13.434 -5.301 -26.019 1.00 93.94 317 TRP A CA 1
ATOM 2457 C C . TRP A 1 317 ? 13.405 -6.574 -25.169 1.00 93.94 317 TRP A C 1
ATOM 2459 O O . TRP A 1 317 ? 12.699 -6.620 -24.165 1.00 93.94 317 TRP A O 1
ATOM 2469 N N . ALA A 1 318 ? 14.192 -7.591 -25.530 1.00 94.12 318 ALA A N 1
ATOM 2470 C CA . ALA A 1 318 ? 14.293 -8.819 -24.746 1.00 94.12 318 ALA A CA 1
ATOM 2471 C C . ALA A 1 318 ? 14.802 -8.546 -23.320 1.00 94.12 318 ALA A C 1
ATOM 2473 O O . ALA A 1 318 ? 14.205 -9.036 -22.363 1.00 94.12 318 ALA A O 1
ATOM 2474 N N . ASN A 1 319 ? 15.826 -7.698 -23.170 1.00 93.56 319 ASN A N 1
ATOM 2475 C CA . ASN A 1 319 ? 16.314 -7.276 -21.853 1.00 93.56 319 ASN A CA 1
ATOM 2476 C C . ASN A 1 319 ? 15.218 -6.568 -21.045 1.00 93.56 319 ASN A C 1
ATOM 2478 O O . ASN A 1 319 ? 15.002 -6.898 -19.884 1.00 93.56 319 ASN A O 1
ATOM 2482 N N . TYR A 1 320 ? 14.476 -5.650 -21.673 1.00 92.44 320 TYR A N 1
ATOM 2483 C CA . TYR A 1 320 ? 13.341 -4.979 -21.034 1.00 92.44 320 TYR A CA 1
ATOM 2484 C C . TYR A 1 320 ? 12.266 -5.960 -20.548 1.00 92.44 320 TYR A C 1
ATOM 2486 O O . TYR A 1 320 ? 11.760 -5.818 -19.434 1.00 92.44 320 TYR A O 1
ATOM 2494 N N . LEU A 1 321 ? 11.924 -6.968 -21.355 1.00 91.62 321 LEU A N 1
ATOM 2495 C CA . LEU A 1 321 ? 10.953 -7.989 -20.962 1.00 91.62 321 LEU A CA 1
ATOM 2496 C C . LEU A 1 321 ? 11.439 -8.829 -19.776 1.00 91.62 321 LEU A C 1
ATOM 2498 O O . LEU A 1 321 ? 10.626 -9.142 -18.905 1.00 91.62 321 LEU A O 1
ATOM 2502 N N . GLU A 1 322 ? 12.731 -9.159 -19.706 1.00 92.44 322 GLU A N 1
ATOM 2503 C CA . GLU A 1 322 ? 13.281 -9.898 -18.563 1.00 92.44 322 GLU A CA 1
ATOM 2504 C C . GLU A 1 322 ? 13.272 -9.040 -17.288 1.00 92.44 322 GLU A C 1
ATOM 2506 O O . GLU A 1 322 ? 12.789 -9.504 -16.254 1.00 92.44 322 GLU A O 1
ATOM 2511 N N . SER A 1 323 ? 13.668 -7.761 -17.360 1.00 91.06 323 SER A N 1
ATOM 2512 C CA . SER A 1 323 ? 13.548 -6.828 -16.225 1.00 91.06 323 SER A CA 1
ATOM 2513 C C . SER A 1 323 ? 12.093 -6.678 -15.768 1.00 91.06 323 SER A C 1
ATOM 2515 O O . SER A 1 323 ? 11.807 -6.701 -14.572 1.00 91.06 323 SER A O 1
ATOM 2517 N N . LYS A 1 324 ? 11.139 -6.588 -16.706 1.00 88.06 324 LYS A N 1
ATOM 2518 C CA . LYS A 1 324 ? 9.701 -6.516 -16.395 1.00 88.06 324 LYS A CA 1
ATOM 2519 C C . LYS A 1 324 ? 9.188 -7.792 -15.724 1.00 88.06 324 LYS A C 1
ATOM 2521 O O . LYS A 1 324 ? 8.361 -7.727 -14.815 1.00 88.06 324 LYS A O 1
ATOM 2526 N N . LYS A 1 325 ? 9.653 -8.957 -16.169 1.00 89.81 325 LYS A N 1
ATOM 2527 C CA . LYS A 1 325 ? 9.305 -10.251 -15.576 1.00 89.81 325 LYS A CA 1
ATOM 2528 C C . LYS A 1 325 ? 9.824 -10.360 -14.143 1.00 89.81 325 LYS A C 1
ATOM 2530 O O . LYS A 1 325 ? 9.057 -10.769 -13.272 1.00 89.81 325 LYS A O 1
ATOM 2535 N N . GLU A 1 326 ? 11.068 -9.956 -13.884 1.00 90.56 326 GLU A N 1
ATOM 2536 C CA . GLU A 1 326 ? 11.612 -9.953 -12.521 1.00 90.56 326 GLU A CA 1
ATOM 2537 C C . GLU A 1 326 ? 10.895 -8.927 -11.633 1.00 90.56 326 GLU A C 1
ATOM 2539 O O . GLU A 1 326 ? 10.515 -9.261 -10.514 1.00 90.56 326 GLU A O 1
ATOM 2544 N N . PHE A 1 327 ? 10.591 -7.732 -12.149 1.00 88.31 327 PHE A N 1
ATOM 2545 C CA . PHE A 1 327 ? 9.775 -6.739 -11.443 1.00 88.31 327 PHE A CA 1
ATOM 2546 C C . PHE A 1 327 ? 8.424 -7.320 -11.008 1.00 88.31 327 PHE A C 1
ATOM 2548 O O . PHE A 1 327 ? 8.077 -7.275 -9.827 1.00 88.31 327 PHE A O 1
ATOM 2555 N N . ASN A 1 328 ? 7.686 -7.934 -11.940 1.00 86.62 328 ASN A N 1
ATOM 2556 C CA . ASN A 1 328 ? 6.389 -8.544 -11.649 1.00 86.62 328 ASN A CA 1
ATOM 2557 C C . ASN A 1 328 ? 6.495 -9.658 -10.606 1.00 86.62 328 ASN A C 1
ATOM 2559 O O . ASN A 1 328 ? 5.595 -9.813 -9.790 1.00 86.62 328 ASN A O 1
ATOM 2563 N N . LYS A 1 329 ? 7.581 -10.435 -10.625 1.00 89.12 329 LYS A N 1
ATOM 2564 C CA . LYS A 1 329 ? 7.835 -11.509 -9.661 1.00 89.12 329 LYS A CA 1
ATOM 2565 C C . LYS A 1 329 ? 8.145 -10.962 -8.266 1.00 89.12 329 LYS A C 1
ATOM 2567 O O . LYS A 1 329 ? 7.564 -11.441 -7.297 1.00 89.12 329 LYS A O 1
ATOM 2572 N N . VAL A 1 330 ? 9.016 -9.958 -8.158 1.00 88.62 330 VAL A N 1
ATOM 2573 C CA . VAL A 1 330 ? 9.401 -9.337 -6.877 1.00 88.62 330 VAL A CA 1
ATOM 2574 C C . VAL A 1 330 ? 8.212 -8.625 -6.230 1.00 88.62 330 VAL A C 1
ATOM 2576 O O . VAL A 1 330 ? 7.989 -8.764 -5.029 1.00 88.62 330 VAL A O 1
ATOM 2579 N N . TYR A 1 331 ? 7.407 -7.918 -7.024 1.00 86.88 331 TYR A N 1
ATOM 2580 C CA . TYR A 1 331 ? 6.224 -7.207 -6.540 1.00 86.88 331 TYR A CA 1
ATOM 2581 C C . TYR A 1 331 ? 4.942 -8.046 -6.538 1.00 86.88 331 TYR A C 1
ATOM 2583 O O . TYR A 1 331 ? 3.914 -7.549 -6.081 1.00 86.88 331 TYR A O 1
ATOM 2591 N N . ALA A 1 332 ? 4.973 -9.314 -6.968 1.00 87.94 332 ALA A N 1
ATOM 2592 C CA . ALA A 1 332 ? 3.789 -10.176 -6.994 1.00 87.94 332 ALA A CA 1
ATOM 2593 C C . ALA A 1 332 ? 3.039 -10.217 -5.649 1.00 87.94 332 ALA A C 1
ATOM 2595 O O . ALA A 1 332 ? 1.822 -10.033 -5.672 1.00 87.94 332 ALA A O 1
ATOM 2596 N N . PRO A 1 333 ? 3.697 -10.363 -4.477 1.00 89.06 333 PRO A N 1
ATOM 2597 C CA . PRO A 1 333 ? 2.988 -10.351 -3.197 1.00 89.06 333 PRO A CA 1
ATOM 2598 C C . PRO A 1 333 ? 2.227 -9.043 -2.943 1.00 89.06 333 PRO A C 1
ATOM 2600 O O . PRO A 1 333 ? 1.123 -9.072 -2.404 1.00 89.06 333 PRO A O 1
ATOM 2603 N N . LEU A 1 334 ? 2.786 -7.902 -3.359 1.00 88.81 334 LEU A N 1
ATOM 2604 C CA . LEU A 1 334 ? 2.129 -6.601 -3.239 1.00 88.81 334 LEU A CA 1
ATOM 2605 C C . LEU A 1 334 ? 0.969 -6.464 -4.240 1.00 88.81 334 LEU A C 1
ATOM 2607 O O . LEU A 1 334 ? -0.150 -6.125 -3.874 1.00 88.81 334 LEU A O 1
ATOM 2611 N N . LEU A 1 335 ? 1.224 -6.743 -5.516 1.00 85.56 335 LEU A N 1
ATOM 2612 C CA . LEU A 1 335 ? 0.247 -6.531 -6.588 1.00 85.56 335 LEU A CA 1
ATOM 2613 C C . LEU A 1 335 ? -0.938 -7.504 -6.505 1.00 85.56 335 LEU A C 1
ATOM 2615 O O . LEU A 1 335 ? -2.052 -7.156 -6.879 1.00 85.56 335 LEU A O 1
ATOM 2619 N N . GLN A 1 336 ? -0.722 -8.712 -5.983 1.00 86.88 336 GLN A N 1
ATOM 2620 C CA . GLN A 1 336 ? -1.771 -9.721 -5.806 1.00 86.88 336 GLN A CA 1
ATOM 2621 C C . GLN A 1 336 ? -2.504 -9.598 -4.461 1.00 86.88 336 GLN A C 1
ATOM 2623 O O . GLN A 1 336 ? -3.415 -10.377 -4.197 1.00 86.88 336 GLN A O 1
ATOM 2628 N N . GLY A 1 337 ? -2.107 -8.664 -3.588 1.00 85.25 337 GLY A N 1
ATOM 2629 C CA . GLY A 1 337 ? -2.693 -8.524 -2.250 1.00 85.25 337 GLY A CA 1
ATOM 2630 C C . GLY A 1 337 ? -2.272 -9.613 -1.252 1.00 85.25 337 GLY A C 1
ATOM 2631 O O . GLY A 1 337 ? -2.812 -9.675 -0.152 1.00 85.25 337 GLY A O 1
ATOM 2632 N N . ASN A 1 338 ? -1.283 -10.440 -1.593 1.00 89.94 338 ASN A N 1
ATOM 2633 C CA . ASN A 1 338 ? -0.791 -11.552 -0.769 1.00 89.94 338 ASN A CA 1
ATOM 2634 C C . ASN A 1 338 ? 0.342 -11.147 0.187 1.00 89.94 338 ASN A C 1
ATOM 2636 O O . ASN A 1 338 ? 0.985 -11.994 0.800 1.00 89.94 338 ASN A O 1
ATOM 2640 N N . LEU A 1 339 ? 0.601 -9.846 0.326 1.00 90.75 339 LEU A N 1
ATOM 2641 C CA . LEU A 1 339 ? 1.752 -9.335 1.062 1.00 90.75 339 LEU A CA 1
ATOM 2642 C C . LEU A 1 339 ? 1.800 -9.781 2.533 1.00 90.75 339 LEU A C 1
ATOM 2644 O O . LEU A 1 339 ? 2.878 -9.970 3.091 1.00 90.75 339 LEU A O 1
ATOM 2648 N N . PHE A 1 340 ? 0.635 -9.942 3.157 1.00 93.94 340 PHE A N 1
ATOM 2649 C CA . PHE A 1 340 ? 0.502 -10.301 4.571 1.00 93.94 340 PHE A CA 1
ATOM 2650 C C . PHE A 1 340 ? 0.132 -11.770 4.792 1.00 93.94 340 PHE A C 1
ATOM 2652 O O . PHE A 1 340 ? -0.387 -12.126 5.850 1.00 93.94 340 PHE A O 1
ATOM 2659 N N . GLN A 1 341 ? 0.377 -12.629 3.801 1.00 93.25 341 GLN A N 1
ATOM 2660 C CA . GLN A 1 341 ? 0.180 -14.068 3.943 1.00 93.25 341 GLN A CA 1
ATOM 2661 C C . GLN A 1 341 ? 0.977 -14.609 5.143 1.00 93.25 341 GLN A C 1
ATOM 2663 O O . GLN A 1 341 ? 2.143 -14.257 5.339 1.00 93.25 341 GLN A O 1
ATOM 2668 N N . GLY A 1 342 ? 0.336 -15.436 5.973 1.00 93.00 342 GLY A N 1
ATOM 2669 C CA . GLY A 1 342 ? 0.930 -15.963 7.205 1.00 93.00 342 GLY A CA 1
ATOM 2670 C C . GLY A 1 342 ? 1.065 -14.968 8.368 1.00 93.00 342 GLY A C 1
ATOM 2671 O O . GLY A 1 342 ? 1.614 -15.339 9.406 1.00 93.00 342 GLY A O 1
ATOM 2672 N N . ILE A 1 343 ? 0.575 -13.726 8.247 1.00 95.00 343 ILE A N 1
ATOM 2673 C CA . ILE A 1 343 ? 0.485 -12.789 9.376 1.00 95.00 343 ILE A CA 1
ATOM 2674 C C . ILE A 1 343 ? -0.919 -12.886 9.987 1.00 95.00 343 ILE A C 1
ATOM 2676 O O . ILE A 1 343 ? -1.890 -12.480 9.341 1.00 95.00 343 ILE A O 1
ATOM 2680 N N . PRO A 1 344 ? -1.065 -13.346 11.245 1.00 92.38 344 PRO A N 1
ATOM 2681 C CA . PRO A 1 344 ? -2.374 -13.454 11.883 1.00 92.38 344 PRO A CA 1
ATOM 2682 C C . PRO A 1 344 ? -3.144 -12.125 11.855 1.00 92.38 344 PRO A C 1
ATOM 2684 O O . PRO A 1 344 ? -2.543 -11.053 11.887 1.00 92.38 344 PRO A O 1
ATOM 2687 N N . LEU A 1 345 ? -4.476 -12.176 11.819 1.00 92.81 345 LEU A N 1
ATOM 2688 C CA . LEU A 1 345 ? -5.392 -11.021 11.742 1.00 92.81 345 LEU A CA 1
ATOM 2689 C C . LEU A 1 345 ? -5.337 -10.177 10.447 1.00 92.81 345 LEU A C 1
ATOM 2691 O O . LEU A 1 345 ? -6.354 -9.576 10.101 1.00 92.81 345 LEU A O 1
ATOM 2695 N N . PHE A 1 346 ? -4.206 -10.137 9.736 1.00 94.25 346 PHE A N 1
ATOM 2696 C CA . PHE A 1 346 ? -4.030 -9.393 8.478 1.00 94.25 346 PHE A CA 1
ATOM 2697 C C . PHE A 1 346 ? -4.035 -10.284 7.231 1.00 94.25 346 PHE A C 1
ATOM 2699 O O . PHE A 1 346 ? -4.201 -9.780 6.121 1.00 94.25 346 PHE A O 1
ATOM 2706 N N . GLU A 1 347 ? -3.884 -11.596 7.394 1.00 93.75 347 GLU A N 1
ATOM 2707 C CA . GLU A 1 347 ? -3.975 -12.556 6.299 1.00 93.75 347 GLU A CA 1
ATOM 2708 C C . GLU A 1 347 ? -5.315 -12.445 5.550 1.00 93.75 347 GLU A C 1
ATOM 2710 O O . GLU A 1 347 ? -6.390 -12.375 6.151 1.00 93.75 347 GLU A O 1
ATOM 2715 N N . GLY A 1 348 ? -5.235 -12.385 4.217 1.00 89.75 348 GLY A N 1
ATOM 2716 C CA . GLY A 1 348 ? -6.392 -12.241 3.330 1.00 89.75 348 GLY A CA 1
ATOM 2717 C C . GLY A 1 348 ? -7.073 -10.866 3.356 1.00 89.75 348 GLY A C 1
ATOM 2718 O O . GLY A 1 348 ? -8.084 -10.687 2.677 1.00 89.75 348 GLY A O 1
ATOM 2719 N N . LYS A 1 349 ? -6.557 -9.891 4.117 1.00 91.38 349 LYS A N 1
ATOM 2720 C CA . LYS A 1 349 ? -7.113 -8.531 4.166 1.00 91.38 349 LYS A CA 1
ATOM 2721 C C . LYS A 1 349 ? -6.614 -7.685 3.007 1.00 91.38 349 LYS A C 1
ATOM 2723 O O . LYS A 1 349 ? -5.420 -7.654 2.708 1.00 91.38 349 LYS A O 1
ATOM 2728 N N . LYS A 1 350 ? -7.522 -6.912 2.408 1.00 91.69 350 LYS A N 1
ATOM 2729 C CA . LYS A 1 350 ? -7.134 -5.873 1.444 1.00 91.69 350 LYS A CA 1
ATOM 2730 C C . LYS A 1 350 ? -6.395 -4.744 2.161 1.00 91.69 350 LYS A C 1
ATOM 2732 O O . LYS A 1 350 ? -6.651 -4.468 3.332 1.00 91.69 350 LYS A O 1
ATOM 2737 N N . TYR A 1 351 ? -5.549 -4.004 1.444 1.00 92.19 351 TYR A N 1
ATOM 2738 C CA . TYR A 1 351 ? -4.819 -2.868 2.029 1.00 92.19 351 TYR A CA 1
ATOM 2739 C C . TYR A 1 351 ? -5.737 -1.791 2.612 1.00 92.19 351 TYR A C 1
ATOM 2741 O O . TYR A 1 351 ? -5.425 -1.202 3.641 1.00 92.19 351 TYR A O 1
ATOM 2749 N N . THR A 1 352 ? -6.919 -1.593 2.029 1.00 91.00 352 THR A N 1
ATOM 2750 C CA . THR A 1 352 ? -7.945 -0.676 2.546 1.00 91.00 352 THR A CA 1
ATOM 2751 C C . THR A 1 352 ? -8.571 -1.133 3.868 1.00 91.00 352 THR A C 1
ATOM 2753 O O . THR A 1 352 ? -9.168 -0.326 4.574 1.00 91.00 352 THR A O 1
ATOM 2756 N N . GLU A 1 353 ? -8.438 -2.411 4.224 1.00 92.06 353 GLU A N 1
ATOM 2757 C CA . GLU A 1 353 ? -9.087 -3.035 5.383 1.00 92.06 353 GLU A CA 1
ATOM 2758 C C . GLU A 1 353 ? -8.154 -3.169 6.596 1.00 92.06 353 GLU A C 1
ATOM 2760 O O . GLU A 1 353 ? -8.613 -3.539 7.676 1.00 92.06 353 GLU A O 1
ATOM 2765 N N . LEU A 1 354 ? -6.861 -2.838 6.466 1.00 92.62 354 LEU A N 1
ATOM 2766 C CA . LEU A 1 354 ? -5.876 -3.024 7.545 1.00 92.62 354 LEU A CA 1
ATOM 2767 C C . LEU A 1 354 ? -6.262 -2.282 8.828 1.00 92.62 354 LEU A C 1
ATOM 2769 O O . LEU A 1 354 ? -6.119 -2.812 9.926 1.00 92.62 354 LEU A O 1
ATOM 2773 N N . SER A 1 355 ? -6.797 -1.066 8.699 1.00 91.75 355 SER A N 1
ATOM 2774 C CA . SER A 1 355 ? -7.258 -0.292 9.858 1.00 91.75 355 SER A CA 1
ATOM 2775 C C . SER A 1 355 ? -8.469 -0.927 10.556 1.00 91.75 355 SER A C 1
ATOM 2777 O O . SER A 1 355 ? -8.612 -0.786 11.771 1.00 91.75 355 SER A O 1
ATOM 2779 N N . GLY A 1 356 ? -9.291 -1.687 9.821 1.00 92.44 356 GLY A N 1
ATOM 2780 C CA . GLY A 1 356 ? -10.443 -2.419 10.354 1.00 92.44 356 GLY A CA 1
ATOM 2781 C C . GLY A 1 356 ? -10.050 -3.434 11.427 1.00 92.44 356 GLY A C 1
ATOM 2782 O O . GLY A 1 356 ? -10.707 -3.529 12.455 1.00 92.44 356 GLY A O 1
ATOM 2783 N N . VAL A 1 357 ? -8.905 -4.100 11.264 1.00 92.88 357 VAL A N 1
ATOM 2784 C CA . VAL A 1 357 ? -8.401 -5.099 12.223 1.00 92.88 357 VAL A CA 1
ATOM 2785 C C . VAL A 1 357 ? -8.165 -4.500 13.619 1.00 92.88 357 VAL A C 1
ATOM 2787 O O . VAL A 1 357 ? -8.469 -5.118 14.648 1.00 92.88 357 VAL A O 1
ATOM 2790 N N . VAL A 1 358 ? -7.627 -3.278 13.667 1.00 94.44 358 VAL A N 1
ATOM 2791 C CA . VAL A 1 358 ? -7.414 -2.544 14.923 1.00 94.44 358 VAL A CA 1
ATOM 2792 C C . VAL A 1 358 ? -8.748 -2.045 15.475 1.00 94.44 358 VAL A C 1
ATOM 2794 O O . VAL A 1 358 ? -8.996 -2.193 16.672 1.00 94.44 358 VAL A O 1
ATOM 2797 N N . LEU A 1 359 ? -9.618 -1.510 14.611 1.00 93.38 359 LEU A N 1
ATOM 2798 C CA . LEU A 1 359 ? -10.945 -1.015 14.989 1.00 93.38 359 LEU A CA 1
ATOM 2799 C C . LEU A 1 359 ? -11.812 -2.101 15.637 1.00 93.38 359 LEU A C 1
ATOM 2801 O O . LEU A 1 359 ? -12.456 -1.825 16.647 1.00 93.38 359 LEU A O 1
ATOM 2805 N N . ASP A 1 360 ? -11.770 -3.337 15.138 1.00 93.38 360 ASP A N 1
ATOM 2806 C CA . ASP A 1 360 ? -12.511 -4.464 15.719 1.00 93.38 360 ASP A CA 1
ATOM 2807 C C . ASP A 1 360 ? -12.090 -4.728 17.175 1.00 93.38 360 ASP A C 1
ATOM 2809 O O . ASP A 1 360 ? -12.918 -4.940 18.068 1.00 93.38 360 ASP A O 1
ATOM 2813 N N . THR A 1 361 ? -10.780 -4.674 17.439 1.00 94.19 361 THR A N 1
ATOM 2814 C CA . THR A 1 361 ? -10.231 -4.845 18.794 1.00 94.19 361 THR A CA 1
ATOM 2815 C C . THR A 1 361 ? -10.588 -3.652 19.683 1.00 94.19 361 THR A C 1
ATOM 2817 O O . THR A 1 361 ? -10.991 -3.838 20.832 1.00 94.19 361 THR A O 1
ATOM 2820 N N . GLU A 1 362 ? -10.505 -2.432 19.143 1.00 95.25 362 GLU A N 1
ATOM 2821 C CA . GLU A 1 362 ? -10.891 -1.193 19.828 1.00 95.25 362 GLU A CA 1
ATOM 2822 C C . GLU A 1 362 ? -12.362 -1.242 20.271 1.00 95.25 362 GLU A C 1
ATOM 2824 O O . GLU A 1 362 ? -12.674 -1.001 21.439 1.00 95.25 362 GLU A O 1
ATOM 2829 N N . MET A 1 363 ? -13.270 -1.602 19.360 1.00 95.69 363 MET A N 1
ATOM 2830 C CA . MET A 1 363 ? -14.704 -1.709 19.633 1.00 95.69 363 MET A CA 1
ATOM 2831 C C . MET A 1 363 ? -15.020 -2.767 20.689 1.00 95.69 363 MET A C 1
ATOM 2833 O O . MET A 1 363 ? -15.853 -2.529 21.569 1.00 95.69 363 MET A O 1
ATOM 2837 N N . THR A 1 364 ? -14.336 -3.911 20.635 1.00 94.06 364 THR A N 1
ATOM 2838 C CA . THR A 1 364 ? -14.496 -4.978 21.631 1.00 94.06 364 THR A CA 1
ATOM 2839 C C . THR A 1 364 ? -14.134 -4.468 23.028 1.00 94.06 364 THR A C 1
ATOM 2841 O O . THR A 1 364 ? -14.935 -4.579 23.955 1.00 94.06 364 THR A O 1
ATOM 2844 N N . LEU A 1 365 ? -12.974 -3.818 23.173 1.00 95.88 365 LEU A N 1
ATOM 2845 C CA . LEU A 1 365 ? -12.522 -3.263 24.454 1.00 95.88 365 LEU A CA 1
ATOM 2846 C C . LEU A 1 365 ? -13.453 -2.156 24.970 1.00 95.88 365 LEU A C 1
ATOM 2848 O O . LEU A 1 365 ? -13.799 -2.149 26.150 1.00 95.88 365 LEU A O 1
ATOM 2852 N N . ARG A 1 366 ? -13.922 -1.253 24.098 1.00 96.94 366 ARG A N 1
ATOM 2853 C CA . ARG A 1 366 ? -14.897 -0.209 24.472 1.00 96.94 366 ARG A CA 1
ATOM 2854 C C . ARG A 1 366 ? -16.207 -0.798 24.992 1.00 96.94 366 ARG A C 1
ATOM 2856 O O . ARG A 1 366 ? -16.746 -0.300 25.977 1.00 96.94 366 ARG A O 1
ATOM 2863 N N . THR A 1 367 ? -16.696 -1.858 24.354 1.00 95.81 367 THR A N 1
ATOM 2864 C CA . THR A 1 367 ? -17.924 -2.553 24.770 1.00 95.81 367 THR A CA 1
ATOM 2865 C C . THR A 1 367 ? -17.757 -3.175 26.155 1.00 95.81 367 THR A C 1
ATOM 2867 O O . THR A 1 367 ? -18.629 -3.024 27.010 1.00 95.81 367 THR A O 1
ATOM 2870 N N . VAL A 1 368 ? -16.607 -3.803 26.412 1.00 94.88 368 VAL A N 1
ATOM 2871 C CA . VAL A 1 368 ? -16.274 -4.370 27.726 1.00 94.88 368 VAL A CA 1
ATOM 2872 C C . VAL A 1 368 ? -16.192 -3.281 28.802 1.00 94.88 368 VAL A C 1
ATOM 2874 O O . VAL A 1 368 ? -16.802 -3.428 29.858 1.00 94.88 368 VAL A O 1
ATOM 2877 N N . ILE A 1 369 ? -15.512 -2.161 28.537 1.00 96.12 369 ILE A N 1
ATOM 2878 C CA . ILE A 1 369 ? -15.417 -1.033 29.484 1.00 96.12 369 ILE A CA 1
ATOM 2879 C C . ILE A 1 369 ? -16.805 -0.470 29.815 1.00 96.12 369 ILE A C 1
ATOM 2881 O O . ILE A 1 369 ? -17.103 -0.204 30.980 1.00 96.12 369 ILE A O 1
ATOM 2885 N N . ALA A 1 370 ? -17.680 -0.324 28.816 1.00 94.19 370 ALA A N 1
ATOM 2886 C CA . ALA A 1 370 ? -19.050 0.133 29.035 1.00 94.19 370 ALA A CA 1
ATOM 2887 C C . ALA A 1 370 ? -19.852 -0.843 29.915 1.00 94.19 370 ALA A C 1
ATOM 2889 O O . ALA A 1 370 ? -20.588 -0.409 30.805 1.00 94.19 370 ALA A O 1
ATOM 2890 N N . ALA A 1 371 ? -19.678 -2.153 29.715 1.00 93.19 371 ALA A N 1
ATOM 2891 C CA . ALA A 1 371 ? -20.303 -3.173 30.552 1.00 93.19 371 ALA A CA 1
ATOM 2892 C C . ALA A 1 371 ? -19.802 -3.113 32.007 1.00 93.19 371 ALA A C 1
ATOM 2894 O O . ALA A 1 371 ? -20.615 -3.160 32.933 1.00 93.19 371 ALA A O 1
ATOM 2895 N N . ILE A 1 372 ? -18.492 -2.933 32.211 1.00 92.94 372 ILE A N 1
ATOM 2896 C CA . ILE A 1 372 ? -17.879 -2.760 33.538 1.00 92.94 372 ILE A CA 1
ATOM 2897 C C . ILE A 1 372 ? -18.460 -1.528 34.243 1.00 92.94 372 ILE A C 1
ATOM 2899 O O . ILE A 1 372 ? -18.922 -1.635 35.376 1.00 92.94 372 ILE A O 1
ATOM 2903 N N . ALA A 1 373 ? -18.536 -0.382 33.561 1.00 90.94 373 ALA A N 1
ATOM 2904 C CA . ALA A 1 373 ? -19.122 0.838 34.124 1.00 90.94 373 ALA A CA 1
ATOM 2905 C C . ALA A 1 373 ? -20.603 0.654 34.521 1.00 90.94 373 ALA A C 1
ATOM 2907 O O . ALA A 1 373 ? -21.057 1.176 35.544 1.00 90.94 373 ALA A O 1
ATOM 2908 N N . GLY A 1 374 ? -21.365 -0.125 33.744 1.00 89.94 374 GLY A N 1
ATOM 2909 C CA . GLY A 1 374 ? -22.731 -0.517 34.097 1.00 89.94 374 GLY A CA 1
ATOM 2910 C C . GLY A 1 374 ? -22.796 -1.358 35.377 1.00 89.94 374 GLY A C 1
ATOM 2911 O O . GLY A 1 374 ? -23.656 -1.123 36.229 1.00 89.94 374 GLY A O 1
ATOM 2912 N N . GLN A 1 375 ? -21.866 -2.300 35.553 1.00 89.06 375 GLN A N 1
ATOM 2913 C CA . GLN A 1 375 ? -21.760 -3.102 36.774 1.00 89.06 375 GLN A CA 1
ATOM 2914 C C . GLN A 1 375 ? -21.338 -2.267 37.990 1.00 89.06 375 GLN A C 1
ATOM 2916 O O . GLN A 1 375 ? -21.952 -2.411 39.046 1.00 89.06 375 GLN A O 1
ATOM 2921 N N . GLU A 1 376 ? -20.369 -1.356 37.849 1.00 88.31 376 GLU A N 1
ATOM 2922 C CA . GLU A 1 376 ? -19.955 -0.429 38.917 1.00 88.31 376 GLU A CA 1
ATOM 2923 C C . GLU A 1 376 ? -21.148 0.380 39.437 1.00 88.31 376 GLU A C 1
ATOM 2925 O O . GLU A 1 376 ? -21.388 0.446 40.645 1.00 88.31 376 GLU A O 1
ATOM 2930 N N . LYS A 1 377 ? -21.964 0.922 38.524 1.00 88.44 377 LYS A N 1
ATOM 2931 C CA . LYS A 1 377 ? -23.180 1.661 38.879 1.00 88.44 377 LYS A CA 1
ATOM 2932 C C . LYS A 1 377 ? -24.180 0.792 39.647 1.00 88.44 377 LYS A C 1
ATOM 2934 O O . LYS A 1 377 ? -24.759 1.254 40.628 1.00 88.44 377 LYS A O 1
ATOM 2939 N N . ASN A 1 378 ? -24.374 -0.460 39.236 1.00 87.06 378 ASN A N 1
ATOM 2940 C CA . ASN A 1 378 ? -25.282 -1.384 39.920 1.00 87.06 378 ASN A CA 1
ATOM 2941 C C . ASN A 1 378 ? -24.794 -1.734 41.335 1.00 87.06 378 ASN A C 1
ATOM 2943 O O . ASN A 1 378 ? -25.602 -1.792 42.266 1.00 87.06 378 ASN A O 1
ATOM 2947 N N . VAL A 1 379 ? -23.484 -1.935 41.513 1.00 86.50 379 VAL A N 1
ATOM 2948 C CA . VAL A 1 379 ? -22.877 -2.176 42.831 1.00 86.50 379 VAL A CA 1
ATOM 2949 C C . VAL A 1 379 ? -23.054 -0.961 43.737 1.00 86.50 379 VAL A C 1
ATOM 2951 O O . VAL A 1 379 ? -23.465 -1.121 44.887 1.00 86.50 379 VAL A O 1
ATOM 2954 N N . GLU A 1 380 ? -22.823 0.248 43.225 1.00 85.75 380 GLU A N 1
ATOM 2955 C CA . GLU A 1 380 ? -22.970 1.479 44.006 1.00 85.75 380 GLU A CA 1
ATOM 2956 C C . GLU A 1 380 ? -24.429 1.735 44.414 1.00 85.75 380 GLU A C 1
ATOM 2958 O O . GLU A 1 380 ? -24.705 2.038 45.577 1.00 85.75 380 GLU A O 1
ATOM 2963 N N . ILE A 1 381 ? -25.391 1.515 43.509 1.00 87.12 381 ILE A N 1
ATOM 2964 C CA . ILE A 1 381 ? -26.827 1.580 43.834 1.00 87.12 381 ILE A CA 1
ATOM 2965 C C . ILE A 1 381 ? -27.163 0.592 44.954 1.00 87.12 381 ILE A C 1
ATOM 2967 O O . ILE A 1 381 ? -27.826 0.962 45.926 1.00 87.12 381 ILE A O 1
ATOM 2971 N N . ARG A 1 382 ? -26.676 -0.652 44.862 1.00 84.69 382 ARG A N 1
ATOM 2972 C CA . ARG A 1 382 ? -26.913 -1.672 45.891 1.00 84.69 382 ARG A CA 1
ATOM 2973 C C . ARG A 1 382 ? -26.278 -1.284 47.228 1.00 84.69 382 ARG A C 1
ATOM 2975 O O . ARG A 1 382 ? -26.915 -1.441 48.267 1.00 84.69 382 ARG A O 1
ATOM 2982 N N . ARG A 1 383 ? -25.060 -0.740 47.222 1.00 86.69 383 ARG A N 1
ATOM 2983 C CA . ARG A 1 383 ? -24.359 -0.263 48.425 1.00 86.69 383 ARG A CA 1
ATOM 2984 C C . ARG A 1 383 ? -25.098 0.895 49.097 1.00 86.69 383 ARG A C 1
ATOM 2986 O O . ARG A 1 383 ? -25.259 0.891 50.320 1.00 86.69 383 ARG A O 1
ATOM 2993 N N . SER A 1 384 ? -25.577 1.854 48.311 1.00 88.56 384 SER A N 1
ATOM 2994 C CA . SER A 1 384 ? -26.397 2.966 48.796 1.00 88.56 384 SER A CA 1
ATOM 2995 C C . SER A 1 384 ? -27.709 2.463 49.403 1.00 88.56 384 SER A C 1
ATOM 2997 O O . SER A 1 384 ? -28.021 2.808 50.543 1.00 88.56 384 SER A O 1
ATOM 2999 N N . ALA A 1 385 ? -28.415 1.556 48.717 1.00 86.12 385 ALA A N 1
ATOM 3000 C CA . ALA A 1 385 ? -29.652 0.952 49.215 1.00 86.12 385 ALA A CA 1
ATOM 3001 C C . ALA A 1 385 ? -29.445 0.212 50.550 1.00 86.12 385 ALA A C 1
ATOM 3003 O O . ALA A 1 385 ? -30.221 0.402 51.485 1.00 86.12 385 ALA A O 1
ATOM 3004 N N . LEU A 1 386 ? -28.359 -0.559 50.685 1.00 87.38 386 LEU A N 1
ATOM 3005 C CA . LEU A 1 386 ? -27.992 -1.223 51.944 1.00 87.38 386 LEU A CA 1
ATOM 3006 C C . LEU A 1 386 ? -27.672 -0.221 53.065 1.00 87.38 386 LEU A C 1
ATOM 3008 O O . LEU A 1 386 ? -28.037 -0.433 54.222 1.00 87.38 386 LEU A O 1
ATOM 3012 N N . THR A 1 387 ? -27.005 0.886 52.742 1.00 88.12 387 THR A N 1
ATOM 3013 C CA . THR A 1 387 ? -26.664 1.931 53.719 1.00 88.12 387 THR A CA 1
ATOM 3014 C C . THR A 1 387 ? -27.918 2.661 54.203 1.00 88.12 387 THR A C 1
ATOM 3016 O O . THR A 1 387 ? -28.103 2.840 55.409 1.00 88.12 387 THR A O 1
ATOM 3019 N N . GLN A 1 388 ? -28.815 3.027 53.285 1.00 88.62 388 GLN A N 1
ATOM 3020 C CA . GLN A 1 388 ? -30.104 3.640 53.608 1.00 88.62 388 GLN A CA 1
ATOM 3021 C C . GLN A 1 388 ? -30.979 2.699 54.440 1.00 88.62 388 GLN A C 1
ATOM 3023 O O . GLN A 1 388 ? -31.552 3.123 55.445 1.00 88.62 388 GLN A O 1
ATOM 3028 N N . ASP A 1 389 ? -31.030 1.414 54.086 1.00 88.75 389 ASP A N 1
ATOM 3029 C CA . ASP A 1 389 ? -31.768 0.404 54.843 1.00 88.75 389 ASP A CA 1
ATOM 3030 C C . ASP A 1 389 ? -31.220 0.222 56.269 1.00 88.75 389 ASP A C 1
ATOM 3032 O O . ASP A 1 389 ? -31.999 0.101 57.217 1.00 88.75 389 ASP A O 1
ATOM 3036 N N . ASN A 1 390 ? -29.900 0.293 56.467 1.00 87.31 390 ASN A N 1
ATOM 3037 C CA . ASN A 1 390 ? -29.302 0.286 57.806 1.00 87.31 390 ASN A CA 1
ATOM 3038 C C . ASN A 1 390 ? -29.717 1.507 58.643 1.00 87.31 390 ASN A C 1
ATOM 3040 O O . ASN A 1 390 ? -30.013 1.365 59.832 1.00 87.31 390 ASN A O 1
ATOM 3044 N N . VAL A 1 391 ? -29.767 2.701 58.044 1.00 90.56 391 VAL A N 1
ATOM 3045 C CA . VAL A 1 391 ? -30.229 3.923 58.728 1.00 90.56 391 VAL A CA 1
ATOM 3046 C C . VAL A 1 391 ? -31.709 3.819 59.093 1.00 90.56 391 VAL A C 1
ATOM 3048 O O . VAL A 1 391 ? -32.079 4.126 60.227 1.00 90.56 391 VAL A O 1
ATOM 3051 N N . LEU A 1 392 ? -32.550 3.360 58.164 1.00 90.12 392 LEU A N 1
ATOM 3052 C CA . LEU A 1 392 ? -33.980 3.153 58.405 1.00 90.12 392 LEU A CA 1
ATOM 3053 C C . LEU A 1 392 ? -34.217 2.111 59.498 1.00 90.12 392 LEU A C 1
ATOM 3055 O O . LEU A 1 392 ? -34.952 2.389 60.438 1.00 90.12 392 LEU A O 1
ATOM 3059 N N . THR A 1 393 ? -33.509 0.980 59.447 1.00 89.00 393 THR A N 1
ATOM 3060 C CA . THR A 1 393 ? -33.585 -0.065 60.479 1.00 89.00 393 THR A CA 1
ATOM 3061 C C . THR A 1 393 ? -33.283 0.498 61.873 1.00 89.00 393 THR A C 1
ATOM 3063 O O . THR A 1 393 ? -33.970 0.159 62.833 1.00 89.00 393 THR A O 1
ATOM 3066 N N . ARG A 1 394 ? -32.286 1.388 62.010 1.00 89.25 394 ARG A N 1
ATOM 3067 C CA . ARG A 1 394 ? -31.979 2.040 63.298 1.00 89.25 394 ARG A CA 1
ATOM 3068 C C . ARG A 1 394 ? -33.111 2.952 63.776 1.00 89.25 394 ARG A C 1
ATOM 3070 O O . ARG A 1 394 ? -33.447 2.909 64.955 1.00 89.25 394 ARG A O 1
ATOM 3077 N N . LYS A 1 395 ? -33.707 3.745 62.879 1.00 91.69 395 LYS A N 1
ATOM 3078 C CA . LYS A 1 395 ? -34.847 4.619 63.212 1.00 91.69 395 LYS A CA 1
ATOM 3079 C C . LYS A 1 395 ? -36.066 3.813 63.654 1.00 91.69 395 LYS A C 1
ATOM 3081 O O . LYS A 1 395 ? -36.675 4.145 64.662 1.00 91.69 395 LYS A O 1
ATOM 3086 N N . GLU A 1 396 ? -36.371 2.734 62.942 1.00 90.94 396 GLU A N 1
ATOM 3087 C CA . GLU A 1 396 ? -37.463 1.811 63.270 1.00 90.94 396 GLU A CA 1
ATOM 3088 C C . GLU A 1 396 ? -37.244 1.140 64.633 1.00 90.94 396 GLU A C 1
ATOM 3090 O O . GLU A 1 396 ? -38.161 1.087 65.447 1.00 90.94 396 GLU A O 1
ATOM 3095 N N . GLN A 1 397 ? -36.018 0.690 64.927 1.00 90.56 397 GLN A N 1
ATOM 3096 C CA . GLN A 1 397 ? -35.660 0.163 66.249 1.00 90.56 397 GLN A CA 1
ATOM 3097 C C . GLN A 1 397 ? -35.847 1.198 67.357 1.00 90.56 397 GLN A C 1
ATOM 3099 O O . GLN A 1 397 ? -36.322 0.866 68.441 1.00 90.56 397 GLN A O 1
ATOM 3104 N N . GLU A 1 398 ? -35.448 2.444 67.113 1.00 91.19 398 GLU A N 1
ATOM 3105 C CA . GLU A 1 398 ? -35.599 3.517 68.089 1.00 91.19 398 GLU A CA 1
ATOM 3106 C C . GLU A 1 398 ? -37.074 3.875 68.320 1.00 91.19 398 GLU A C 1
ATOM 3108 O O . GLU A 1 398 ? -37.480 4.097 69.460 1.00 91.19 398 GLU A O 1
ATOM 3113 N N . GLU A 1 399 ? -37.889 3.881 67.264 1.00 91.75 399 GLU A N 1
ATOM 3114 C CA . GLU A 1 399 ? -39.334 4.093 67.357 1.00 91.75 399 GLU A CA 1
ATOM 3115 C C . GLU A 1 399 ? -40.017 2.963 68.137 1.00 91.75 399 GLU A C 1
ATOM 3117 O O . GLU A 1 399 ? -40.773 3.242 69.068 1.00 91.75 399 GLU A O 1
ATOM 3122 N N . ILE A 1 400 ? -39.676 1.700 67.853 1.00 90.31 400 ILE A N 1
ATOM 3123 C CA . ILE A 1 400 ? -40.160 0.549 68.629 1.00 90.31 400 ILE A CA 1
ATOM 3124 C C . ILE A 1 400 ? -39.760 0.689 70.101 1.00 90.31 400 ILE A C 1
ATOM 3126 O O . ILE A 1 400 ? -40.620 0.562 70.964 1.00 90.31 400 ILE A O 1
ATOM 3130 N N . ARG A 1 401 ? -38.503 1.037 70.414 1.00 89.31 401 ARG A N 1
ATOM 3131 C CA . ARG A 1 401 ? -38.065 1.251 71.809 1.00 89.31 401 ARG A CA 1
ATOM 3132 C C . ARG A 1 401 ? -38.844 2.365 72.511 1.00 89.31 401 ARG A C 1
ATOM 3134 O O . ARG A 1 401 ? -39.142 2.239 73.696 1.00 89.31 401 ARG A O 1
ATOM 3141 N N . LYS A 1 402 ? -39.178 3.455 71.811 1.00 90.81 402 LYS A N 1
ATOM 3142 C CA . LYS A 1 402 ? -40.017 4.536 72.362 1.00 90.81 402 LYS A CA 1
ATOM 3143 C C . LYS A 1 402 ? -41.428 4.035 72.660 1.00 90.81 402 LYS A C 1
ATOM 3145 O O . LYS A 1 402 ? -41.953 4.321 73.733 1.00 90.81 402 LYS A O 1
ATOM 3150 N N . LEU A 1 403 ? -42.017 3.258 71.752 1.00 89.81 403 LEU A N 1
ATOM 3151 C CA . LEU A 1 403 ? -43.329 2.641 71.957 1.00 89.81 403 LEU A CA 1
ATOM 3152 C C . LEU A 1 403 ? -43.300 1.619 73.105 1.00 89.81 403 LEU A C 1
ATOM 3154 O O . LEU A 1 403 ? -44.190 1.647 73.947 1.00 89.81 403 LEU A O 1
ATOM 3158 N N . GLU A 1 404 ? -42.255 0.799 73.221 1.00 88.88 404 GLU A N 1
ATOM 3159 C CA . GLU A 1 404 ? -42.044 -0.111 74.357 1.00 88.88 404 GLU A CA 1
ATOM 3160 C C . GLU A 1 404 ? -41.882 0.642 75.684 1.00 88.88 404 GLU A C 1
ATOM 3162 O O . GLU A 1 404 ? -42.407 0.214 76.708 1.00 88.88 404 GLU A O 1
ATOM 3167 N N . ALA A 1 405 ? -41.205 1.791 75.699 1.00 88.69 405 ALA A N 1
ATOM 3168 C CA . ALA A 1 405 ? -41.072 2.601 76.909 1.00 88.69 405 ALA A CA 1
ATOM 3169 C C . ALA A 1 405 ? -42.404 3.252 77.332 1.00 88.69 405 ALA A C 1
ATOM 3171 O O . ALA A 1 405 ? -42.704 3.334 78.525 1.00 88.69 405 ALA A O 1
ATOM 3172 N N . MET A 1 406 ? -43.209 3.711 76.368 1.00 88.31 406 MET A N 1
ATOM 3173 C CA . MET A 1 406 ? -44.488 4.388 76.625 1.00 88.31 406 MET A CA 1
ATOM 3174 C C . MET A 1 406 ? -45.649 3.426 76.886 1.00 88.31 406 MET A C 1
ATOM 3176 O O . MET A 1 406 ? -46.549 3.764 77.652 1.00 88.31 406 MET A O 1
ATOM 3180 N N . TYR A 1 407 ? -45.626 2.245 76.270 1.00 89.31 407 TYR A N 1
ATOM 3181 C CA . TYR A 1 407 ? -46.739 1.293 76.250 1.00 89.31 407 TYR A CA 1
ATOM 3182 C C . TYR A 1 407 ? -46.341 -0.124 76.671 1.00 89.31 407 TYR A C 1
ATOM 3184 O O . TYR A 1 407 ? -47.108 -1.065 76.490 1.00 89.31 407 TYR A O 1
ATOM 3192 N N . GLY A 1 408 ? -45.150 -0.303 77.239 1.00 88.50 408 GLY A N 1
ATOM 3193 C CA . GLY A 1 408 ? -44.675 -1.594 77.721 1.00 88.50 408 GLY A CA 1
ATOM 3194 C C . GLY A 1 408 ? -45.186 -1.978 79.116 1.00 88.50 408 GLY A C 1
ATOM 3195 O O . GLY A 1 408 ? -45.787 -1.164 79.829 1.00 88.50 408 GLY A O 1
ATOM 3196 N N . PRO A 1 409 ? -44.885 -3.214 79.557 1.00 85.50 409 PRO A N 1
ATOM 3197 C CA . PRO A 1 409 ? -45.356 -3.765 80.831 1.00 85.50 409 PRO A CA 1
ATOM 3198 C C . PRO A 1 409 ? -44.932 -2.959 82.064 1.00 85.50 409 PRO A C 1
ATOM 3200 O O . PRO A 1 409 ? -45.691 -2.838 83.024 1.00 85.50 409 PRO A O 1
ATOM 3203 N N . GLU A 1 410 ? -43.729 -2.378 82.054 1.00 85.69 410 GLU A N 1
ATOM 3204 C CA . GLU A 1 410 ? -43.240 -1.572 83.181 1.00 85.69 410 GLU A CA 1
ATOM 3205 C C . GLU A 1 410 ? -44.014 -0.257 83.323 1.00 85.69 410 GLU A C 1
ATOM 3207 O O . GLU A 1 410 ? -44.327 0.172 84.437 1.00 85.69 410 GLU A O 1
ATOM 3212 N N . ARG A 1 411 ? -44.400 0.363 82.202 1.00 88.19 411 ARG A N 1
ATOM 3213 C CA . ARG A 1 411 ? -45.223 1.574 82.219 1.00 88.19 411 ARG A CA 1
ATOM 3214 C C . ARG A 1 411 ? -46.648 1.267 82.667 1.00 88.19 411 ARG A C 1
ATOM 3216 O O . ARG A 1 411 ? -47.176 1.989 83.511 1.00 88.19 411 ARG A O 1
ATOM 3223 N N . GLU A 1 412 ? -47.221 0.162 82.193 1.00 86.62 412 GLU A N 1
ATOM 3224 C CA . GLU A 1 412 ? -48.510 -0.359 82.668 1.00 86.62 412 GLU A CA 1
ATOM 3225 C C . GLU A 1 412 ? -48.487 -0.590 84.191 1.00 86.62 412 GLU A C 1
ATOM 3227 O O . GLU A 1 412 ? -49.378 -0.141 84.913 1.00 86.62 412 GLU A O 1
ATOM 3232 N N . LYS A 1 413 ? -47.437 -1.241 84.709 1.00 85.62 413 LYS A N 1
ATOM 3233 C CA . LYS A 1 413 ? -47.244 -1.494 86.145 1.00 85.62 413 LYS A CA 1
ATOM 3234 C C . LYS A 1 413 ? -47.103 -0.199 86.947 1.00 85.62 413 LYS A C 1
ATOM 3236 O O . LYS A 1 413 ? -47.712 -0.070 88.008 1.00 85.62 413 LYS A O 1
ATOM 3241 N N . SER A 1 414 ? -46.333 0.765 86.443 1.00 86.94 414 SER A N 1
ATOM 3242 C CA . SER A 1 414 ? -46.174 2.088 87.058 1.00 86.94 414 SER A CA 1
ATOM 3243 C C . SER A 1 414 ? -47.511 2.828 87.164 1.00 86.94 414 SER A C 1
ATOM 3245 O O . SER A 1 414 ? -47.858 3.301 88.247 1.00 86.94 414 SER A O 1
ATOM 3247 N N . LEU A 1 415 ? -48.300 2.848 86.085 1.00 86.31 415 LEU A N 1
ATOM 3248 C CA . LEU A 1 415 ? -49.635 3.448 86.082 1.00 86.31 415 LEU A CA 1
ATOM 3249 C C . LEU A 1 415 ? -50.593 2.708 87.023 1.00 86.31 415 LEU A C 1
ATOM 3251 O O . LEU A 1 415 ? -51.350 3.353 87.740 1.00 86.31 415 LEU A O 1
ATOM 3255 N N . LYS A 1 416 ? -50.534 1.369 8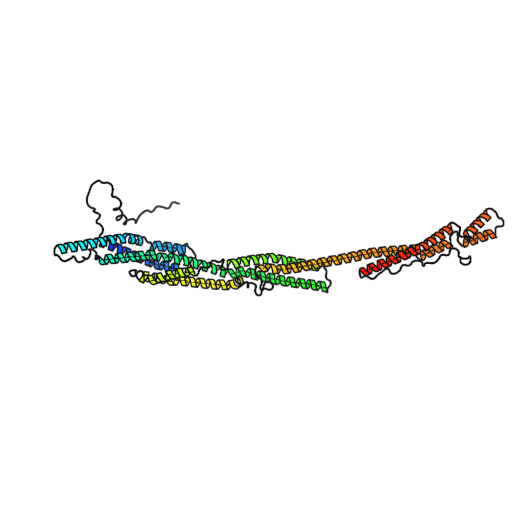7.094 1.00 84.75 416 LYS A N 1
ATOM 3256 C CA . LYS A 1 416 ? -51.369 0.580 88.021 1.00 84.75 416 LYS A CA 1
ATOM 3257 C C . LYS A 1 416 ? -51.067 0.951 89.463 1.00 84.75 416 LYS A C 1
ATOM 3259 O O . LYS A 1 416 ? -51.978 1.218 90.236 1.00 84.75 416 LYS A O 1
ATOM 3264 N N . ASN A 1 417 ? -49.786 1.029 89.808 1.00 83.94 417 ASN A N 1
ATOM 3265 C CA . ASN A 1 417 ? -49.354 1.451 91.134 1.00 83.94 417 ASN A CA 1
ATOM 3266 C C . ASN A 1 417 ? -49.790 2.887 91.452 1.00 83.94 417 ASN A C 1
ATOM 3268 O O . ASN A 1 417 ? -50.180 3.149 92.586 1.00 83.94 417 ASN A O 1
ATOM 3272 N N . ALA A 1 418 ? -49.752 3.799 90.475 1.00 84.62 418 ALA A N 1
ATOM 3273 C CA . ALA A 1 418 ? -50.257 5.161 90.645 1.00 84.62 418 ALA A CA 1
ATOM 3274 C C . ALA A 1 418 ? -51.769 5.173 90.917 1.00 84.62 418 ALA A C 1
ATOM 3276 O O . ALA A 1 418 ? -52.207 5.840 91.846 1.00 84.62 418 ALA A O 1
ATOM 3277 N N . VAL A 1 419 ? -52.552 4.369 90.190 1.00 83.75 419 VAL A N 1
ATOM 3278 C CA . VAL A 1 419 ? -53.999 4.210 90.418 1.00 83.75 419 VAL A CA 1
ATOM 3279 C C . VAL A 1 419 ? -54.311 3.649 91.812 1.00 83.75 419 VAL A C 1
ATOM 3281 O O . VAL A 1 419 ? -55.258 4.114 92.449 1.00 83.75 419 VAL A O 1
ATOM 3284 N N . TYR A 1 420 ? -53.519 2.689 92.306 1.00 80.25 420 TYR A N 1
ATOM 3285 C CA . TYR A 1 420 ? -53.690 2.109 93.648 1.00 80.25 420 TYR A CA 1
ATOM 3286 C C . TYR A 1 420 ? -53.258 3.050 94.785 1.00 80.25 420 TYR A C 1
ATOM 3288 O O . TYR A 1 420 ? -53.810 2.976 95.880 1.00 80.25 420 TYR A O 1
ATOM 3296 N N . LYS A 1 421 ? -52.269 3.921 94.547 1.00 81.69 421 LYS A N 1
ATOM 3297 C CA . LYS A 1 421 ? -51.721 4.850 95.554 1.00 81.69 421 LYS A CA 1
ATOM 3298 C C . LYS A 1 421 ? -52.323 6.256 95.511 1.00 81.69 421 LYS A C 1
ATOM 3300 O O . LYS A 1 421 ? -52.035 7.046 96.408 1.00 81.69 421 LYS A O 1
ATOM 3305 N N . ALA A 1 422 ? -53.105 6.581 94.484 1.00 83.56 422 ALA A N 1
ATOM 3306 C CA . ALA A 1 422 ? -53.710 7.898 94.314 1.00 83.56 422 ALA A CA 1
ATOM 3307 C C . ALA A 1 422 ? -54.519 8.298 95.555 1.00 83.56 422 ALA A C 1
ATOM 3309 O O . ALA A 1 422 ? -55.264 7.474 96.095 1.00 83.56 422 ALA A O 1
ATOM 3310 N N . ALA A 1 423 ? -54.358 9.549 95.998 1.00 80.06 423 ALA A N 1
ATOM 3311 C CA . ALA A 1 423 ? -54.994 10.085 97.197 1.00 80.06 423 ALA A CA 1
ATOM 3312 C C . ALA A 1 423 ? -54.714 9.267 98.477 1.00 80.06 423 ALA A C 1
ATOM 3314 O O . ALA A 1 423 ? -55.585 9.066 99.319 1.00 80.06 423 ALA A O 1
ATOM 3315 N N . GLY A 1 424 ? -53.490 8.737 98.597 1.00 75.06 424 GLY A N 1
ATOM 3316 C CA . GLY A 1 424 ? -53.031 7.942 99.742 1.00 75.06 424 GLY A CA 1
ATOM 3317 C C . GLY A 1 424 ? -53.486 6.474 99.742 1.00 75.06 424 GLY A C 1
ATOM 3318 O O . GLY A 1 424 ? -53.131 5.718 100.651 1.00 75.06 424 GLY A O 1
ATOM 3319 N N . GLY A 1 425 ? -54.211 6.044 98.703 1.00 81.44 425 GLY A N 1
ATOM 3320 C CA . GLY A 1 425 ? -54.606 4.654 98.479 1.00 81.44 425 GLY A CA 1
ATOM 3321 C C . GLY A 1 425 ? -55.444 4.054 99.611 1.00 81.44 425 GLY A C 1
ATOM 3322 O O . GLY A 1 425 ? -56.103 4.758 100.375 1.00 81.44 425 GLY A O 1
ATOM 3323 N N . TYR A 1 426 ? -55.404 2.726 99.742 1.00 78.62 426 TYR A N 1
ATOM 3324 C CA . TYR A 1 426 ? -56.167 2.008 100.772 1.00 78.62 426 TYR A CA 1
ATOM 3325 C C . TYR A 1 426 ? -55.808 2.444 102.202 1.00 78.62 426 TYR A C 1
ATOM 3327 O O . TYR A 1 426 ? -56.675 2.526 103.065 1.00 78.62 426 TYR A O 1
ATOM 3335 N N . ALA A 1 427 ? -54.541 2.790 102.451 1.00 80.00 427 ALA A N 1
ATOM 3336 C CA . ALA A 1 427 ? -54.096 3.251 103.763 1.00 80.00 427 ALA A CA 1
ATOM 3337 C C . ALA A 1 427 ? -54.825 4.531 104.208 1.00 80.00 427 ALA A C 1
ATOM 3339 O O . ALA A 1 427 ? -55.229 4.620 105.365 1.00 80.00 427 ALA A O 1
ATOM 3340 N N . LYS A 1 428 ? -55.055 5.480 103.288 1.00 80.94 428 LYS A N 1
ATOM 3341 C CA . LYS A 1 428 ? -55.787 6.718 103.581 1.00 80.94 428 LYS A CA 1
ATOM 3342 C C . LYS A 1 428 ? -57.278 6.478 103.802 1.00 80.94 428 LYS A C 1
ATOM 3344 O O . LYS A 1 428 ? -57.860 7.083 104.691 1.00 80.94 428 LYS A O 1
ATOM 3349 N N . VAL A 1 429 ? -57.881 5.549 103.057 1.00 80.56 429 VAL A N 1
ATOM 3350 C CA . VAL A 1 429 ? -59.270 5.114 103.290 1.00 80.56 429 VAL A CA 1
ATOM 3351 C C . VAL A 1 429 ? -59.425 4.555 104.708 1.00 80.56 429 VAL A C 1
ATOM 3353 O O . VAL A 1 429 ? -60.295 5.008 105.442 1.00 80.56 429 VAL A O 1
ATOM 3356 N N . VAL A 1 430 ? -58.533 3.654 105.132 1.00 80.44 430 VAL A N 1
ATOM 3357 C CA . VAL A 1 430 ? -58.543 3.074 106.489 1.00 80.44 430 VAL A CA 1
ATOM 3358 C C . VAL A 1 430 ? -58.278 4.128 107.571 1.00 80.44 430 VAL A C 1
ATOM 3360 O O . VAL A 1 430 ? -58.876 4.074 108.643 1.00 80.44 430 VAL A O 1
ATOM 3363 N N . GLU A 1 431 ? -57.389 5.091 107.317 1.00 82.62 431 GLU A N 1
ATOM 3364 C CA . GLU A 1 431 ? -57.123 6.219 108.221 1.00 82.62 431 GLU A CA 1
ATOM 3365 C C . GLU A 1 431 ? -58.375 7.084 108.429 1.00 82.62 431 GLU A C 1
ATOM 3367 O O . GLU A 1 431 ? -58.739 7.371 109.570 1.00 82.62 431 GLU A O 1
ATOM 3372 N N . LEU A 1 432 ? -59.061 7.455 107.343 1.00 82.44 432 LEU A N 1
ATOM 3373 C CA . LEU A 1 432 ? -60.277 8.271 107.386 1.00 82.44 432 LEU A CA 1
ATOM 3374 C C . LEU A 1 432 ? -61.460 7.496 107.991 1.00 82.44 432 LEU A C 1
ATOM 3376 O O . LEU A 1 432 ? -62.225 8.070 108.761 1.00 82.44 432 LEU A O 1
ATOM 3380 N N . GLU A 1 433 ? -61.588 6.194 107.719 1.00 81.31 433 GLU A N 1
ATOM 3381 C CA . GLU A 1 433 ? -62.572 5.312 108.370 1.00 81.31 433 GLU A CA 1
ATOM 3382 C C . GLU A 1 433 ? -62.349 5.251 109.886 1.00 81.31 433 GLU A C 1
ATOM 3384 O O . GLU A 1 433 ? -63.276 5.510 110.652 1.00 81.31 433 GLU A O 1
ATOM 3389 N N . ARG A 1 434 ? -61.107 5.017 110.332 1.00 81.06 434 ARG A N 1
ATOM 3390 C CA . ARG A 1 434 ? -60.750 5.021 111.762 1.00 81.06 434 ARG A CA 1
ATOM 3391 C C . ARG A 1 434 ? -60.959 6.379 112.422 1.00 81.06 434 ARG A C 1
ATOM 3393 O O . ARG A 1 434 ? -61.301 6.428 113.601 1.00 81.06 434 ARG A O 1
ATOM 3400 N N . PHE A 1 435 ? -60.733 7.475 111.698 1.00 79.62 435 PHE A N 1
ATOM 3401 C CA . PHE A 1 435 ? -61.019 8.818 112.197 1.00 79.62 435 PHE A CA 1
ATOM 3402 C C . PHE A 1 435 ? -62.526 9.013 112.408 1.00 79.62 435 PHE A C 1
ATOM 3404 O O . PHE A 1 435 ? -62.934 9.495 113.458 1.00 79.62 435 PHE A O 1
ATOM 3411 N N . LEU A 1 436 ? -63.364 8.584 111.457 1.00 79.44 436 LEU A N 1
ATOM 3412 C CA . LEU A 1 436 ? -64.825 8.675 111.579 1.00 79.44 436 LEU A CA 1
ATOM 3413 C C . LEU A 1 436 ? -65.404 7.754 112.661 1.00 79.44 436 LEU A C 1
ATOM 3415 O O . LEU A 1 436 ? -66.411 8.120 113.266 1.00 79.44 436 LEU A O 1
ATOM 3419 N N . GLU A 1 437 ? -64.798 6.586 112.895 1.00 78.75 437 GLU A N 1
ATOM 3420 C CA . GLU A 1 437 ? -65.197 5.638 113.948 1.00 78.75 437 GLU A CA 1
ATOM 3421 C C . GLU A 1 437 ? -64.857 6.134 115.364 1.00 78.75 437 GLU A C 1
ATOM 3423 O O . GLU A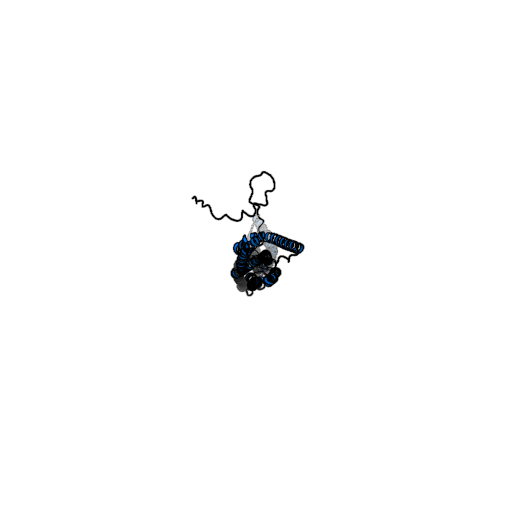 1 437 ? -65.618 5.865 116.289 1.00 78.75 437 GLU A O 1
ATOM 3428 N N . ASN A 1 438 ? -63.760 6.884 115.534 1.00 74.56 438 ASN A N 1
ATOM 3429 C CA . ASN A 1 438 ? -63.254 7.328 116.843 1.00 74.56 438 ASN A CA 1
ATOM 3430 C C . ASN A 1 438 ? -63.574 8.797 117.195 1.00 74.56 438 ASN A C 1
ATOM 3432 O O . ASN A 1 438 ? -63.055 9.314 118.182 1.00 74.56 438 ASN A O 1
ATOM 3436 N N . SER A 1 439 ? -64.367 9.507 116.385 1.00 71.38 439 SER A N 1
ATOM 3437 C CA . SER A 1 439 ? -64.653 10.935 116.592 1.00 71.38 439 SER A CA 1
ATOM 3438 C C . SER A 1 439 ? -65.945 11.146 117.396 1.00 71.38 439 SER A C 1
ATOM 3440 O O . SER A 1 439 ? -67.043 10.984 116.862 1.00 71.38 439 SER A O 1
ATOM 3442 N N . ASP A 1 440 ? -65.822 11.578 118.656 1.00 60.53 440 ASP A N 1
ATOM 3443 C CA . ASP A 1 440 ? -66.955 11.811 119.577 1.00 60.53 440 ASP A CA 1
ATOM 3444 C C . ASP A 1 440 ? -67.779 13.077 119.249 1.00 60.53 440 ASP A C 1
ATOM 3446 O O . ASP A 1 440 ? -68.909 13.239 119.716 1.00 60.53 440 ASP A O 1
ATOM 3450 N N . ILE A 1 441 ? -67.241 13.981 118.416 1.00 62.06 441 ILE A N 1
ATOM 3451 C CA . ILE A 1 441 ? -67.862 15.261 118.035 1.00 62.06 441 ILE A CA 1
ATOM 3452 C C . ILE A 1 441 ? -68.017 15.324 116.506 1.00 62.06 441 ILE A C 1
ATOM 3454 O O . ILE A 1 441 ? -67.049 15.179 115.761 1.00 62.06 441 ILE A O 1
ATOM 3458 N N . LYS A 1 442 ? -69.250 15.548 116.024 1.00 73.00 442 LYS A N 1
ATOM 3459 C CA . LYS A 1 442 ? -69.594 15.665 114.591 1.00 73.00 442 LYS A CA 1
ATOM 3460 C C . LYS A 1 442 ? -69.550 17.122 114.124 1.00 73.00 442 LYS A C 1
ATOM 3462 O O . LYS A 1 442 ? -70.584 17.718 113.827 1.00 73.00 442 LYS A O 1
ATOM 3467 N N . ASP A 1 443 ? -68.359 17.701 114.117 1.00 71.25 443 ASP A N 1
ATOM 3468 C CA . ASP A 1 443 ? -68.115 19.095 113.740 1.00 71.25 443 ASP A CA 1
ATOM 3469 C C . ASP A 1 443 ? -67.822 19.277 112.230 1.00 71.25 443 ASP A C 1
ATOM 3471 O O . ASP A 1 443 ? -67.992 18.372 111.407 1.00 71.25 443 ASP A O 1
ATOM 3475 N N . GLY A 1 444 ? -67.372 20.477 111.842 1.00 71.50 444 GLY A N 1
ATOM 3476 C CA . GLY A 1 444 ? -66.989 20.781 110.460 1.00 71.50 444 GLY A CA 1
ATOM 3477 C C . GLY A 1 444 ? -65.791 19.973 109.935 1.00 71.50 444 GLY A C 1
ATOM 3478 O O . GLY A 1 444 ? -65.640 19.864 108.719 1.00 71.50 444 GLY A O 1
ATOM 3479 N N . ALA A 1 445 ? -64.957 19.390 110.804 1.00 73.25 445 ALA A N 1
ATOM 3480 C CA . ALA A 1 445 ? -63.870 18.498 110.404 1.00 73.25 445 ALA A CA 1
ATOM 3481 C C . ALA A 1 445 ? -64.394 17.080 110.129 1.00 73.25 445 ALA A C 1
ATOM 3483 O O . ALA A 1 445 ? -64.028 16.487 109.113 1.00 73.25 445 ALA A O 1
ATOM 3484 N N . TYR A 1 446 ? -65.330 16.582 110.946 1.00 81.94 446 TYR A N 1
ATOM 3485 C CA . TYR A 1 446 ? -66.030 15.314 110.695 1.00 81.94 446 TYR A CA 1
ATOM 3486 C C . TYR A 1 446 ? -66.747 15.308 109.335 1.00 81.94 446 TYR A C 1
ATOM 3488 O O . TYR A 1 446 ? -66.637 14.348 108.571 1.00 81.94 446 TYR A O 1
ATOM 3496 N N . ALA A 1 447 ? -67.458 16.391 108.999 1.00 75.69 447 ALA A N 1
ATOM 3497 C CA . ALA A 1 447 ? -68.152 16.518 107.715 1.00 75.69 447 ALA A CA 1
ATOM 3498 C C . ALA A 1 447 ? -67.185 16.483 106.516 1.00 75.69 447 ALA A C 1
ATOM 3500 O O . ALA A 1 447 ? -67.454 15.775 105.547 1.00 75.69 447 ALA A O 1
ATOM 3501 N N . LYS A 1 448 ? -66.040 17.173 106.611 1.00 80.12 448 LYS A N 1
ATOM 3502 C CA . LYS A 1 448 ? -65.001 17.187 105.567 1.00 80.12 448 LYS A CA 1
ATOM 3503 C C . LYS A 1 448 ? -64.339 15.825 105.377 1.00 80.12 448 LYS A C 1
ATOM 3505 O O . LYS A 1 448 ? -64.189 15.388 104.245 1.00 80.12 448 LYS A O 1
ATOM 3510 N N . VAL A 1 449 ? -64.007 15.124 106.463 1.00 81.06 449 VAL A N 1
ATOM 3511 C CA . VAL A 1 449 ? -63.416 13.775 106.397 1.00 81.06 449 VAL A CA 1
ATOM 3512 C C . VAL A 1 449 ? -64.408 12.757 105.829 1.00 81.06 449 VAL A C 1
ATOM 3514 O O . VAL A 1 449 ? -64.027 11.892 105.045 1.00 81.06 449 VAL A O 1
ATOM 3517 N N . LYS A 1 450 ? -65.697 12.873 106.168 1.00 80.06 450 LYS A N 1
ATOM 3518 C CA . LYS A 1 450 ? -66.754 12.030 105.595 1.00 80.06 450 LYS A CA 1
ATOM 3519 C C . LYS A 1 450 ? -66.944 12.281 104.098 1.00 80.06 450 LYS A C 1
ATOM 3521 O O . LYS A 1 450 ? -67.154 11.330 103.350 1.00 80.06 450 LYS A O 1
ATOM 3526 N N . GLU A 1 451 ? -66.878 13.537 103.668 1.00 82.19 451 GLU A N 1
ATOM 3527 C CA . GLU A 1 451 ? -66.953 13.923 102.257 1.00 82.19 451 GLU A CA 1
ATOM 3528 C C . GLU A 1 451 ? -65.715 13.462 101.474 1.00 82.19 451 GLU A C 1
ATOM 3530 O O . GLU A 1 451 ? -65.852 12.912 100.384 1.00 82.19 451 GLU A O 1
ATOM 3535 N N . GLU A 1 452 ? -64.520 13.593 102.054 1.00 81.19 452 GLU A N 1
ATOM 3536 C CA . GLU A 1 452 ? -63.267 13.091 101.481 1.00 81.19 452 GLU A CA 1
ATOM 3537 C C . GLU A 1 452 ? -63.275 11.559 101.369 1.00 81.19 452 GLU A C 1
ATOM 3539 O O . GLU A 1 452 ? -62.949 11.021 100.312 1.00 81.19 452 GLU A O 1
ATOM 3544 N N . LEU A 1 453 ? -63.739 10.841 102.399 1.00 81.56 453 LEU A N 1
ATOM 3545 C CA . LEU A 1 453 ? -63.904 9.387 102.352 1.00 81.56 453 LEU A CA 1
ATOM 3546 C C . LEU A 1 453 ? -64.935 8.963 101.293 1.00 81.56 453 LEU A C 1
ATOM 3548 O O . LEU A 1 453 ? -64.671 8.040 100.525 1.00 81.56 453 LEU A O 1
ATOM 3552 N N . ASP A 1 454 ? -66.088 9.633 101.206 1.00 80.69 454 ASP A N 1
ATOM 3553 C CA . ASP A 1 454 ? -67.094 9.353 100.169 1.00 80.69 454 ASP A CA 1
ATOM 3554 C C . ASP A 1 454 ? -66.541 9.632 98.761 1.00 80.69 454 ASP A C 1
ATOM 3556 O O . ASP A 1 454 ? -66.766 8.846 97.835 1.00 80.69 454 ASP A O 1
ATOM 3560 N N . ALA A 1 455 ? -65.752 10.699 98.600 1.00 82.25 455 ALA A N 1
ATOM 3561 C CA . ALA A 1 455 ? -65.055 11.010 97.359 1.00 82.25 455 ALA A CA 1
ATOM 3562 C C . ALA A 1 455 ? -64.011 9.939 97.003 1.00 82.25 455 ALA A C 1
ATOM 3564 O O . ALA A 1 455 ? -63.936 9.549 95.839 1.00 82.25 455 ALA A O 1
ATOM 3565 N N . LEU A 1 456 ? -63.255 9.412 97.970 1.00 82.69 456 LEU A N 1
ATOM 3566 C CA . LEU A 1 456 ? -62.280 8.338 97.750 1.00 82.69 456 LEU A CA 1
ATOM 3567 C C . LEU A 1 456 ? -62.938 7.000 97.403 1.00 82.69 456 LEU A C 1
ATOM 3569 O O . LEU A 1 456 ? -62.492 6.316 96.478 1.00 82.69 456 LEU A O 1
ATOM 3573 N N . LEU A 1 457 ? -64.014 6.639 98.109 1.00 78.69 457 LEU A N 1
ATOM 3574 C CA . LEU A 1 457 ? -64.766 5.399 97.891 1.00 78.69 457 LEU A CA 1
ATOM 3575 C C . LEU A 1 457 ? -65.486 5.400 96.538 1.00 78.69 457 LEU A C 1
ATOM 3577 O O . LEU A 1 457 ? -65.538 4.372 95.864 1.00 78.69 457 LEU A O 1
ATOM 3581 N N . LYS A 1 458 ? -66.007 6.555 96.106 1.00 80.62 458 LYS A N 1
ATOM 3582 C CA . LYS A 1 458 ? -66.643 6.726 94.788 1.00 80.62 458 LYS A CA 1
ATOM 3583 C C . LYS A 1 458 ? -65.651 7.059 93.667 1.00 80.62 458 LYS A C 1
ATOM 3585 O O . LYS A 1 458 ? -66.094 7.347 92.555 1.00 80.62 458 LYS A O 1
ATOM 3590 N N . ARG A 1 459 ? -64.340 7.056 93.944 1.00 78.56 459 ARG A N 1
ATOM 3591 C CA . ARG A 1 459 ? -63.264 7.460 93.017 1.00 78.56 459 ARG A CA 1
ATOM 3592 C C . ARG A 1 459 ? -63.463 8.844 92.373 1.00 78.56 459 ARG A C 1
ATOM 3594 O O . ARG A 1 459 ? -63.132 9.071 91.212 1.00 78.56 459 ARG A O 1
ATOM 3601 N N . ARG A 1 460 ? -64.032 9.789 93.123 1.00 79.62 460 ARG A N 1
ATOM 3602 C CA . ARG A 1 460 ? -64.257 11.190 92.721 1.00 79.62 460 ARG A CA 1
ATOM 3603 C C . ARG A 1 460 ? -63.157 12.143 93.188 1.00 79.62 460 ARG A C 1
ATOM 3605 O O . ARG A 1 460 ? -63.220 13.323 92.860 1.00 79.62 460 ARG A O 1
ATOM 3612 N N . HIS A 1 461 ? -62.157 11.657 93.924 1.00 82.00 461 HIS A N 1
ATOM 3613 C CA . HIS A 1 461 ? -61.028 12.486 94.331 1.00 82.00 461 HIS A CA 1
ATOM 3614 C C . HIS A 1 461 ? -60.190 12.913 93.103 1.00 82.00 461 HIS A C 1
ATOM 3616 O O . HIS A 1 461 ? -59.884 12.054 92.268 1.00 82.00 461 HIS A O 1
ATOM 3622 N N . PRO A 1 462 ? -59.760 14.187 92.982 1.00 83.12 462 PRO A N 1
ATOM 3623 C CA . PRO A 1 462 ? -59.031 14.685 91.808 1.00 83.12 462 PRO A CA 1
ATOM 3624 C C . PRO A 1 462 ? -57.790 13.862 91.436 1.00 83.12 462 PRO A C 1
ATOM 3626 O O . PRO A 1 462 ? -57.556 13.582 90.264 1.00 83.12 462 PRO A O 1
ATOM 3629 N N . GLU A 1 463 ? -57.018 13.406 92.428 1.00 82.25 463 GLU A N 1
ATOM 3630 C CA . GLU A 1 463 ? -55.844 12.553 92.186 1.00 82.25 463 GLU A CA 1
ATOM 3631 C C . GLU A 1 463 ? -56.203 11.156 91.653 1.00 82.25 463 GLU A C 1
ATOM 3633 O O . GLU A 1 463 ? -55.491 10.621 90.803 1.00 82.25 463 GLU A O 1
ATOM 3638 N N . GLN A 1 464 ? -57.313 10.564 92.114 1.00 81.94 464 GLN A N 1
ATOM 3639 C CA . GLN A 1 464 ? -57.798 9.276 91.607 1.00 81.94 464 GLN A CA 1
ATOM 3640 C C . GLN A 1 464 ? -58.315 9.425 90.177 1.00 81.94 464 GLN A C 1
ATOM 3642 O O . GLN A 1 464 ? -57.969 8.614 89.324 1.00 81.94 464 GLN A O 1
ATOM 3647 N N . GLN A 1 465 ? -59.055 10.501 89.891 1.00 81.88 465 GLN A N 1
ATOM 3648 C CA . GLN A 1 465 ? -59.526 10.817 88.541 1.00 81.88 465 GLN A CA 1
ATOM 3649 C C . GLN A 1 465 ? -58.367 11.067 87.570 1.00 81.88 465 GLN A C 1
ATOM 3651 O O . GLN A 1 465 ? -58.404 10.588 86.437 1.00 81.88 465 GLN A O 1
ATOM 3656 N N . ALA A 1 466 ? -57.314 11.768 88.002 1.00 84.12 466 ALA A N 1
ATOM 3657 C CA . ALA A 1 466 ? -56.116 11.981 87.194 1.00 84.12 466 ALA A CA 1
ATOM 3658 C C . ALA A 1 466 ? -55.380 10.661 86.899 1.00 84.12 466 ALA A C 1
ATOM 3660 O O . ALA A 1 466 ? -54.992 10.417 85.754 1.00 84.12 466 ALA A O 1
ATOM 3661 N N . ALA A 1 467 ? -55.230 9.784 87.899 1.00 84.25 467 ALA A N 1
ATOM 3662 C CA . ALA A 1 467 ? -54.601 8.475 87.724 1.00 84.25 467 ALA A CA 1
ATOM 3663 C C . ALA A 1 467 ? -55.440 7.530 86.840 1.00 84.25 467 ALA A C 1
ATOM 3665 O O . ALA A 1 467 ? -54.890 6.860 85.962 1.00 84.25 467 ALA A O 1
ATOM 3666 N N . ASP A 1 468 ? -56.763 7.514 87.019 1.00 82.00 468 ASP A N 1
ATOM 3667 C CA . ASP A 1 468 ? -57.692 6.721 86.207 1.00 82.00 468 ASP A CA 1
ATOM 3668 C C . ASP A 1 468 ? -57.731 7.213 84.763 1.00 82.00 468 ASP A C 1
ATOM 3670 O O . ASP A 1 468 ? -57.661 6.406 83.840 1.00 82.00 468 ASP A O 1
ATOM 3674 N N . SER A 1 469 ? -57.762 8.530 84.553 1.00 84.88 469 SER A N 1
ATOM 3675 C CA . SER A 1 469 ? -57.700 9.141 83.223 1.00 84.88 469 SER A CA 1
ATOM 3676 C C . SER A 1 469 ? -56.384 8.812 82.509 1.00 84.88 469 SER A C 1
ATOM 3678 O O . SER A 1 469 ? -56.390 8.442 81.332 1.00 84.88 469 SER A O 1
ATOM 3680 N N . ALA A 1 470 ? -55.248 8.848 83.217 1.00 85.06 470 ALA A N 1
ATOM 3681 C CA . ALA A 1 470 ? -53.952 8.448 82.665 1.00 85.06 470 ALA A CA 1
ATOM 3682 C C . ALA A 1 470 ? -53.916 6.957 82.279 1.00 85.06 470 ALA A C 1
ATOM 3684 O O . ALA A 1 470 ? -53.386 6.604 81.223 1.00 85.06 470 ALA A O 1
ATOM 3685 N N . MET A 1 471 ? -54.518 6.084 83.093 1.00 84.56 471 MET A N 1
ATOM 3686 C CA . MET A 1 471 ? -54.638 4.653 82.801 1.00 84.56 471 MET A CA 1
ATOM 3687 C C . MET A 1 471 ? -55.590 4.369 81.630 1.00 84.56 471 MET A C 1
ATOM 3689 O O . MET A 1 471 ? -55.278 3.569 80.749 1.00 84.56 471 MET A O 1
ATOM 3693 N N . GLN A 1 472 ? -56.742 5.039 81.581 1.00 84.81 472 GLN A N 1
ATOM 3694 C CA . GLN A 1 472 ? -57.688 4.928 80.470 1.00 84.81 472 GLN A CA 1
ATOM 3695 C C . GLN A 1 472 ? -57.066 5.425 79.163 1.00 84.81 472 GLN A C 1
ATOM 3697 O O . GLN A 1 472 ? -57.201 4.770 78.132 1.00 84.81 472 GLN A O 1
ATOM 3702 N N . THR A 1 473 ? -56.330 6.538 79.206 1.00 86.19 473 THR A N 1
ATOM 3703 C CA . THR A 1 473 ? -55.595 7.070 78.048 1.00 86.19 473 THR A CA 1
ATOM 3704 C C . THR A 1 473 ? -54.548 6.073 77.555 1.00 86.19 473 THR A C 1
ATOM 3706 O O . THR A 1 473 ? -54.458 5.837 76.351 1.00 86.19 473 THR A O 1
ATOM 3709 N N . PHE A 1 474 ? -53.815 5.425 78.469 1.00 89.31 474 PHE A N 1
ATOM 3710 C CA . PHE A 1 474 ? -52.860 4.370 78.132 1.00 89.31 474 PHE A CA 1
ATOM 3711 C C . PHE A 1 474 ? -53.521 3.213 77.371 1.00 89.31 474 PHE A C 1
ATOM 3713 O O . PHE A 1 474 ? -53.088 2.896 76.266 1.00 89.31 474 PHE A O 1
ATOM 3720 N N . TYR A 1 475 ? -54.593 2.616 77.906 1.00 85.19 475 TYR A N 1
ATOM 3721 C CA . TYR A 1 475 ? -55.270 1.497 77.233 1.00 85.19 475 TYR A CA 1
ATOM 3722 C C . TYR A 1 475 ? -56.002 1.912 75.958 1.00 85.19 475 TYR A C 1
ATOM 3724 O O . TYR A 1 475 ? -56.116 1.105 75.044 1.00 85.19 475 TYR A O 1
ATOM 3732 N N . ARG A 1 476 ? -56.461 3.163 75.858 1.00 86.25 476 ARG A N 1
ATOM 3733 C CA . ARG A 1 476 ? -57.063 3.691 74.629 1.00 86.25 476 ARG A CA 1
ATOM 3734 C C . ARG A 1 476 ? -56.042 3.817 73.496 1.00 86.25 476 ARG A C 1
ATOM 3736 O O . ARG A 1 476 ? -56.386 3.561 72.349 1.00 86.25 476 ARG A O 1
ATOM 3743 N N . GLN A 1 477 ? -54.811 4.219 73.811 1.00 87.94 477 GLN A N 1
ATOM 3744 C CA . GLN A 1 477 ? -53.741 4.422 72.826 1.00 87.94 477 GLN A CA 1
ATOM 3745 C C . GLN A 1 477 ? -52.918 3.152 72.552 1.00 87.94 477 GLN A C 1
ATOM 3747 O O . GLN A 1 477 ? -52.278 3.051 71.507 1.00 87.94 477 GLN A O 1
ATOM 3752 N N . LEU A 1 478 ? -52.951 2.162 73.449 1.00 87.81 478 LEU A N 1
ATOM 3753 C CA . LEU A 1 478 ? -52.219 0.899 73.314 1.00 87.81 478 LEU A CA 1
ATOM 3754 C C . LEU A 1 478 ? -52.517 0.151 71.989 1.00 87.81 478 LE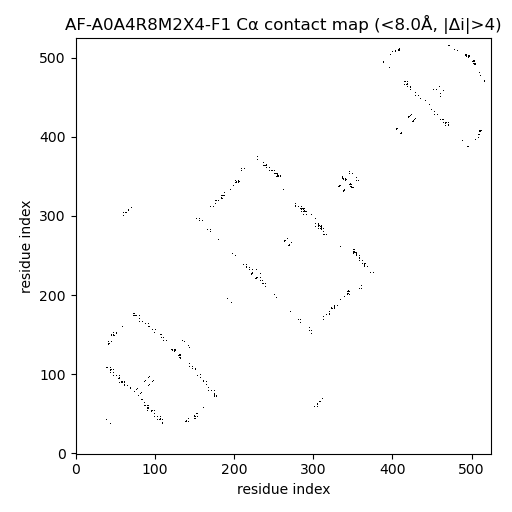U A C 1
ATOM 3756 O O . LEU A 1 478 ? -51.554 -0.265 71.341 1.00 87.81 478 LEU A O 1
ATOM 3760 N N . PRO A 1 479 ? -53.775 0.026 71.506 1.00 86.69 479 PRO A N 1
ATOM 3761 C CA . PRO A 1 479 ? -54.057 -0.588 70.205 1.00 86.69 479 PRO A CA 1
ATOM 3762 C C . PRO A 1 479 ? -53.472 0.183 69.015 1.00 86.69 479 PRO A C 1
ATOM 3764 O O . PRO A 1 479 ? -53.065 -0.421 68.024 1.00 86.69 479 PRO A O 1
ATOM 3767 N N . GLU A 1 480 ? -53.412 1.516 69.090 1.00 87.44 480 GLU A N 1
ATOM 3768 C CA . GLU A 1 480 ? -52.793 2.348 68.048 1.00 87.44 480 GLU A CA 1
ATOM 3769 C C . GLU A 1 480 ? -51.268 2.175 68.041 1.00 87.44 480 GLU A C 1
ATOM 3771 O O . GLU A 1 480 ? -50.669 2.031 66.972 1.00 87.44 480 GLU A O 1
ATOM 3776 N N . ALA A 1 481 ? -50.648 2.092 69.222 1.00 88.06 481 ALA A N 1
ATOM 3777 C CA . ALA A 1 481 ? -49.230 1.772 69.369 1.00 88.06 481 ALA A CA 1
ATOM 3778 C C . ALA A 1 481 ? -48.896 0.371 68.826 1.00 88.06 481 ALA A C 1
ATOM 3780 O O . ALA A 1 481 ? -47.908 0.221 68.105 1.00 88.06 481 ALA A O 1
ATOM 3781 N N . GLN A 1 482 ? -49.739 -0.633 69.097 1.00 87.44 482 GLN A N 1
ATOM 3782 C CA . GLN A 1 482 ? -49.582 -1.988 68.555 1.00 87.44 482 GLN A CA 1
ATOM 3783 C C . GLN A 1 482 ? -49.678 -1.995 67.025 1.00 87.44 482 GLN A C 1
ATOM 3785 O O . GLN A 1 482 ? -48.773 -2.495 66.362 1.00 87.44 482 GLN A O 1
ATOM 3790 N N . LYS A 1 483 ? -50.698 -1.343 66.445 1.00 89.62 483 LYS A N 1
ATOM 3791 C CA . LYS A 1 483 ? -50.817 -1.192 64.982 1.00 89.62 483 LYS A CA 1
ATOM 3792 C C . LYS A 1 483 ? -49.589 -0.525 64.369 1.00 89.62 483 LYS A C 1
ATOM 3794 O O . LYS A 1 483 ? -49.148 -0.920 63.287 1.00 89.62 483 LYS A O 1
ATOM 3799 N N . ARG A 1 484 ? -49.025 0.487 65.038 1.00 91.25 484 ARG A N 1
ATOM 3800 C CA . ARG A 1 484 ? -47.814 1.168 64.567 1.00 91.25 484 ARG A CA 1
ATOM 3801 C C . ARG A 1 484 ? -46.600 0.238 64.584 1.00 91.25 484 ARG A C 1
ATOM 3803 O O . ARG A 1 484 ? -45.884 0.199 63.588 1.00 91.25 484 ARG A O 1
ATOM 3810 N N . VAL A 1 485 ? -46.403 -0.534 65.654 1.00 89.81 485 VAL A N 1
ATOM 3811 C CA . VAL A 1 485 ? -45.354 -1.566 65.733 1.00 89.81 485 VAL A CA 1
ATOM 3812 C C . VAL A 1 485 ? -45.511 -2.602 64.620 1.00 89.81 485 VAL A C 1
ATOM 3814 O O . VAL A 1 485 ? -44.544 -2.874 63.910 1.00 89.81 485 VAL A O 1
ATOM 3817 N N . ASP A 1 486 ? -46.714 -3.143 64.431 1.00 89.12 486 ASP A N 1
ATOM 3818 C CA . ASP A 1 486 ? -46.974 -4.176 63.423 1.00 89.12 486 ASP A CA 1
ATOM 3819 C C . ASP A 1 486 ? -46.700 -3.650 62.008 1.00 89.12 486 ASP A C 1
ATOM 3821 O O . ASP A 1 486 ? -46.091 -4.341 61.190 1.00 89.12 486 ASP A O 1
ATOM 3825 N N . THR A 1 487 ? -47.071 -2.392 61.741 1.00 91.56 487 THR A N 1
ATOM 3826 C CA . THR A 1 487 ? -46.771 -1.708 60.474 1.00 91.56 487 THR A CA 1
ATOM 3827 C C . THR A 1 487 ? -45.263 -1.567 60.268 1.00 91.56 487 THR A C 1
ATOM 3829 O O . THR A 1 487 ? -44.756 -1.925 59.208 1.00 91.56 487 THR A O 1
ATOM 3832 N N . ILE A 1 488 ? -44.524 -1.113 61.289 1.00 90.81 488 ILE A N 1
ATOM 3833 C CA . ILE A 1 488 ? -43.060 -0.983 61.225 1.00 90.81 488 ILE A CA 1
ATOM 3834 C C . ILE A 1 488 ? -42.405 -2.341 60.934 1.00 90.81 488 ILE A C 1
ATOM 3836 O O . ILE A 1 488 ? -41.529 -2.429 60.076 1.00 90.81 488 ILE A O 1
ATOM 3840 N N . ILE A 1 489 ? -42.829 -3.410 61.616 1.00 90.69 489 ILE A N 1
ATOM 3841 C CA . ILE A 1 489 ? -42.286 -4.763 61.423 1.00 90.69 489 ILE A CA 1
ATOM 3842 C C . ILE A 1 489 ? -42.606 -5.289 60.016 1.00 90.69 489 ILE A C 1
ATOM 3844 O O . ILE A 1 489 ? -41.729 -5.858 59.358 1.00 90.69 489 ILE A O 1
ATOM 3848 N N . ALA A 1 490 ? -43.832 -5.080 59.530 1.00 90.31 490 ALA A N 1
ATOM 3849 C CA . ALA A 1 490 ? -44.248 -5.500 58.195 1.00 90.31 490 ALA A CA 1
ATOM 3850 C C . ALA A 1 490 ? -43.468 -4.767 57.090 1.00 90.31 490 ALA A C 1
ATOM 3852 O O . ALA A 1 490 ? -42.915 -5.419 56.195 1.00 90.31 490 ALA A O 1
ATOM 3853 N N . ASP A 1 491 ? -43.361 -3.438 57.181 1.00 91.06 491 ASP A N 1
ATOM 3854 C CA . ASP A 1 491 ? -42.632 -2.600 56.223 1.00 91.06 491 ASP A CA 1
ATOM 3855 C C . ASP A 1 491 ? -41.134 -2.927 56.222 1.00 91.06 491 ASP A C 1
ATOM 3857 O O . ASP A 1 491 ? -40.531 -3.109 55.158 1.00 91.06 491 ASP A O 1
ATOM 3861 N N . HIS A 1 492 ? -40.541 -3.102 57.408 1.00 90.75 492 HIS A N 1
ATOM 3862 C CA . HIS A 1 492 ? -39.165 -3.569 57.568 1.00 90.75 492 HIS A CA 1
ATOM 3863 C C . HIS A 1 492 ? -38.953 -4.935 56.905 1.00 90.75 492 HIS A C 1
ATOM 3865 O O . HIS A 1 492 ? -38.017 -5.127 56.125 1.00 90.75 492 HIS A O 1
ATOM 3871 N N . GLY A 1 493 ? -39.835 -5.896 57.191 1.00 88.38 493 GLY A N 1
ATOM 3872 C CA . GLY A 1 493 ? -39.748 -7.252 56.663 1.00 88.38 493 GLY A CA 1
ATOM 3873 C C . GLY A 1 493 ? -39.929 -7.324 55.149 1.00 88.38 493 GLY A C 1
ATOM 3874 O O . GLY A 1 493 ? -39.312 -8.173 54.502 1.00 88.38 493 GLY A O 1
ATOM 3875 N N . LYS A 1 494 ? -40.753 -6.451 54.561 1.00 90.88 494 LYS A N 1
ATOM 3876 C CA . LYS A 1 494 ? -40.870 -6.308 53.105 1.00 90.88 494 LYS A CA 1
ATOM 3877 C C . LYS A 1 494 ? -39.578 -5.742 52.511 1.00 90.88 494 LYS A C 1
ATOM 3879 O O . LYS A 1 494 ? -38.963 -6.399 51.678 1.00 90.88 494 LYS A O 1
ATOM 3884 N N . ARG A 1 495 ? -39.102 -4.601 53.019 1.00 90.75 495 ARG A N 1
ATOM 3885 C CA . ARG A 1 495 ? -37.891 -3.931 52.516 1.00 90.75 495 ARG A CA 1
ATOM 3886 C C . ARG A 1 495 ? -36.638 -4.811 52.600 1.00 90.75 495 ARG A C 1
ATOM 3888 O O . ARG A 1 495 ? -35.849 -4.837 51.661 1.00 90.75 495 ARG A O 1
ATOM 3895 N N . LYS A 1 496 ? -36.459 -5.571 53.689 1.00 89.25 496 LYS A N 1
ATOM 3896 C CA . LYS A 1 496 ? -35.338 -6.521 53.826 1.00 89.25 496 LYS A CA 1
ATOM 3897 C C . LYS A 1 496 ? -35.398 -7.630 52.777 1.00 89.25 496 LYS A C 1
ATOM 3899 O O . LYS A 1 496 ? -34.375 -7.923 52.165 1.00 89.25 496 LYS A O 1
ATOM 3904 N N . ARG A 1 497 ? -36.584 -8.197 52.525 1.00 87.75 497 ARG A N 1
ATOM 3905 C CA . ARG A 1 497 ? -36.783 -9.232 51.497 1.00 87.75 497 ARG A CA 1
ATOM 3906 C C . ARG A 1 497 ? -36.510 -8.708 50.090 1.00 87.75 497 ARG A C 1
ATOM 3908 O O . ARG A 1 497 ? -35.818 -9.391 49.342 1.00 87.75 497 ARG A O 1
ATOM 3915 N N . ASP A 1 498 ? -36.953 -7.492 49.774 1.00 86.12 498 ASP A N 1
ATOM 3916 C CA . ASP A 1 498 ? -36.683 -6.842 48.482 1.00 86.12 498 ASP A CA 1
ATOM 3917 C C . ASP A 1 498 ? -35.169 -6.635 48.241 1.00 86.12 498 ASP A C 1
ATOM 3919 O O . ASP A 1 498 ? -34.706 -6.647 47.102 1.00 86.12 498 ASP A O 1
ATOM 3923 N N . LEU A 1 499 ? -34.371 -6.520 49.312 1.00 84.94 499 LEU A N 1
ATOM 3924 C CA . LEU A 1 499 ? -32.903 -6.442 49.268 1.00 84.94 499 LEU A CA 1
ATOM 3925 C C . LEU A 1 499 ? -32.192 -7.810 49.370 1.00 84.94 499 LEU A C 1
ATOM 3927 O O . LEU A 1 499 ? -30.958 -7.863 49.343 1.00 84.94 499 LEU A O 1
ATOM 3931 N N . GLY A 1 500 ? -32.938 -8.914 49.491 1.00 82.81 500 GLY A N 1
ATOM 3932 C CA . GLY A 1 500 ? -32.402 -10.267 49.688 1.00 82.81 500 GLY A CA 1
ATOM 3933 C C . GLY A 1 500 ? -31.818 -10.522 51.085 1.00 82.81 500 GLY A C 1
ATOM 3934 O O . GLY A 1 500 ? -31.000 -11.423 51.256 1.00 82.81 500 GLY A O 1
ATOM 3935 N N . LEU A 1 501 ? -32.200 -9.720 52.081 1.00 84.94 501 LEU A N 1
ATOM 3936 C CA . LEU A 1 501 ? -31.761 -9.820 53.472 1.00 84.94 501 LEU A CA 1
ATOM 3937 C C . LEU A 1 501 ? -32.829 -10.486 54.351 1.00 84.94 501 LEU A C 1
ATOM 3939 O O . LEU A 1 501 ? -34.029 -10.407 54.084 1.00 84.94 501 LEU A O 1
ATOM 3943 N N . GLN A 1 502 ? -32.402 -11.094 55.460 1.00 85.44 502 GLN A N 1
ATOM 3944 C CA . GLN A 1 502 ? -33.329 -11.608 56.470 1.00 85.44 502 GLN A CA 1
ATOM 3945 C C . GLN A 1 502 ? -33.898 -10.465 57.343 1.00 85.44 502 GLN A C 1
ATOM 3947 O O . GLN A 1 502 ? -33.132 -9.596 57.772 1.00 85.44 502 GLN A O 1
ATOM 3952 N N . PRO A 1 503 ? -35.214 -10.457 57.646 1.00 86.94 503 PRO A N 1
ATOM 3953 C CA . PRO A 1 503 ? -35.817 -9.502 58.578 1.00 86.94 503 PRO A CA 1
ATOM 3954 C C . PRO A 1 503 ? -35.242 -9.630 59.994 1.00 86.94 503 PRO A C 1
ATOM 3956 O O . PRO A 1 503 ? -35.148 -10.735 60.535 1.00 86.94 503 PRO A O 1
ATOM 3959 N N . LEU A 1 504 ? -34.894 -8.495 60.605 1.00 85.06 504 LEU A N 1
ATOM 3960 C CA . LEU A 1 504 ? -34.303 -8.450 61.949 1.00 85.06 504 LEU A CA 1
ATOM 3961 C C . LEU A 1 504 ? -35.333 -8.115 63.034 1.00 85.06 504 LEU A C 1
ATOM 3963 O O . LEU A 1 504 ? -35.227 -8.614 64.152 1.00 85.06 504 LEU A O 1
ATOM 3967 N N . LEU A 1 505 ? -36.324 -7.281 62.713 1.00 84.81 505 LEU A N 1
ATOM 3968 C CA . LEU A 1 505 ? -37.410 -6.917 63.625 1.00 84.81 505 LEU A CA 1
ATOM 3969 C C . LEU A 1 505 ? -38.515 -7.970 63.539 1.00 84.81 505 LEU A C 1
ATOM 3971 O O . LEU A 1 505 ? -39.005 -8.249 62.446 1.00 84.81 505 LEU A O 1
ATOM 3975 N N . LYS A 1 506 ? -38.863 -8.581 64.677 1.00 75.38 506 LYS A N 1
ATOM 3976 C CA . LYS A 1 506 ? -39.841 -9.681 64.744 1.00 75.38 506 LYS A CA 1
ATOM 3977 C C . LYS A 1 506 ? -40.962 -9.430 65.746 1.00 75.38 506 LYS A C 1
ATOM 3979 O O . LYS A 1 506 ? -42.096 -9.778 65.457 1.00 75.38 506 LYS A O 1
ATOM 3984 N N . GLU A 1 507 ? -40.657 -8.818 66.890 1.00 75.44 507 GLU A N 1
ATOM 3985 C CA . GLU A 1 507 ? -41.615 -8.588 67.976 1.00 75.44 507 GLU A CA 1
ATOM 3986 C C . GLU A 1 507 ? -41.246 -7.315 68.754 1.00 75.44 507 GLU A C 1
ATOM 3988 O O . GLU A 1 507 ? -40.065 -6.965 68.832 1.00 75.44 507 GLU A O 1
ATOM 3993 N N . ALA A 1 508 ? -42.244 -6.656 69.353 1.00 79.31 508 ALA A N 1
ATOM 3994 C CA . ALA A 1 508 ? -42.055 -5.620 70.371 1.00 79.31 508 ALA A CA 1
ATOM 3995 C C . ALA A 1 508 ? -42.759 -6.017 71.674 1.00 79.31 508 ALA A C 1
ATOM 3997 O O . ALA A 1 508 ? -43.815 -6.653 71.664 1.00 79.31 508 ALA A O 1
ATOM 3998 N N . LYS A 1 509 ? -42.194 -5.615 72.810 1.00 81.44 509 LYS A N 1
ATOM 3999 C CA . LYS A 1 509 ? -42.705 -5.922 74.152 1.00 81.44 509 LYS A CA 1
ATOM 4000 C C . LYS A 1 509 ? -43.698 -4.859 74.627 1.00 81.44 509 LYS A C 1
ATOM 4002 O O . LYS A 1 509 ? -43.393 -4.087 75.536 1.00 81.44 509 LYS A O 1
ATOM 4007 N N . LEU A 1 510 ? -44.888 -4.821 74.030 1.00 81.12 510 LEU A N 1
ATOM 4008 C CA . LEU A 1 510 ? -45.990 -3.977 74.509 1.00 81.12 510 LEU A CA 1
ATOM 4009 C C . LEU A 1 510 ? -46.788 -4.661 75.635 1.00 81.12 510 LEU A C 1
ATOM 4011 O O . LEU A 1 510 ? -46.753 -5.883 75.808 1.00 81.12 510 LEU A O 1
ATOM 4015 N N . ALA A 1 511 ? -47.485 -3.856 76.437 1.00 78.06 511 ALA A N 1
ATOM 4016 C CA . ALA A 1 511 ? -48.443 -4.326 77.430 1.00 78.06 511 ALA A CA 1
ATOM 4017 C C . ALA A 1 511 ? -49.576 -5.120 76.759 1.00 78.06 511 ALA A C 1
ATOM 4019 O O . ALA A 1 511 ? -49.970 -4.834 75.630 1.00 78.06 511 ALA A O 1
ATOM 4020 N N . LYS A 1 512 ? -50.123 -6.123 77.455 1.00 74.50 512 LYS A N 1
ATOM 4021 C CA . LYS A 1 512 ? -51.252 -6.903 76.926 1.00 74.50 512 LYS A CA 1
ATOM 4022 C C . LYS A 1 512 ? -52.549 -6.140 77.149 1.00 74.50 512 LYS A C 1
ATOM 4024 O O . LYS A 1 512 ? -52.809 -5.688 78.264 1.00 74.50 512 LYS A O 1
ATOM 4029 N N . GLU A 1 513 ? -53.371 -6.054 76.109 1.00 58.38 513 GLU A N 1
ATOM 4030 C CA . GLU A 1 513 ? -54.696 -5.450 76.189 1.00 58.38 513 GLU A CA 1
ATOM 4031 C C . GLU A 1 513 ? -55.526 -6.134 77.286 1.00 58.38 513 GLU A C 1
ATOM 4033 O O . GLU A 1 513 ? -55.686 -7.357 77.316 1.00 58.38 513 GLU A O 1
ATOM 4038 N N . LYS A 1 514 ? -55.999 -5.334 78.242 1.00 62.47 514 LYS A N 1
ATOM 4039 C CA . LYS A 1 514 ? -56.883 -5.754 79.328 1.00 62.47 514 LYS A CA 1
ATOM 4040 C C . LYS A 1 514 ? -57.907 -4.652 79.539 1.00 62.47 514 LYS A C 1
ATOM 4042 O O . LYS A 1 514 ? -57.541 -3.481 79.579 1.00 62.47 514 LYS A O 1
ATOM 4047 N N . GLN A 1 515 ? -59.171 -5.017 79.730 1.00 53.38 515 GLN A N 1
ATOM 4048 C CA . GLN A 1 515 ? -60.148 -4.068 80.256 1.00 53.38 515 GLN A CA 1
ATOM 4049 C C . GLN A 1 515 ? -59.733 -3.696 81.683 1.00 53.38 515 GLN A C 1
ATOM 4051 O O . GLN A 1 515 ? -59.623 -4.559 82.558 1.00 53.38 515 GLN A O 1
ATOM 4056 N N . PHE A 1 516 ? -59.433 -2.417 81.904 1.00 53.28 516 PHE A N 1
ATOM 4057 C CA . PHE A 1 516 ? -59.185 -1.896 83.240 1.00 53.28 516 PHE A CA 1
ATOM 4058 C C . PHE A 1 516 ? -60.516 -1.497 83.860 1.00 53.28 516 PHE A C 1
ATOM 4060 O O . PHE A 1 516 ? -61.056 -0.436 83.557 1.00 53.28 516 PHE A O 1
ATOM 4067 N N . ASP A 1 517 ? -61.042 -2.375 84.706 1.00 54.41 517 ASP A N 1
ATOM 4068 C CA . ASP A 1 517 ? -62.214 -2.075 85.513 1.00 54.41 517 ASP A CA 1
ATOM 4069 C C . ASP A 1 517 ? -61.780 -1.231 86.722 1.00 54.41 517 ASP A C 1
ATOM 4071 O O . ASP A 1 517 ? -61.039 -1.697 87.595 1.00 54.41 517 ASP A O 1
ATOM 4075 N N . THR A 1 518 ? -62.170 0.045 86.730 1.00 50.97 518 THR A N 1
ATOM 4076 C CA . THR A 1 518 ? -61.838 1.012 87.790 1.00 50.97 518 THR A CA 1
ATOM 4077 C C . THR A 1 518 ? -62.625 0.755 89.077 1.00 50.97 518 THR A C 1
ATOM 4079 O O . THR A 1 518 ? -62.285 1.315 90.121 1.00 50.97 518 THR A O 1
ATOM 4082 N N . LEU A 1 519 ? -63.646 -0.107 89.035 1.00 49.56 519 LEU A N 1
ATOM 4083 C CA . LEU A 1 519 ? -64.513 -0.445 90.162 1.00 49.56 519 LEU A CA 1
ATOM 4084 C C . LEU A 1 519 ? -64.294 -1.892 90.596 1.00 49.56 519 LEU A C 1
ATOM 4086 O O . LEU A 1 519 ? -65.184 -2.738 90.535 1.00 49.56 519 LEU A O 1
ATOM 4090 N N . LYS A 1 520 ? -63.093 -2.191 91.092 1.00 53.53 520 LYS A N 1
ATOM 4091 C CA . LYS A 1 520 ? -62.896 -3.459 91.793 1.00 53.53 520 LYS A CA 1
ATOM 4092 C C . LYS A 1 520 ? -63.677 -3.460 93.118 1.00 53.53 520 LYS A C 1
ATOM 4094 O O . LYS A 1 520 ? -63.686 -2.443 93.813 1.00 53.53 520 LYS A O 1
ATOM 4099 N N . PRO A 1 521 ? -64.318 -4.574 93.513 1.00 43.19 521 PRO A N 1
ATOM 4100 C CA . PRO A 1 521 ? -64.942 -4.703 94.829 1.00 43.19 521 PRO A CA 1
ATOM 4101 C C . PRO A 1 521 ? -63.917 -4.511 95.954 1.00 43.19 521 PRO A C 1
ATOM 4103 O O . PRO A 1 521 ? -62.750 -4.860 95.784 1.00 43.19 521 PRO A O 1
ATOM 4106 N N . ARG A 1 522 ? -64.365 -4.033 97.125 1.00 40.81 522 ARG A N 1
ATOM 4107 C CA . ARG A 1 522 ? -63.567 -3.740 98.343 1.00 40.81 522 ARG A CA 1
ATOM 4108 C C . ARG A 1 522 ? -62.602 -4.867 98.774 1.00 40.81 522 ARG A C 1
ATOM 4110 O O . ARG A 1 522 ? -61.646 -4.607 99.484 1.00 40.81 522 ARG A O 1
ATOM 4117 N N . SER A 1 523 ? -62.829 -6.104 98.325 1.00 41.16 523 SER A N 1
ATOM 4118 C CA . SER A 1 523 ? -62.009 -7.294 98.591 1.00 41.16 523 SER A CA 1
ATOM 4119 C C . SER A 1 523 ? -60.824 -7.510 97.632 1.00 41.16 523 SER A C 1
ATOM 4121 O O . SER A 1 523 ? -60.128 -8.514 97.759 1.00 41.16 523 SER A O 1
ATOM 4123 N N . GLN A 1 524 ? -60.625 -6.642 96.634 1.00 46.38 524 GLN A N 1
ATOM 4124 C CA . GLN A 1 524 ? -59.584 -6.780 95.599 1.00 46.38 524 GLN A CA 1
ATOM 4125 C C . GLN A 1 524 ? -58.694 -5.532 95.436 1.00 46.38 524 GLN A C 1
ATOM 4127 O O . GLN A 1 524 ? -58.018 -5.400 94.407 1.00 46.38 524 GLN A O 1
ATOM 4132 N N . TRP A 1 525 ? -58.736 -4.616 96.407 1.00 44.97 525 TRP A N 1
ATOM 4133 C CA . TRP A 1 525 ? -57.888 -3.422 96.468 1.00 44.97 525 TRP A CA 1
ATOM 4134 C C . TRP A 1 525 ? -56.545 -3.705 97.126 1.00 44.97 525 TRP A C 1
ATOM 4136 O O . TRP A 1 525 ? -56.518 -4.528 98.068 1.00 44.97 525 TRP A O 1
#

Secondary structure (DSSP, 8-state):
------------SGGGTTTTSS---------------PPPHHHHHHHHHHHHHHHHHHHHHHHHHHHHHHH-----TIIIIIHHHHHIIIIIT-HHHHHHHHHHHHHHHHHHHHHHHHHHHHHHHHHTTPPPPP----TTS--HHHHHHHHHHHHHHHHHHHHGGGHHHHHHHHHHHHHHHHHHHHHHHHHHHHHHHHHHHHHHHHHHHHHHHHHHHHHHHHHHHHT--HHHHHHHHHHHHHHHHHHHHHHHHHHHHHHHHHHHHSTTTS-PPPHHHHHHHHHHHHHHHTHHHH-SSS-HHHHHHHHTTTHHHHHHHHHHHHHHHHHHHHHHHHHTT-TTTT-TTTTT--GGGHHHHHHHHHHHHHHHHHHHHHHHHHHHHHHHHHHHHHHHHHHHHHHHHHHHHHHSHHHHHHHHHHHHHGGGHHHHHHHHHHHHHS-S---HHHHHHHHHHHHHHTT-SHHHHHHHHHHHHHHHHHHHHHHHHHHHHHHHHHHHHHTTPPP------PPPP----S---TT--